Protein AF-A0A5C8JVK3-F1 (afdb_monomer_lite)

Radius of gyration: 31.08 Å; chains: 1; bounding box: 79×70×86 Å

Sequence (702 aa):
MNTDSTSPWRQVNMTSDDWRAAESIAASHLRPLLAEAEQHRVITSWWYTRKGPQWLIRCMPAPGKDDEAAALLREAMGGLRERGDIAQWVWGMYEPEIHPFGGVEAMNVAHDLFHADSRNILHYLHQLDDRLLDRDHRRELGLMLASTLLRGAGLDWYEQGDVWDKVAAHRPAALPASFPNQVTDVELAAVRTLITARGSSPSSPLAAAPDWTGAFHETGVRLAALAKSGRLTRGLRSVLAHHVLFAWNRVGISARHQAFFSATAARVVFHHTPGIEDAPTSRQLPSPAATLSSVTTRTDTDPSPERLRDELADHIRDRGTFKSERVEAVFRTVPRHLFLPGVDLRDAYAPKVVTTKYGADGSAISSASSPNLVAAMLEQLDIRPGHRVLEIGAGTGFNAALMAELAGPDGRVVTIDIDDDIVQEARRGLRAAGYEQVEVICGDGADGHPAGGPYDRLIVTAGAWDLTAAWWRQLAEGGRMVVPVLLHDSGLTRSLAFDRDQPDRMVSTSALVCGFVPMRGSTFHAGRELQLAHDVVLHLDGSPSQEGEHLPQALKHPAHQVWTGIRIRDDQPVGHLDLWLVTTGSRFARLAAGPQARDRGLVTPAPRWSGATLYDDTSIAYLALRPLDKHVPGRQTHELGVIAHGPESAKLAEQTAELLHEWDRERPSRPFITAHPAGTLDEQLSPGYRIDRPGARLTVVC

Secondary structure (DSSP, 8-state):
-------S-EEEEEE-S-HHHHHHHIIIIIHHHHHHHHHTTSEEEEEEEEETTEEEEEEEEPTT-HHHHHHHHHHHHHHHHHTTS-SEEEEE-----TTTTTSHHHHHHHHHHHHHHHHHHHHHHHHHTTT-GGG--HHHHHHHHHHHHHHHTT--HHHHHHHHHHHHHT-TTS--TTS-SS--HHHHHHHHHHHH-----TTSTT---HHHHHHHHHHHHHHHHHHHTT--SS-HHHHHHHHHHHHHHHHT--HHHHHHHHHHHHHHHHS----S----------------------------HHHHHHHHHHHHHHTT---SHHHHHHHHHS-GGGGSTTS-HHHHTSSS-EEEEE-TTS-EEEEE--HHHHHHHHHHHT--TT-EEEEE--TTSHHHHHHHHHH-TT-EEEEEES-HHHHHHHHHHHHHTT-TTSEEEES-GGG--GGG-SEEEEEE-SBBSS--HHHHHHEEEEEEEEEEEEEETTTEEEEEEEEEEETTEEEEEEEEE---PBPPSTT--PPEEEEEETTEEEEE-SS--STTTTGGGGGGSPPEEEEEEEEEETTS--TTHHHHHHHTT--EEEEEE-HHHHHTTS----GGGTTEEEE-SS-EEEEEEEE-SS--TT--EEEEEEEEESTTHHHHHHHHHHHHHHHHHH-----EEEEEETT--GGGSPSSEEEE-SSEEEEEE-

Foldseek 3Di:
DDDDDQDLKWKKKFFDPDPLLVLCCCLPQVLVLVVVCCVVQQFVFKAWFDDPRIIMIITRGHVPNSVVNVVSVCVSQVVCVVVVSTVDMDTDGDDQPQQLLFHDQSSVLLRLLRRLLRSQLSPVSNVCPDPPPVLPPLLLLLLLLLLLLQVLLVDDLVLSLLLLVLLLVVLPPQAFPLPPPDDDPVNLVSLVCSSPDPADDPPDSSHRDPSNSVSSSPSSNSLNVCQVVVNGNDHSSSSSSSSSNRSCRRSPPGSNSSNVSSVSSSCSRPQDDDDDDDDDDDDDDDDDDPPDDDPPDPPPDPDDLLRLLLVLLVVLVVVVLAPDPLLSVLSSQFSQVLLPPPDDSNSSSDQAKHQDDADPVRHRQAIDHGPNVLSNLCVLQPAAALFEEEEERCQSLRSQSSNDSRNDPNYAAEYEDQDVVRLVNSCSSCVVRVNNRYHYYHDQCLQTDQVSALGLTYEYQAEAADDALNVLVSHDQQHKYWHQYDPFLLQFTWGFIWTNPDSFKTKTPATHGDHHHHRDDPRGAHWDWDDLDVQKIKTFGRDPDLAQVQQSCFLVFDKDKDFQQDKDWPPDLLLCLLVVVVQVVFGWIAMGGDDVCVSVPSDAADVSNRFIWGDGRFKIKTKHWDWDDDDDPRTTMITIMIIMTGPCRNVVRVVVSVSVVVCSVPVDRTKMKMKGALPDDPVPDDDTDWDHDNGIIMHIDD

Structure (mmCIF, N/CA/C/O backbone):
data_AF-A0A5C8JVK3-F1
#
_entry.id   AF-A0A5C8JVK3-F1
#
loop_
_atom_site.group_PDB
_atom_site.id
_atom_site.type_symbol
_atom_site.label_atom_id
_atom_site.label_alt_id
_atom_site.label_comp_id
_atom_site.label_asym_id
_atom_site.label_entity_id
_atom_site.label_seq_id
_atom_site.pdbx_PDB_ins_code
_atom_site.Cartn_x
_atom_site.Cartn_y
_atom_site.Cartn_z
_atom_site.occupancy
_atom_site.B_iso_or_equiv
_atom_site.auth_seq_id
_atom_site.auth_comp_id
_atom_site.auth_asym_id
_atom_site.auth_atom_id
_atom_site.pdbx_PDB_model_num
ATOM 1 N N . MET A 1 1 ? 7.295 4.976 -53.946 1.00 31.80 1 MET A N 1
ATOM 2 C CA . MET A 1 1 ? 7.148 3.899 -54.948 1.00 31.80 1 MET A CA 1
ATOM 3 C C . MET A 1 1 ? 6.410 2.752 -54.274 1.00 31.80 1 MET A C 1
ATOM 5 O O . MET A 1 1 ? 6.898 2.283 -53.261 1.00 31.80 1 MET A O 1
ATOM 9 N N . ASN A 1 2 ? 5.226 2.424 -54.801 1.00 28.00 2 ASN A N 1
ATOM 10 C CA . ASN A 1 2 ? 4.265 1.377 -54.415 1.00 28.00 2 ASN A CA 1
ATOM 11 C C . ASN A 1 2 ? 3.874 1.203 -52.936 1.00 28.00 2 ASN A C 1
ATOM 13 O O . ASN A 1 2 ? 4.487 0.466 -52.171 1.00 28.00 2 ASN A O 1
ATOM 17 N N . THR A 1 3 ? 2.746 1.829 -52.608 1.00 39.12 3 THR A N 1
ATOM 18 C CA . THR A 1 3 ? 1.786 1.469 -51.563 1.00 39.12 3 THR A CA 1
ATOM 19 C C . THR A 1 3 ? 0.977 0.240 -51.996 1.00 39.12 3 THR A C 1
ATOM 21 O O . THR A 1 3 ? 0.024 0.384 -52.753 1.00 39.12 3 THR A O 1
ATOM 24 N N . ASP A 1 4 ? 1.429 -0.947 -51.596 1.00 41.56 4 ASP A N 1
ATOM 25 C CA . ASP A 1 4 ? 0.625 -2.130 -51.228 1.00 41.56 4 ASP A CA 1
ATOM 26 C C . ASP A 1 4 ? 1.603 -3.300 -51.057 1.00 41.56 4 ASP A C 1
ATOM 28 O O . ASP A 1 4 ? 1.957 -3.991 -52.011 1.00 41.56 4 ASP A O 1
ATOM 32 N N . SER A 1 5 ? 2.118 -3.501 -49.843 1.00 42.69 5 SER A N 1
ATOM 33 C CA . SER A 1 5 ? 2.866 -4.719 -49.524 1.00 42.69 5 SER A CA 1
ATOM 34 C C . SER A 1 5 ? 2.169 -5.425 -48.375 1.00 42.69 5 SER A C 1
ATOM 36 O O . SER A 1 5 ? 2.423 -5.148 -47.202 1.00 42.69 5 SER A O 1
ATOM 38 N N . THR A 1 6 ? 1.281 -6.356 -48.710 1.00 58.66 6 THR A N 1
ATOM 39 C CA . THR A 1 6 ? 0.894 -7.406 -47.771 1.00 58.66 6 THR A CA 1
ATOM 40 C C . THR A 1 6 ? 2.171 -8.084 -47.283 1.00 58.66 6 THR A C 1
ATOM 42 O O . THR A 1 6 ? 2.983 -8.522 -48.099 1.00 58.66 6 THR A O 1
ATOM 45 N N . SER A 1 7 ? 2.369 -8.129 -45.968 1.00 70.88 7 SER A N 1
ATOM 46 C CA . SER A 1 7 ? 3.509 -8.803 -45.345 1.00 70.88 7 SER A CA 1
ATOM 47 C C . SER A 1 7 ? 3.702 -10.212 -45.930 1.00 70.88 7 SER A C 1
ATOM 49 O O . SER A 1 7 ? 2.710 -10.928 -46.106 1.00 70.88 7 SER A O 1
ATOM 51 N N . PRO A 1 8 ? 4.944 -10.642 -46.229 1.00 85.69 8 PRO A N 1
ATOM 52 C CA . PRO A 1 8 ? 5.203 -11.989 -46.749 1.00 85.69 8 PRO A CA 1
ATOM 53 C C . PRO A 1 8 ? 4.911 -13.081 -45.706 1.00 85.69 8 PRO A C 1
ATOM 55 O O . PRO A 1 8 ? 4.804 -14.257 -46.036 1.00 85.69 8 PRO A O 1
ATOM 58 N N . TRP A 1 9 ? 4.737 -12.696 -44.441 1.00 92.38 9 TRP A N 1
ATOM 59 C CA . TRP A 1 9 ? 4.334 -13.597 -43.374 1.00 92.38 9 TRP A CA 1
ATOM 60 C C . TRP A 1 9 ? 2.859 -13.990 -43.492 1.00 92.38 9 TRP A C 1
ATOM 62 O O . TRP A 1 9 ? 1.969 -13.150 -43.634 1.00 92.38 9 TRP A O 1
ATOM 72 N N . ARG A 1 10 ? 2.585 -15.280 -43.321 1.00 93.62 10 ARG A N 1
ATOM 73 C CA . ARG A 1 10 ? 1.239 -15.819 -43.115 1.00 93.62 10 ARG A CA 1
ATOM 74 C C . ARG A 1 10 ? 0.963 -15.888 -41.620 1.00 93.62 10 ARG A C 1
ATOM 76 O O . ARG A 1 10 ? 1.792 -16.415 -40.884 1.00 93.62 10 ARG A O 1
ATOM 83 N N . GLN A 1 11 ? -0.177 -15.361 -41.171 1.00 93.81 11 GLN A N 1
ATOM 84 C CA . GLN A 1 11 ? -0.561 -15.376 -39.759 1.00 93.81 11 GLN A CA 1
ATOM 85 C C . GLN A 1 11 ? -1.901 -16.082 -39.554 1.00 93.81 11 GLN A C 1
ATOM 87 O O . GLN A 1 11 ? -2.882 -15.771 -40.229 1.00 93.81 11 GLN A O 1
ATOM 92 N N . VAL A 1 12 ? -1.952 -16.974 -38.567 1.00 94.19 12 VAL A N 1
ATOM 93 C CA . VAL A 1 12 ? -3.195 -17.541 -38.033 1.00 94.19 12 VAL A CA 1
ATOM 94 C C . VAL A 1 12 ? -3.329 -17.193 -36.556 1.00 94.19 12 VAL A C 1
ATOM 96 O O . VAL A 1 12 ? -2.347 -17.201 -35.812 1.00 94.19 12 VAL A O 1
ATOM 99 N N . ASN A 1 13 ? -4.550 -16.874 -36.137 1.00 93.06 13 ASN A N 1
ATOM 100 C CA . ASN A 1 13 ? -4.881 -16.562 -34.755 1.00 93.06 13 ASN A CA 1
ATOM 101 C C . ASN A 1 13 ? -5.740 -17.696 -34.201 1.00 93.06 13 ASN A C 1
ATOM 103 O O . ASN A 1 13 ? -6.889 -17.861 -34.607 1.00 93.06 13 ASN A O 1
ATOM 107 N N . MET A 1 14 ? -5.178 -18.457 -33.274 1.00 89.94 14 MET A N 1
ATOM 108 C CA . MET A 1 14 ? -5.827 -19.553 -32.563 1.00 89.94 14 MET A CA 1
ATOM 109 C C . MET A 1 14 ? -6.392 -19.030 -31.239 1.00 89.94 14 MET A C 1
ATOM 111 O O . MET A 1 14 ? -5.677 -18.356 -30.501 1.00 89.94 14 MET A O 1
ATOM 115 N N . THR A 1 15 ? -7.656 -19.316 -30.928 1.00 88.06 15 THR A N 1
ATOM 116 C CA . THR A 1 15 ? -8.277 -18.947 -29.643 1.00 88.06 15 THR A CA 1
ATOM 117 C C . THR A 1 15 ? -8.405 -20.178 -28.759 1.00 88.06 15 THR A C 1
ATOM 119 O O . THR A 1 15 ? -8.908 -21.210 -29.205 1.00 88.06 15 THR A O 1
ATOM 122 N N . SER A 1 16 ? -7.963 -20.043 -27.511 1.00 77.00 16 SER A N 1
ATOM 123 C CA . SER A 1 16 ? -8.062 -21.067 -26.473 1.00 77.00 16 SER A CA 1
ATOM 124 C C . SER A 1 16 ? -8.564 -20.418 -25.190 1.00 77.00 16 SER A C 1
ATOM 126 O O . SER A 1 16 ? -8.111 -19.326 -24.842 1.00 77.00 16 SER A O 1
ATOM 128 N N . ASP A 1 17 ? -9.472 -21.094 -24.491 1.00 68.75 17 ASP A N 1
ATOM 129 C CA . ASP A 1 17 ? -10.034 -20.613 -23.223 1.00 68.75 17 ASP A CA 1
ATOM 130 C C . ASP A 1 17 ? -9.039 -20.772 -22.061 1.00 68.75 17 ASP A C 1
ATOM 132 O O . ASP A 1 17 ? -9.109 -20.049 -21.068 1.00 68.75 17 ASP A O 1
ATOM 136 N N . ASP A 1 18 ? -8.059 -21.670 -22.219 1.00 73.38 18 ASP A N 1
ATOM 137 C CA . ASP A 1 18 ? -6.951 -21.880 -21.290 1.00 73.38 18 ASP A CA 1
ATOM 138 C C . ASP A 1 18 ? -5.591 -21.695 -21.985 1.00 73.38 18 ASP A C 1
ATOM 140 O O . ASP A 1 18 ? -5.312 -22.226 -23.067 1.00 73.38 18 ASP A O 1
ATOM 144 N N . TRP A 1 19 ? -4.715 -20.928 -21.338 1.00 74.56 19 TRP A N 1
ATOM 145 C CA . TRP A 1 19 ? -3.368 -20.642 -21.815 1.00 74.56 19 TRP A CA 1
ATOM 146 C C . TRP A 1 19 ? -2.434 -21.848 -21.687 1.00 74.56 19 TRP A C 1
ATOM 148 O O . TRP A 1 19 ? -1.558 -22.005 -22.539 1.00 74.56 19 TRP A O 1
ATOM 158 N N . ARG A 1 20 ? -2.620 -22.705 -20.671 1.00 77.69 20 ARG A N 1
ATOM 159 C CA . ARG A 1 20 ? -1.816 -23.926 -20.504 1.00 77.69 20 ARG A CA 1
ATOM 160 C C . ARG A 1 20 ? -2.190 -24.975 -21.537 1.00 77.69 20 ARG A C 1
ATOM 162 O O . ARG A 1 20 ? -1.296 -25.567 -22.137 1.00 77.69 20 ARG A O 1
ATOM 169 N N . ALA A 1 21 ? -3.481 -25.134 -21.818 1.00 78.75 21 ALA A N 1
ATOM 170 C CA . ALA A 1 21 ? -3.945 -25.944 -22.939 1.00 78.75 21 ALA A CA 1
ATOM 171 C C . ALA A 1 21 ? -3.299 -25.498 -24.264 1.00 78.75 21 ALA A C 1
ATOM 173 O O . ALA A 1 21 ? -2.734 -26.321 -24.978 1.00 78.75 21 ALA A O 1
ATOM 174 N N . ALA A 1 22 ? -3.267 -24.190 -24.553 1.00 81.44 22 ALA A N 1
ATOM 175 C CA . ALA A 1 22 ? -2.612 -23.670 -25.757 1.00 81.44 22 ALA A CA 1
ATOM 176 C C . ALA A 1 22 ? -1.094 -23.946 -25.797 1.00 81.44 22 ALA A C 1
ATOM 178 O O . ALA A 1 22 ? -0.558 -24.251 -26.863 1.00 81.44 22 ALA A O 1
ATOM 179 N N . GLU A 1 23 ? -0.398 -23.860 -24.656 1.00 86.50 23 GLU A N 1
ATOM 180 C CA . GLU A 1 23 ? 1.022 -24.224 -24.544 1.00 86.50 23 GLU A CA 1
ATOM 181 C C . GLU A 1 23 ? 1.259 -25.710 -24.826 1.00 86.50 23 GLU A C 1
ATOM 183 O O . GLU A 1 23 ? 2.145 -26.040 -25.616 1.00 86.50 23 GLU A O 1
ATOM 188 N N . SER A 1 24 ? 0.458 -26.588 -24.217 1.00 85.06 24 SER A N 1
ATOM 189 C CA . SER A 1 24 ? 0.547 -28.039 -24.412 1.00 85.06 24 SER A CA 1
ATOM 190 C C . SER A 1 24 ? 0.264 -28.411 -25.870 1.00 85.06 24 SER A C 1
ATOM 192 O O . SER A 1 24 ? 1.056 -29.112 -26.502 1.00 85.06 24 SER A O 1
ATOM 194 N N . ILE A 1 25 ? -0.783 -27.833 -26.466 1.00 85.94 25 ILE A N 1
ATOM 195 C CA . ILE A 1 25 ? -1.114 -28.012 -27.884 1.00 85.94 25 ILE A CA 1
ATOM 196 C C . ILE A 1 25 ? 0.040 -27.558 -28.779 1.00 85.94 25 ILE A C 1
ATOM 198 O O . ILE A 1 25 ? 0.434 -28.265 -29.711 1.00 85.94 25 ILE A O 1
ATOM 202 N N . ALA A 1 26 ? 0.614 -26.386 -28.506 1.00 87.81 26 ALA A N 1
ATOM 203 C CA . ALA A 1 26 ? 1.727 -25.881 -29.291 1.00 87.81 26 ALA A CA 1
ATOM 204 C C . ALA A 1 26 ? 2.967 -26.782 -29.167 1.00 87.81 26 ALA A C 1
ATOM 206 O O . ALA A 1 26 ? 3.587 -27.110 -30.178 1.00 87.81 26 ALA A O 1
ATOM 207 N N . ALA A 1 27 ? 3.307 -27.222 -27.955 1.00 88.94 27 ALA A N 1
ATOM 208 C CA . ALA A 1 27 ? 4.469 -28.066 -27.687 1.00 88.94 27 ALA A CA 1
ATOM 209 C C . ALA A 1 27 ? 4.343 -29.485 -28.277 1.00 88.94 27 ALA A C 1
ATOM 211 O O . ALA A 1 27 ? 5.337 -30.034 -28.769 1.00 88.94 27 ALA A O 1
ATOM 212 N N . SER A 1 28 ? 3.136 -30.056 -28.259 1.00 87.44 28 SER A N 1
ATOM 213 C CA . SER A 1 28 ? 2.867 -31.440 -28.667 1.00 87.44 28 SER A CA 1
ATOM 214 C C . SER A 1 28 ? 2.466 -31.581 -30.137 1.00 87.44 28 SER A C 1
ATOM 216 O O . SER A 1 28 ? 2.856 -32.556 -30.774 1.00 87.44 28 SER A O 1
ATOM 218 N N . HIS A 1 29 ? 1.744 -30.609 -30.706 1.00 87.75 29 HIS A N 1
ATOM 219 C CA . HIS A 1 29 ? 1.225 -30.694 -32.078 1.00 87.75 29 HIS A CA 1
ATOM 220 C C . HIS A 1 29 ? 1.892 -29.715 -33.044 1.00 87.75 29 HIS A C 1
ATOM 222 O O . HIS A 1 29 ? 2.305 -30.114 -34.131 1.00 87.75 29 HIS A O 1
ATOM 228 N N . LEU A 1 30 ? 2.031 -28.439 -32.671 1.00 89.56 30 LEU A N 1
ATOM 229 C CA . LEU A 1 30 ? 2.572 -27.433 -33.596 1.00 89.56 30 LEU A CA 1
ATOM 230 C C . LEU A 1 30 ? 4.088 -27.532 -33.748 1.00 89.56 30 LEU A C 1
ATOM 232 O O . LEU A 1 30 ? 4.602 -27.385 -34.852 1.00 89.56 30 LEU A O 1
ATOM 236 N N . ARG A 1 31 ? 4.809 -27.818 -32.661 1.00 92.44 31 ARG A N 1
ATOM 237 C CA . ARG A 1 31 ? 6.267 -27.979 -32.666 1.00 92.44 31 ARG A CA 1
ATOM 238 C C . ARG A 1 31 ? 6.757 -29.016 -33.692 1.00 92.44 31 ARG A C 1
ATOM 240 O O . ARG A 1 31 ? 7.611 -28.639 -34.493 1.00 92.44 31 ARG A O 1
ATOM 247 N N . PRO A 1 32 ? 6.292 -30.286 -33.694 1.00 93.19 32 PRO A N 1
ATOM 248 C CA . PRO A 1 32 ? 6.751 -31.260 -34.686 1.00 93.19 32 PRO A CA 1
ATOM 249 C C . PRO A 1 32 ? 6.334 -30.878 -36.112 1.00 93.19 32 PRO A C 1
ATOM 251 O O . PRO A 1 32 ? 7.160 -30.964 -37.014 1.00 93.19 32 PRO A O 1
ATOM 254 N N . LEU A 1 33 ? 5.111 -30.370 -36.301 1.00 93.94 33 LEU A N 1
ATOM 255 C CA . LEU A 1 33 ? 4.592 -29.970 -37.612 1.00 93.94 33 LEU A CA 1
ATOM 256 C C . LEU A 1 33 ? 5.408 -28.837 -38.251 1.00 93.94 33 LEU A C 1
ATOM 258 O O . LEU A 1 33 ? 5.749 -28.890 -39.429 1.00 93.94 33 LEU A O 1
ATOM 262 N N . LEU A 1 34 ? 5.745 -27.807 -37.474 1.00 94.44 34 LEU A N 1
ATOM 263 C CA . LEU A 1 34 ? 6.527 -26.674 -37.970 1.00 94.44 34 LEU A CA 1
ATOM 264 C C . LEU A 1 34 ? 7.988 -27.070 -38.221 1.00 94.44 34 LEU A C 1
ATOM 266 O O . LEU A 1 34 ? 8.570 -26.630 -39.208 1.00 94.44 34 LEU A O 1
ATOM 270 N N . ALA A 1 35 ? 8.554 -27.955 -37.393 1.00 93.50 35 ALA A N 1
ATOM 271 C CA . ALA A 1 35 ? 9.894 -28.495 -37.619 1.00 93.50 35 ALA A CA 1
ATOM 272 C C . ALA A 1 35 ? 9.978 -29.325 -38.915 1.00 93.50 35 ALA A C 1
ATOM 274 O O . ALA A 1 35 ? 10.943 -29.187 -39.668 1.00 93.50 35 ALA A O 1
ATOM 275 N N . GLU A 1 36 ? 8.964 -30.145 -39.198 1.00 95.44 36 GLU A N 1
ATOM 276 C CA . GLU A 1 36 ? 8.846 -30.896 -40.452 1.00 95.44 36 GLU A CA 1
ATOM 277 C C . GLU A 1 36 ? 8.707 -29.943 -41.650 1.00 95.44 36 GLU A C 1
ATOM 279 O O . GLU A 1 36 ? 9.447 -30.053 -42.628 1.00 95.44 36 GLU A O 1
ATOM 284 N N . ALA A 1 37 ? 7.844 -28.930 -41.552 1.00 94.94 37 ALA A N 1
ATOM 285 C CA . ALA A 1 37 ? 7.663 -27.937 -42.610 1.00 94.94 37 ALA A CA 1
ATOM 286 C C . ALA A 1 37 ? 8.953 -27.165 -42.948 1.00 94.94 37 ALA A C 1
ATOM 288 O O . ALA A 1 37 ? 9.211 -26.869 -44.118 1.00 94.94 37 ALA A O 1
ATOM 289 N N . GLU A 1 38 ? 9.789 -26.861 -41.952 1.00 95.69 38 GLU A N 1
ATOM 290 C CA . GLU A 1 38 ? 11.123 -26.288 -42.168 1.00 95.69 38 GLU A CA 1
ATOM 291 C C . GLU A 1 38 ? 12.074 -27.287 -42.843 1.00 95.69 38 GLU A C 1
ATOM 293 O O . GLU A 1 38 ? 12.765 -26.936 -43.803 1.00 95.69 38 GLU A O 1
ATOM 298 N N . GLN A 1 39 ? 12.089 -28.546 -42.392 1.00 95.44 39 GLN A N 1
ATOM 299 C CA . GLN A 1 39 ? 12.920 -29.607 -42.972 1.00 95.44 39 GLN A CA 1
ATOM 300 C C . GLN A 1 39 ? 12.591 -29.848 -44.454 1.00 95.44 39 GLN A C 1
ATOM 302 O O . GLN A 1 39 ? 13.497 -30.017 -45.274 1.00 95.44 39 GLN A O 1
ATOM 307 N N . HIS A 1 40 ? 11.307 -29.800 -44.810 1.00 95.38 40 HIS A N 1
ATOM 308 C CA . HIS A 1 40 ? 10.817 -29.920 -46.184 1.00 95.38 40 HIS A CA 1
ATOM 309 C C . HIS A 1 40 ? 10.872 -28.608 -46.981 1.00 95.38 40 HIS A C 1
ATOM 311 O O . HIS A 1 40 ? 10.516 -28.593 -48.159 1.00 95.38 40 HIS A O 1
ATOM 317 N N . ARG A 1 41 ? 11.364 -27.515 -46.378 1.00 94.88 41 ARG A N 1
ATOM 318 C CA . ARG A 1 41 ? 11.455 -26.178 -46.988 1.00 94.88 41 ARG A CA 1
ATOM 319 C C . ARG A 1 41 ? 10.114 -25.664 -47.517 1.00 94.88 41 ARG A C 1
ATOM 321 O O . ARG A 1 41 ? 10.069 -25.007 -48.554 1.00 94.88 41 ARG A O 1
ATOM 328 N N . VAL A 1 42 ? 9.029 -25.953 -46.806 1.00 96.25 42 VAL A N 1
ATOM 329 C CA . VAL A 1 42 ? 7.719 -25.319 -47.022 1.00 96.25 42 VAL A CA 1
ATOM 330 C C . VAL A 1 42 ? 7.732 -23.908 -46.431 1.00 96.25 42 VAL A C 1
ATOM 332 O O . VAL A 1 42 ? 7.247 -22.955 -47.039 1.00 96.25 42 VAL A O 1
ATOM 335 N N . ILE A 1 43 ? 8.361 -23.764 -45.266 1.00 96.69 43 ILE A N 1
ATOM 336 C CA . ILE A 1 43 ? 8.585 -22.494 -44.574 1.00 96.69 43 ILE A CA 1
ATOM 337 C C . ILE A 1 43 ? 10.079 -22.308 -44.295 1.00 96.69 43 ILE A C 1
ATOM 339 O O . ILE A 1 43 ? 10.829 -23.279 -44.213 1.00 96.69 43 ILE A O 1
ATOM 343 N N . THR A 1 44 ? 10.518 -21.059 -44.160 1.00 95.44 44 THR A N 1
ATOM 344 C CA . THR A 1 44 ? 11.908 -20.709 -43.803 1.00 95.44 44 THR A CA 1
ATOM 345 C C . THR A 1 44 ? 12.055 -20.265 -42.357 1.00 95.44 44 THR A C 1
ATOM 347 O O . THR A 1 44 ? 13.144 -20.340 -41.800 1.00 95.44 44 THR A O 1
ATOM 350 N N . SER A 1 45 ? 10.977 -19.764 -41.761 1.00 95.44 45 SER A N 1
ATOM 351 C CA . SER A 1 45 ? 10.965 -19.250 -40.400 1.00 95.44 45 SER A CA 1
ATOM 352 C C . SER A 1 45 ? 9.536 -19.222 -39.876 1.00 95.44 45 SER A C 1
ATOM 354 O O . SER A 1 45 ? 8.578 -19.062 -40.635 1.00 95.44 45 SER A O 1
ATOM 356 N N . TRP A 1 46 ? 9.381 -19.352 -38.569 1.00 96.19 46 TRP A N 1
ATOM 357 C CA . TRP A 1 46 ? 8.100 -19.199 -37.893 1.00 96.19 46 TRP A CA 1
ATOM 358 C C . TRP A 1 46 ? 8.295 -18.745 -36.459 1.00 96.19 46 TRP A C 1
ATOM 360 O O . TRP A 1 46 ? 9.335 -18.990 -35.850 1.00 96.19 46 TRP A O 1
ATOM 370 N N . TRP A 1 47 ? 7.278 -18.103 -35.906 1.00 95.31 47 TRP A N 1
ATOM 371 C CA . TRP A 1 47 ? 7.256 -17.701 -34.510 1.00 95.31 47 TRP A CA 1
ATOM 372 C C . TRP A 1 47 ? 5.829 -17.446 -34.043 1.00 95.31 47 TRP A C 1
ATOM 374 O O . TRP A 1 47 ? 4.907 -17.321 -34.850 1.00 95.31 47 TRP A O 1
ATOM 384 N N . TYR A 1 48 ? 5.642 -17.340 -32.731 1.00 92.69 48 TYR A N 1
ATOM 385 C CA . TYR A 1 48 ? 4.339 -17.027 -32.158 1.00 92.69 48 TYR A CA 1
ATOM 386 C C . TYR A 1 48 ? 4.397 -15.861 -31.168 1.00 92.69 48 TYR A C 1
ATOM 388 O O . TYR A 1 48 ? 5.445 -15.528 -30.613 1.00 92.69 48 TYR A O 1
ATOM 396 N N . THR A 1 49 ? 3.238 -15.252 -30.923 1.00 89.12 49 THR A N 1
ATOM 397 C CA . THR A 1 49 ? 3.005 -14.328 -29.803 1.00 89.12 49 THR A CA 1
ATOM 398 C C . THR A 1 49 ? 1.723 -14.667 -29.079 1.00 89.12 49 THR A C 1
ATOM 400 O O . THR A 1 49 ? 0.763 -15.136 -29.687 1.00 89.12 49 THR A O 1
ATOM 403 N N . ARG A 1 50 ? 1.691 -14.335 -27.791 1.00 79.38 50 ARG A N 1
ATOM 404 C CA . ARG A 1 50 ? 0.525 -14.494 -26.928 1.00 79.38 50 ARG A CA 1
ATOM 405 C C . ARG A 1 50 ? -0.140 -13.138 -26.741 1.00 79.38 50 ARG A C 1
ATOM 407 O O . ARG A 1 50 ? 0.504 -12.202 -26.273 1.00 79.38 50 ARG A O 1
ATOM 414 N N . LYS A 1 51 ? -1.411 -13.030 -27.113 1.00 73.94 51 LYS A N 1
ATOM 415 C CA . LYS A 1 51 ? -2.240 -11.839 -26.905 1.00 73.94 51 LYS A CA 1
ATOM 416 C C . LYS A 1 51 ? -3.624 -12.310 -26.474 1.00 73.94 51 LYS A C 1
ATOM 418 O O . LYS A 1 51 ? -4.482 -12.540 -27.317 1.00 73.94 51 LYS A O 1
ATOM 423 N N . GLY A 1 52 ? -3.788 -12.535 -25.168 1.00 62.62 52 GLY A N 1
ATOM 424 C CA . GLY A 1 52 ? -4.960 -13.206 -24.596 1.00 62.62 52 GLY A CA 1
ATOM 425 C C . GLY A 1 52 ? -6.289 -12.629 -25.106 1.00 62.62 52 GLY A C 1
ATOM 426 O O . GLY A 1 52 ? -6.414 -11.403 -25.154 1.00 62.62 52 GLY A O 1
ATOM 427 N N . PRO A 1 53 ? -7.256 -13.477 -25.516 1.00 68.94 53 PRO A N 1
ATOM 428 C CA . PRO A 1 53 ? -7.267 -14.954 -25.477 1.00 68.94 53 PRO A CA 1
ATOM 429 C C . PRO A 1 53 ? -6.625 -15.657 -26.702 1.00 68.94 53 PRO A C 1
ATOM 431 O O . PRO A 1 53 ? -6.829 -16.848 -26.920 1.00 68.94 53 PRO A O 1
ATOM 434 N N . GLN A 1 54 ? -5.860 -14.947 -27.538 1.00 82.38 54 GLN A N 1
ATOM 435 C CA . GLN A 1 54 ? -5.352 -15.457 -28.818 1.00 82.38 54 GLN A CA 1
ATOM 436 C C . GLN A 1 54 ? -3.854 -15.801 -28.813 1.00 82.38 54 GLN A C 1
ATOM 438 O O . GLN A 1 54 ? -3.012 -15.099 -28.245 1.00 82.38 54 GLN A O 1
ATOM 443 N N . TRP A 1 55 ? -3.516 -16.860 -29.544 1.00 88.44 55 TRP A N 1
ATOM 444 C CA . TRP A 1 55 ? -2.167 -17.220 -29.968 1.00 88.44 55 TRP A CA 1
ATOM 445 C C . TRP A 1 55 ? -2.005 -16.916 -31.451 1.00 88.44 55 TRP A C 1
ATOM 447 O O . TRP A 1 55 ? -2.697 -17.479 -32.295 1.00 88.44 55 TRP A O 1
ATOM 457 N N . LEU A 1 56 ? -1.089 -16.007 -31.766 1.00 91.38 56 LEU A N 1
ATOM 458 C CA . LEU A 1 56 ? -0.835 -15.569 -33.131 1.00 91.38 56 LEU A CA 1
ATOM 459 C C . LEU A 1 56 ? 0.408 -16.299 -33.619 1.00 91.38 56 LEU A C 1
ATOM 461 O O . LEU A 1 56 ? 1.498 -16.031 -33.114 1.00 91.38 56 LEU A O 1
ATOM 465 N N . ILE A 1 57 ? 0.240 -17.205 -34.574 1.00 93.31 57 ILE A N 1
ATOM 466 C CA . ILE A 1 57 ? 1.319 -17.985 -35.182 1.00 93.31 57 ILE A CA 1
ATOM 467 C C . ILE A 1 57 ? 1.620 -17.367 -36.537 1.00 93.31 57 ILE A C 1
ATOM 469 O O . ILE A 1 57 ? 0.709 -17.126 -37.327 1.00 93.31 57 ILE A O 1
ATOM 473 N N . ARG A 1 58 ? 2.896 -17.104 -36.803 1.00 94.69 58 ARG A N 1
ATOM 474 C CA . ARG A 1 58 ? 3.380 -16.477 -38.031 1.00 94.69 58 ARG A CA 1
ATOM 475 C C . ARG A 1 58 ? 4.391 -17.383 -38.695 1.00 94.69 58 ARG A C 1
ATOM 477 O O . ARG A 1 58 ? 5.318 -17.833 -38.031 1.00 94.69 58 ARG A O 1
ATOM 484 N N . CYS A 1 59 ? 4.233 -17.605 -39.991 1.00 95.19 59 CYS A N 1
ATOM 485 C CA . CYS A 1 59 ? 5.149 -18.395 -40.803 1.00 95.19 59 CYS A CA 1
ATOM 486 C C . CYS A 1 59 ? 5.595 -17.592 -42.021 1.00 95.19 59 CYS A C 1
ATOM 488 O O . CYS A 1 59 ? 4.778 -16.934 -42.664 1.00 95.19 59 CYS A O 1
ATOM 490 N N . MET A 1 60 ? 6.882 -17.661 -42.335 1.00 95.94 60 MET A N 1
ATOM 491 C CA . MET A 1 60 ? 7.460 -17.164 -43.572 1.00 95.94 60 MET A CA 1
ATOM 492 C C . MET A 1 60 ? 7.507 -18.326 -44.570 1.00 95.94 60 MET A C 1
ATOM 494 O O . MET A 1 60 ? 8.269 -19.271 -44.341 1.00 95.94 60 MET A O 1
ATOM 498 N N . PRO A 1 61 ? 6.714 -18.302 -45.655 1.00 96.12 61 PRO A N 1
ATOM 499 C CA . PRO A 1 61 ? 6.811 -19.308 -46.703 1.00 96.12 61 PRO A CA 1
ATOM 500 C C . PRO A 1 61 ? 8.205 -19.317 -47.336 1.00 96.12 61 PRO A C 1
ATOM 502 O O . PRO A 1 61 ? 8.867 -18.282 -47.448 1.00 96.12 61 PRO A O 1
ATOM 505 N N . ALA A 1 62 ? 8.658 -20.486 -47.779 1.00 95.06 62 ALA A N 1
ATOM 506 C CA . ALA A 1 62 ? 9.802 -20.548 -48.676 1.00 95.06 62 ALA A CA 1
ATOM 507 C C . ALA A 1 62 ? 9.446 -19.946 -50.049 1.00 95.06 62 ALA A C 1
ATOM 509 O O . ALA A 1 62 ? 8.272 -19.935 -50.428 1.00 95.06 62 ALA A O 1
ATOM 510 N N . PRO A 1 63 ? 10.431 -19.447 -50.820 1.00 93.12 63 PRO A N 1
ATOM 511 C CA . PRO A 1 63 ? 10.169 -18.876 -52.139 1.00 93.12 63 PRO A CA 1
ATOM 512 C C . PRO A 1 63 ? 9.353 -19.827 -53.031 1.00 93.12 63 PRO A C 1
ATOM 514 O O . PRO A 1 63 ? 9.782 -20.947 -53.302 1.00 93.12 63 PRO A O 1
ATOM 517 N N . GLY A 1 64 ? 8.173 -19.381 -53.477 1.00 92.56 64 GLY A N 1
ATOM 518 C CA . GLY A 1 64 ? 7.264 -20.167 -54.322 1.00 92.56 64 GLY A CA 1
ATOM 519 C C . GLY A 1 64 ? 6.422 -21.217 -53.585 1.00 92.56 64 GLY A C 1
ATOM 520 O O . GLY A 1 64 ? 5.810 -22.057 -54.239 1.00 92.56 64 GLY A O 1
ATOM 521 N N . LYS A 1 65 ? 6.392 -21.196 -52.246 1.00 94.81 65 LYS A N 1
ATOM 522 C CA . LYS A 1 65 ? 5.660 -22.153 -51.394 1.00 94.81 65 LYS A CA 1
ATOM 523 C C . LYS A 1 65 ? 4.496 -21.524 -50.622 1.00 94.81 65 LYS A C 1
ATOM 525 O O . LYS A 1 65 ? 4.013 -22.107 -49.655 1.00 94.81 65 LYS A O 1
ATOM 530 N N . ASP A 1 66 ? 4.028 -20.350 -51.038 1.00 91.56 66 ASP A N 1
ATOM 531 C CA . ASP A 1 66 ? 2.949 -19.601 -50.382 1.00 91.56 66 ASP A CA 1
ATOM 532 C C . ASP A 1 66 ? 1.674 -20.421 -50.152 1.00 91.56 66 ASP A C 1
ATOM 534 O O . ASP A 1 66 ? 1.161 -20.457 -49.030 1.00 91.56 66 ASP A O 1
ATOM 538 N N . ASP A 1 67 ? 1.188 -21.095 -51.194 1.00 92.44 67 ASP A N 1
ATOM 539 C CA . ASP A 1 67 ? -0.041 -21.889 -51.128 1.00 92.44 67 ASP A CA 1
ATOM 540 C C . ASP A 1 67 ? 0.134 -23.138 -50.260 1.00 92.44 67 ASP A C 1
ATOM 542 O O . ASP A 1 67 ? -0.769 -23.498 -49.506 1.00 92.44 67 ASP A O 1
ATOM 546 N N . GLU A 1 68 ? 1.312 -23.763 -50.312 1.00 94.25 68 GLU A N 1
ATOM 547 C CA . GLU A 1 68 ? 1.642 -24.951 -49.519 1.00 94.25 68 GLU A CA 1
ATOM 548 C C . GLU A 1 68 ? 1.750 -24.607 -48.027 1.00 94.25 68 GLU A C 1
ATOM 550 O O . GLU A 1 68 ? 1.158 -25.282 -47.188 1.00 94.25 68 GLU A O 1
ATOM 555 N N . ALA A 1 69 ? 2.405 -23.493 -47.686 1.00 92.44 69 ALA A N 1
ATOM 556 C CA . ALA A 1 69 ? 2.457 -22.990 -46.316 1.00 92.44 69 ALA A CA 1
ATOM 557 C C . ALA A 1 69 ? 1.064 -22.587 -45.796 1.00 92.44 69 ALA A C 1
ATOM 559 O O . ALA A 1 69 ? 0.737 -22.816 -44.628 1.00 92.44 69 ALA A O 1
ATOM 560 N N . ALA A 1 70 ? 0.217 -22.002 -46.651 1.00 92.69 70 ALA A N 1
ATOM 561 C CA . ALA A 1 70 ? -1.154 -21.660 -46.285 1.00 92.69 70 ALA A CA 1
ATOM 562 C C . ALA A 1 70 ? -2.041 -22.903 -46.096 1.00 92.69 70 ALA A C 1
ATOM 564 O O . ALA A 1 70 ? -2.876 -22.922 -45.187 1.00 92.69 70 ALA A O 1
ATOM 565 N N . ALA A 1 71 ? -1.866 -23.933 -46.930 1.00 93.56 71 ALA A N 1
ATOM 566 C CA . ALA A 1 71 ? -2.546 -25.218 -46.800 1.00 93.56 71 ALA A CA 1
ATOM 567 C C . ALA A 1 71 ? -2.148 -25.925 -45.499 1.00 93.56 71 ALA A C 1
ATOM 569 O O . ALA A 1 71 ? -3.032 -26.271 -44.720 1.00 93.56 71 ALA A O 1
ATOM 570 N N . LEU A 1 72 ? -0.846 -25.997 -45.204 1.00 94.19 72 LEU A N 1
ATOM 571 C CA . LEU A 1 72 ? -0.308 -26.559 -43.963 1.00 94.19 72 LEU A CA 1
ATOM 572 C C . LEU A 1 72 ? -0.965 -25.939 -42.719 1.00 94.19 72 LEU A C 1
ATOM 574 O O . LEU A 1 72 ? -1.459 -26.653 -41.848 1.00 94.19 72 LEU A O 1
ATOM 578 N N . LEU A 1 73 ? -1.001 -24.603 -42.630 1.00 92.94 73 LEU A N 1
ATOM 579 C CA . LEU A 1 73 ? -1.617 -23.915 -41.491 1.00 92.94 73 LEU A CA 1
ATOM 580 C C . LEU A 1 73 ? -3.129 -24.162 -41.417 1.00 92.94 73 LEU A C 1
ATOM 582 O O . LEU A 1 73 ? -3.664 -24.346 -40.325 1.00 92.94 73 LEU A O 1
ATOM 586 N N . ARG A 1 74 ? -3.821 -24.188 -42.562 1.00 94.81 74 ARG A N 1
ATOM 587 C CA . ARG A 1 74 ? -5.265 -24.454 -42.622 1.00 94.81 74 ARG A CA 1
ATOM 588 C C . ARG A 1 74 ? -5.596 -25.862 -42.134 1.00 94.81 74 ARG A C 1
ATOM 590 O O . ARG A 1 74 ? -6.526 -26.011 -41.347 1.00 94.81 74 ARG A O 1
ATOM 597 N N . GLU A 1 75 ? -4.842 -26.862 -42.575 1.00 94.56 75 GLU A N 1
ATOM 598 C CA . GLU A 1 75 ? -5.013 -28.259 -42.167 1.00 94.56 75 GLU A CA 1
ATOM 599 C C . GLU A 1 75 ? -4.689 -28.448 -40.683 1.00 94.56 75 GLU A C 1
ATOM 601 O O . GLU A 1 75 ? -5.490 -29.026 -39.950 1.00 94.56 75 GLU A O 1
ATOM 606 N N . ALA A 1 76 ? -3.578 -27.874 -40.206 1.00 92.62 76 ALA A N 1
ATOM 607 C CA . ALA A 1 76 ? -3.190 -27.938 -38.799 1.00 92.62 76 ALA A CA 1
ATOM 608 C C . ALA A 1 76 ? -4.267 -27.341 -37.877 1.00 92.62 76 ALA A C 1
ATOM 610 O O . ALA A 1 76 ? -4.680 -27.969 -36.900 1.00 92.62 76 ALA A O 1
ATOM 611 N N . MET A 1 77 ? -4.747 -26.134 -38.194 1.00 94.12 77 MET A N 1
ATOM 612 C CA . MET A 1 77 ? -5.768 -25.455 -37.394 1.00 94.12 77 MET A CA 1
ATOM 613 C C . MET A 1 77 ? -7.149 -26.115 -37.527 1.00 94.12 77 MET A C 1
ATOM 615 O O . MET A 1 77 ? -7.894 -26.190 -36.550 1.00 94.12 77 MET A O 1
ATOM 619 N N . GLY A 1 78 ? -7.497 -26.612 -38.720 1.00 92.75 78 GLY A N 1
ATOM 620 C CA . GLY A 1 78 ? -8.718 -27.382 -38.962 1.00 92.75 78 GLY A CA 1
ATOM 621 C C . GLY A 1 78 ? -8.767 -28.648 -38.111 1.00 92.75 78 GLY A C 1
ATOM 622 O O . GLY A 1 78 ? -9.713 -28.829 -37.349 1.00 92.75 78 GLY A O 1
ATOM 623 N N . GLY A 1 79 ? -7.700 -29.450 -38.142 1.00 92.19 79 GLY A N 1
ATOM 624 C CA . GLY A 1 79 ? -7.608 -30.681 -37.360 1.00 92.19 79 GLY A CA 1
ATOM 625 C C . GLY A 1 79 ? -7.650 -30.447 -35.846 1.00 92.19 79 GLY A C 1
ATOM 626 O O . GLY A 1 79 ? -8.287 -31.215 -35.131 1.00 92.19 79 GLY A O 1
ATOM 627 N N . LEU A 1 80 ? -7.020 -29.377 -35.344 1.00 90.62 80 LEU A N 1
ATOM 628 C CA . LEU A 1 80 ? -7.117 -28.992 -33.926 1.00 90.62 80 LEU A CA 1
ATOM 629 C C . LEU A 1 80 ? -8.553 -28.628 -33.527 1.00 90.62 80 LEU A C 1
ATOM 631 O O . LEU A 1 80 ? -9.025 -29.023 -32.464 1.00 90.62 80 LEU A O 1
ATOM 635 N N . ARG A 1 81 ? -9.270 -27.896 -34.385 1.00 91.50 81 ARG A N 1
ATOM 636 C CA . ARG A 1 81 ? -10.665 -27.518 -34.130 1.00 91.50 81 ARG A CA 1
ATOM 637 C C . ARG A 1 81 ? -11.599 -28.728 -34.169 1.00 91.50 81 ARG A C 1
ATOM 639 O O . ARG A 1 81 ? -12.477 -28.836 -33.323 1.00 91.50 81 ARG A O 1
ATOM 646 N N . GLU A 1 82 ? -11.419 -29.630 -35.130 1.00 92.25 82 GLU A N 1
ATOM 647 C CA . GLU A 1 82 ? -12.244 -30.838 -35.277 1.00 92.25 82 GLU A CA 1
ATOM 648 C C . GLU A 1 82 ? -12.117 -31.790 -34.084 1.00 92.25 82 GLU A C 1
ATOM 650 O O . GLU A 1 82 ? -13.104 -32.403 -33.685 1.00 92.25 82 GLU A O 1
ATOM 655 N N . ARG A 1 83 ? -10.929 -31.872 -33.472 1.00 87.75 83 ARG A N 1
ATOM 656 C CA . ARG A 1 83 ? -10.707 -32.638 -32.234 1.00 87.75 83 ARG A CA 1
ATOM 657 C C . ARG A 1 83 ? -11.232 -31.950 -30.973 1.00 87.75 83 ARG A C 1
ATOM 659 O O . ARG A 1 83 ? -11.277 -32.581 -29.923 1.00 87.75 83 ARG A O 1
ATOM 666 N N . GLY A 1 84 ? -11.641 -30.684 -31.071 1.00 85.38 84 GLY A N 1
ATOM 667 C CA . GLY A 1 84 ? -12.053 -29.877 -29.924 1.00 85.38 84 GLY A CA 1
ATOM 668 C C . GLY A 1 84 ? -10.887 -29.337 -29.091 1.00 85.38 84 GLY A C 1
ATOM 669 O O . GLY A 1 84 ? -11.123 -28.834 -27.998 1.00 85.38 84 GLY A O 1
ATOM 670 N N . ASP A 1 85 ? -9.650 -29.401 -29.600 1.00 85.12 85 ASP A N 1
ATOM 671 C CA . ASP A 1 85 ? -8.457 -28.904 -28.899 1.00 85.12 85 ASP A CA 1
ATOM 672 C C . ASP A 1 85 ? -8.459 -27.363 -28.817 1.00 85.12 85 ASP A C 1
ATOM 674 O O . ASP A 1 85 ? -7.879 -26.774 -27.908 1.00 85.12 85 ASP A O 1
ATOM 678 N N . ILE A 1 86 ? -9.107 -26.689 -29.778 1.00 88.38 86 ILE A N 1
ATOM 679 C CA . ILE A 1 86 ? -9.206 -25.223 -29.846 1.00 88.38 86 ILE A CA 1
ATOM 680 C C . ILE A 1 86 ? -10.636 -24.773 -30.146 1.00 88.38 86 ILE A C 1
ATOM 682 O O . ILE A 1 86 ? -11.350 -25.409 -30.923 1.00 88.38 86 ILE A O 1
ATOM 686 N N . ALA A 1 87 ? -11.034 -23.623 -29.594 1.00 86.25 87 ALA A N 1
ATOM 687 C CA . ALA A 1 87 ? -12.389 -23.093 -29.758 1.00 86.25 87 ALA A CA 1
ATOM 688 C C . ALA A 1 87 ? -12.638 -22.549 -31.178 1.00 86.25 87 ALA A C 1
ATOM 690 O O . ALA A 1 87 ? -13.669 -22.808 -31.801 1.00 86.25 87 ALA A O 1
ATOM 691 N N . GLN A 1 88 ? -11.688 -21.773 -31.704 1.00 89.94 88 GLN A N 1
ATOM 692 C CA . GLN A 1 88 ? -11.781 -21.153 -33.028 1.00 89.94 88 GLN A CA 1
ATOM 693 C C . GLN A 1 88 ? -10.404 -20.745 -33.554 1.00 89.94 88 GLN A C 1
ATOM 695 O O . GLN A 1 88 ? -9.462 -20.536 -32.784 1.00 89.94 88 GLN A O 1
ATOM 700 N N . TRP A 1 89 ? -10.310 -20.555 -34.869 1.00 94.12 89 TRP A N 1
ATOM 701 C CA . TRP A 1 89 ? -9.150 -19.935 -35.498 1.00 94.12 89 TRP A CA 1
ATOM 702 C C . TRP A 1 89 ? -9.555 -19.063 -36.688 1.00 94.12 89 TRP A C 1
ATOM 704 O O . TRP A 1 89 ? -10.562 -19.326 -37.347 1.00 94.12 89 TRP A O 1
ATOM 714 N N . VAL A 1 90 ? -8.763 -18.023 -36.958 1.00 93.88 90 VAL A N 1
ATOM 715 C CA . VAL A 1 90 ? -8.968 -17.098 -38.083 1.00 93.88 90 VAL A CA 1
ATOM 716 C C . VAL A 1 90 ? -7.644 -16.726 -38.747 1.00 93.88 90 VAL A C 1
ATOM 718 O O . VAL A 1 90 ? -6.586 -16.771 -38.116 1.00 93.88 90 VAL A O 1
ATOM 721 N N . TRP A 1 91 ? -7.698 -16.321 -40.016 1.00 94.62 91 TRP A N 1
ATOM 722 C CA . TRP A 1 91 ? -6.562 -15.684 -40.685 1.00 94.62 91 TRP A CA 1
ATOM 723 C C . TRP A 1 91 ? -6.347 -14.272 -40.143 1.00 94.62 91 TRP A C 1
ATOM 725 O O . TRP A 1 91 ? -7.302 -13.525 -39.935 1.00 94.62 91 TRP A O 1
ATOM 735 N N . GLY A 1 92 ? -5.086 -13.910 -39.926 1.00 89.12 92 GLY A N 1
ATOM 736 C CA . GLY A 1 92 ? -4.683 -12.578 -39.493 1.00 89.12 92 GLY A CA 1
ATOM 737 C C . GLY A 1 92 ? -3.745 -11.912 -40.493 1.00 89.12 92 GLY A C 1
ATOM 738 O O . GLY A 1 92 ? -3.059 -12.576 -41.270 1.00 89.12 92 GLY A O 1
ATOM 739 N N . MET A 1 93 ? -3.684 -10.585 -40.437 1.00 89.06 93 MET A N 1
ATOM 740 C CA . MET A 1 93 ? -2.651 -9.801 -41.108 1.00 89.06 93 MET A CA 1
ATOM 741 C C . MET A 1 93 ? -1.523 -9.516 -40.114 1.00 89.06 93 MET A C 1
ATOM 743 O O . MET A 1 93 ? -1.789 -9.132 -38.972 1.00 89.06 93 MET A O 1
ATOM 747 N N . TYR A 1 94 ? -0.272 -9.735 -40.527 1.00 90.31 94 TYR A N 1
ATOM 748 C CA . TYR A 1 94 ? 0.886 -9.389 -39.708 1.00 90.31 94 TYR A CA 1
ATOM 749 C C . TYR A 1 94 ? 1.488 -8.053 -40.135 1.00 90.31 94 TYR A C 1
ATOM 751 O O . TYR A 1 94 ? 2.015 -7.933 -41.240 1.00 90.31 94 TYR A O 1
ATOM 759 N N . GLU A 1 95 ? 1.493 -7.100 -39.211 1.00 89.50 95 GLU A N 1
ATOM 760 C CA . GLU A 1 95 ? 2.155 -5.807 -39.358 1.00 89.50 95 GLU A CA 1
ATOM 761 C C . GLU A 1 95 ? 3.363 -5.744 -38.406 1.00 89.50 95 GLU A C 1
ATOM 763 O O . GLU A 1 95 ? 3.187 -5.806 -37.185 1.00 89.50 95 GLU A O 1
ATOM 768 N N . PRO A 1 96 ? 4.606 -5.688 -38.921 1.00 88.75 96 PRO A N 1
ATOM 769 C CA . PRO A 1 96 ? 5.791 -5.641 -38.074 1.00 88.75 96 PRO A CA 1
ATOM 770 C C . PRO A 1 96 ? 5.937 -4.298 -37.346 1.00 88.75 96 PRO A C 1
ATOM 772 O O . PRO A 1 96 ? 5.791 -3.230 -37.937 1.00 88.75 96 PRO A O 1
ATOM 775 N N . GLU A 1 97 ? 6.327 -4.349 -36.069 1.00 90.81 97 GLU A N 1
ATOM 776 C CA . GLU A 1 97 ? 6.620 -3.177 -35.231 1.00 90.81 97 GLU A CA 1
ATOM 777 C C . GLU A 1 97 ? 7.991 -2.555 -35.577 1.00 90.81 97 GLU A C 1
ATOM 779 O O . GLU A 1 97 ? 8.903 -2.482 -34.752 1.00 90.81 97 GLU A O 1
ATOM 784 N N . ILE A 1 98 ? 8.144 -2.083 -36.817 1.00 93.06 98 ILE A N 1
ATOM 785 C CA . ILE A 1 98 ? 9.425 -1.614 -37.372 1.00 93.06 98 ILE A CA 1
ATOM 786 C C . ILE A 1 98 ? 10.064 -0.533 -36.493 1.00 93.06 98 ILE A C 1
ATOM 788 O O . ILE A 1 98 ? 11.250 -0.609 -36.173 1.00 93.06 98 ILE A O 1
ATOM 792 N N . HIS A 1 99 ? 9.296 0.484 -36.092 1.00 91.50 99 HIS A N 1
ATOM 793 C CA . HIS A 1 99 ? 9.845 1.597 -35.322 1.00 91.50 99 HIS A CA 1
ATOM 794 C C . HIS A 1 99 ? 10.274 1.180 -33.902 1.00 91.50 99 HIS A C 1
ATOM 796 O O . HIS A 1 99 ? 11.429 1.444 -33.555 1.00 91.50 99 HIS A O 1
ATOM 802 N N . PRO A 1 100 ? 9.440 0.488 -33.091 1.00 91.94 100 PRO A N 1
ATOM 803 C CA . PRO A 1 100 ? 9.865 -0.022 -31.788 1.00 91.94 100 PRO A CA 1
ATOM 804 C C . PRO A 1 100 ? 11.120 -0.901 -31.832 1.00 91.94 100 PRO A C 1
ATOM 806 O O . PRO A 1 100 ? 11.989 -0.752 -30.972 1.00 91.94 100 PRO A O 1
ATOM 809 N N . PHE A 1 101 ? 11.272 -1.744 -32.854 1.00 95.75 101 PHE A N 1
ATOM 810 C CA . PHE A 1 101 ? 12.456 -2.592 -33.005 1.00 95.75 101 PHE A CA 1
ATOM 811 C C . PHE A 1 101 ? 13.686 -1.870 -33.572 1.00 95.75 101 PHE A C 1
ATOM 813 O O . PHE A 1 101 ? 14.760 -2.458 -33.605 1.00 95.75 101 PHE A O 1
ATOM 820 N N . GLY A 1 102 ? 13.588 -0.585 -33.923 1.00 93.88 102 GLY A N 1
ATOM 821 C CA . GLY A 1 102 ? 14.738 0.227 -34.327 1.00 93.88 102 GLY A CA 1
ATOM 822 C C . GLY A 1 102 ? 15.013 0.240 -35.831 1.00 93.88 102 GLY A C 1
ATOM 823 O O . GLY A 1 102 ? 16.140 0.523 -36.225 1.00 93.88 102 GLY A O 1
ATOM 824 N N . GLY A 1 103 ? 14.009 -0.036 -36.664 1.00 94.75 103 GLY A N 1
ATOM 825 C CA . GLY A 1 103 ? 14.096 0.019 -38.123 1.00 94.75 103 GLY A CA 1
ATOM 826 C C . GLY A 1 103 ? 13.969 -1.353 -38.781 1.00 94.75 103 GLY A C 1
ATOM 827 O O . GLY A 1 103 ? 13.900 -2.382 -38.114 1.00 94.75 103 GLY A O 1
ATOM 828 N N . VAL A 1 104 ? 13.928 -1.373 -40.116 1.00 94.81 104 VAL A N 1
ATOM 829 C CA . VAL A 1 104 ? 13.681 -2.599 -40.903 1.00 94.81 104 VAL A CA 1
ATOM 830 C C . VAL A 1 104 ? 14.778 -3.643 -40.680 1.00 94.81 104 VAL A C 1
ATOM 832 O O . VAL A 1 104 ? 14.478 -4.802 -40.414 1.00 94.81 104 VAL A O 1
ATOM 835 N N . GLU A 1 105 ? 16.050 -3.234 -40.719 1.00 96.31 105 GLU A N 1
ATOM 836 C CA . GLU A 1 105 ? 17.178 -4.149 -40.491 1.00 96.31 105 GLU A CA 1
ATOM 837 C C . GLU A 1 105 ? 17.152 -4.750 -39.080 1.00 96.31 105 GLU A C 1
ATOM 839 O O . GLU A 1 105 ? 17.403 -5.940 -38.911 1.00 96.31 105 GLU A O 1
ATOM 844 N N . ALA A 1 106 ? 16.798 -3.951 -38.072 1.00 96.19 106 ALA A N 1
ATOM 845 C CA . ALA A 1 106 ? 16.693 -4.415 -36.694 1.00 96.19 106 ALA A CA 1
ATOM 846 C C . ALA A 1 106 ? 15.464 -5.314 -36.468 1.00 96.19 106 ALA A C 1
ATOM 848 O O . ALA A 1 106 ? 15.536 -6.264 -35.694 1.00 96.19 106 ALA A O 1
ATOM 849 N N . MET A 1 107 ? 14.366 -5.083 -37.194 1.00 96.06 107 MET A N 1
ATOM 850 C CA . MET A 1 107 ? 13.207 -5.978 -37.196 1.00 96.06 107 MET A CA 1
ATOM 851 C C . MET A 1 107 ? 13.552 -7.357 -37.777 1.00 96.06 107 MET A C 1
ATOM 853 O O . MET A 1 107 ? 13.096 -8.362 -37.241 1.00 96.06 107 MET A O 1
ATOM 857 N N . ASN A 1 108 ? 14.400 -7.427 -38.810 1.00 95.44 108 ASN A N 1
ATOM 858 C CA . ASN A 1 108 ? 14.882 -8.709 -39.335 1.00 95.44 108 ASN A CA 1
ATOM 859 C C . ASN A 1 108 ? 15.704 -9.468 -38.280 1.00 95.44 108 ASN A C 1
ATOM 861 O O . ASN A 1 108 ? 15.496 -10.661 -38.083 1.00 95.44 108 ASN A O 1
ATOM 865 N N . VAL A 1 109 ? 16.576 -8.767 -37.539 1.00 97.62 109 VAL A N 1
ATOM 866 C CA . VAL A 1 109 ? 17.295 -9.356 -36.391 1.00 97.62 109 VAL A CA 1
ATOM 867 C C . VAL A 1 109 ? 16.306 -9.882 -35.340 1.00 97.62 109 VAL A C 1
ATOM 869 O O . VAL A 1 109 ? 16.486 -10.981 -34.820 1.00 97.62 109 VAL A O 1
ATOM 872 N N . ALA A 1 110 ? 15.240 -9.130 -35.050 1.00 96.94 110 ALA A N 1
ATOM 873 C CA . ALA A 1 110 ? 14.204 -9.561 -34.117 1.00 96.94 110 ALA A CA 1
ATOM 874 C C . ALA A 1 110 ? 13.452 -10.806 -34.617 1.00 96.94 110 ALA A C 1
ATOM 876 O O . ALA A 1 110 ? 13.187 -11.701 -33.821 1.00 96.94 110 ALA A O 1
ATOM 877 N N . HIS A 1 111 ? 13.139 -10.909 -35.914 1.00 96.75 111 HIS A N 1
ATOM 878 C CA . HIS A 1 111 ? 12.509 -12.102 -36.498 1.00 96.75 111 HIS A CA 1
ATOM 879 C C . HIS A 1 111 ? 13.390 -13.346 -36.389 1.00 96.75 111 HIS A C 1
ATOM 881 O O . HIS A 1 111 ? 12.873 -14.406 -36.033 1.00 96.75 111 HIS A O 1
ATOM 887 N N . ASP A 1 112 ? 14.698 -13.215 -36.618 1.00 96.12 112 ASP A N 1
ATOM 888 C CA . ASP A 1 112 ? 15.650 -14.317 -36.439 1.00 96.12 112 ASP A CA 1
ATOM 889 C C . ASP A 1 112 ? 15.634 -14.815 -34.984 1.00 96.12 112 ASP A C 1
ATOM 891 O O . ASP A 1 112 ? 15.507 -16.017 -34.725 1.00 96.12 112 ASP A O 1
ATOM 895 N N . LEU A 1 113 ? 15.671 -13.883 -34.020 1.00 97.19 113 LEU A N 1
ATOM 896 C CA . LEU A 1 113 ? 15.562 -14.216 -32.601 1.00 97.19 113 LEU A CA 1
ATOM 897 C C . LEU A 1 113 ? 14.215 -14.858 -32.280 1.00 97.19 113 LEU A C 1
ATOM 899 O O . LEU A 1 113 ? 14.168 -15.870 -31.591 1.00 97.19 113 LEU A O 1
ATOM 903 N N . PHE A 1 114 ? 13.114 -14.292 -32.769 1.00 96.31 114 PHE A N 1
ATOM 904 C CA . PHE A 1 114 ? 11.768 -14.799 -32.519 1.00 96.31 114 PHE A CA 1
ATOM 905 C C . PHE A 1 114 ? 11.603 -16.233 -32.990 1.00 96.31 114 PHE A C 1
ATOM 907 O O . PHE A 1 114 ? 10.919 -17.018 -32.331 1.00 96.31 114 PHE A O 1
ATOM 914 N N . HIS A 1 115 ? 12.229 -16.570 -34.106 1.00 95.50 115 HIS A N 1
ATOM 915 C CA . HIS A 1 115 ? 12.214 -17.914 -34.628 1.00 95.50 115 HIS A CA 1
ATOM 916 C C . HIS A 1 115 ? 12.983 -18.888 -33.733 1.00 95.50 115 HIS A C 1
ATOM 918 O O . HIS A 1 115 ? 12.404 -19.861 -33.235 1.00 95.50 115 HIS A O 1
ATOM 924 N N . ALA A 1 116 ? 14.252 -18.582 -33.446 1.00 94.31 116 ALA A N 1
ATOM 925 C CA . ALA A 1 116 ? 15.088 -19.405 -32.577 1.00 94.31 116 ALA A CA 1
ATOM 926 C C . ALA A 1 116 ? 14.472 -19.563 -31.175 1.00 94.31 116 ALA A C 1
ATOM 928 O O . ALA A 1 116 ? 14.366 -20.669 -30.645 1.00 94.31 116 ALA A O 1
ATOM 929 N N . ASP A 1 117 ? 13.994 -18.467 -30.593 1.00 94.25 117 ASP A N 1
ATOM 930 C CA . ASP A 1 117 ? 13.352 -18.433 -29.283 1.00 94.25 117 ASP A CA 1
ATOM 931 C C . ASP A 1 117 ? 12.037 -19.235 -29.285 1.00 94.25 117 ASP A C 1
ATOM 933 O O . ASP A 1 117 ? 11.755 -19.947 -28.331 1.00 94.25 117 ASP A O 1
ATOM 937 N N . SER A 1 118 ? 11.251 -19.230 -30.374 1.00 93.94 118 SER A N 1
ATOM 938 C CA . SER A 1 118 ? 9.978 -19.976 -30.421 1.00 93.94 118 SER A CA 1
ATOM 939 C C . SER A 1 118 ? 10.219 -21.482 -30.432 1.00 93.94 118 SER A C 1
ATOM 941 O O . SER A 1 118 ? 9.531 -22.214 -29.719 1.00 93.94 118 SER A O 1
ATOM 943 N N . ARG A 1 119 ? 11.223 -21.940 -31.190 1.00 92.50 119 ARG A N 1
ATOM 944 C CA . ARG A 1 119 ? 11.639 -23.349 -31.209 1.00 92.50 119 ARG A CA 1
ATOM 945 C C . ARG A 1 119 ? 12.066 -23.815 -29.821 1.00 92.50 119 ARG A C 1
ATOM 947 O O . ARG A 1 119 ? 11.612 -24.861 -29.359 1.00 92.50 119 ARG A O 1
ATOM 954 N N . ASN A 1 120 ? 12.901 -23.023 -29.153 1.00 92.06 120 ASN A N 1
ATOM 955 C CA . ASN A 1 120 ? 13.430 -23.375 -27.842 1.00 92.06 120 ASN A CA 1
ATOM 956 C C . ASN A 1 120 ? 12.364 -23.326 -26.739 1.00 92.06 120 ASN A C 1
ATOM 958 O O . ASN A 1 120 ? 12.331 -24.234 -25.913 1.00 92.06 120 ASN A O 1
ATOM 962 N N . ILE A 1 121 ? 11.439 -22.356 -26.761 1.00 91.75 121 ILE A N 1
ATOM 963 C CA . ILE A 1 121 ? 10.330 -22.323 -25.797 1.00 91.75 121 ILE A CA 1
ATOM 964 C C . ILE A 1 121 ? 9.448 -23.566 -25.944 1.00 91.75 121 ILE A C 1
ATOM 966 O O . ILE A 1 121 ? 9.150 -24.215 -24.947 1.00 91.75 121 ILE A O 1
ATOM 970 N N . LEU A 1 122 ? 9.042 -23.937 -27.165 1.00 90.62 122 LEU A N 1
ATOM 971 C CA . LEU A 1 122 ? 8.203 -25.128 -27.341 1.00 90.62 122 LEU A CA 1
ATOM 972 C C . LEU A 1 122 ? 8.952 -26.422 -27.002 1.00 90.62 122 LEU A C 1
ATOM 974 O O . LEU A 1 122 ? 8.339 -27.359 -26.498 1.00 90.62 122 LEU A O 1
ATOM 978 N N . HIS A 1 123 ? 10.262 -26.488 -27.252 1.00 88.00 123 HIS A N 1
ATOM 979 C CA . HIS A 1 123 ? 11.083 -27.618 -26.820 1.00 88.00 123 HIS A CA 1
ATOM 980 C C . HIS A 1 123 ? 11.150 -27.721 -25.291 1.00 88.00 123 HIS A C 1
ATOM 982 O O . HIS A 1 123 ? 10.938 -28.801 -24.748 1.00 88.00 123 HIS A O 1
ATOM 988 N N . TYR A 1 124 ? 11.369 -26.596 -24.610 1.00 86.50 124 TYR A N 1
ATOM 989 C CA . TYR A 1 124 ? 11.365 -26.509 -23.153 1.00 86.50 124 TYR A CA 1
ATOM 990 C C . TYR A 1 124 ? 10.016 -26.936 -22.559 1.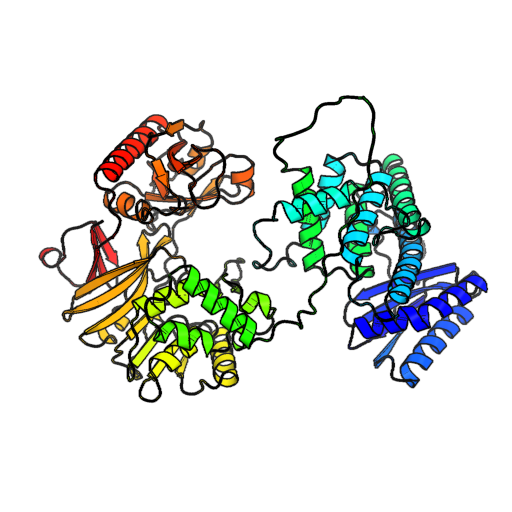00 86.50 124 TYR A C 1
ATOM 992 O O . TYR A 1 124 ? 9.973 -27.788 -21.678 1.00 86.50 124 TYR A O 1
ATOM 1000 N N . LEU A 1 125 ? 8.907 -26.410 -23.089 1.00 86.00 125 LEU A N 1
ATOM 1001 C CA . LEU A 1 125 ? 7.558 -26.773 -22.644 1.00 86.00 125 LEU A CA 1
ATOM 1002 C C . LEU A 1 125 ? 7.255 -28.258 -22.873 1.00 86.00 125 LEU A C 1
ATOM 1004 O O . LEU A 1 125 ? 6.655 -28.895 -22.017 1.00 86.00 125 LEU A O 1
ATOM 1008 N N . HIS A 1 126 ? 7.715 -28.827 -23.989 1.00 84.50 126 HIS A N 1
ATOM 1009 C CA . HIS A 1 126 ? 7.563 -30.256 -24.259 1.00 84.50 126 HIS A CA 1
ATOM 1010 C C . HIS A 1 126 ? 8.331 -31.130 -23.253 1.00 84.50 126 HIS A C 1
ATOM 1012 O O . HIS A 1 126 ? 7.852 -32.195 -22.885 1.00 84.50 126 HIS A O 1
ATOM 1018 N N . GLN A 1 127 ? 9.499 -30.683 -22.780 1.00 78.06 127 GLN A N 1
ATOM 1019 C CA . GLN A 1 127 ? 10.288 -31.403 -21.771 1.00 78.06 127 GLN A CA 1
ATOM 1020 C C . GLN A 1 127 ? 9.694 -31.338 -20.355 1.00 78.06 127 GLN A C 1
ATOM 1022 O O . GLN A 1 127 ? 10.075 -32.140 -19.504 1.00 78.06 127 GLN A O 1
ATOM 1027 N N . LEU A 1 128 ? 8.790 -30.392 -20.081 1.00 74.88 128 LEU A N 1
ATOM 1028 C CA . LEU A 1 128 ? 8.132 -30.274 -18.777 1.00 74.88 128 LEU A CA 1
ATOM 1029 C C . LEU A 1 128 ? 7.022 -31.323 -18.567 1.00 74.88 128 LEU A C 1
ATOM 1031 O O . LEU A 1 128 ? 6.686 -31.623 -17.420 1.00 74.88 128 LEU A O 1
ATOM 1035 N N . ASP A 1 129 ? 6.473 -31.903 -19.639 1.00 56.38 129 ASP A N 1
ATOM 1036 C CA . ASP A 1 129 ? 5.241 -32.707 -19.603 1.00 56.38 129 ASP A CA 1
ATOM 1037 C C . ASP A 1 129 ? 5.485 -34.227 -19.505 1.00 56.38 129 ASP A C 1
ATOM 1039 O O . ASP A 1 129 ? 5.039 -35.009 -20.340 1.00 56.38 129 ASP A O 1
ATOM 1043 N N . ASP A 1 130 ? 6.214 -34.649 -18.461 1.00 46.69 130 ASP A N 1
ATOM 1044 C CA . ASP A 1 130 ? 6.443 -36.075 -18.158 1.00 46.69 130 ASP A CA 1
ATOM 1045 C C . ASP A 1 130 ? 6.451 -36.390 -16.636 1.00 46.69 130 ASP A C 1
ATOM 1047 O O . ASP A 1 130 ? 7.200 -37.240 -16.158 1.00 46.69 130 ASP A O 1
ATOM 1051 N N . ARG A 1 131 ? 5.547 -35.750 -15.861 1.00 42.75 131 ARG A N 1
ATOM 1052 C CA . ARG A 1 131 ? 5.236 -35.968 -14.409 1.00 42.75 131 ARG A CA 1
ATOM 1053 C C . ARG A 1 131 ? 5.871 -35.023 -13.362 1.00 42.75 131 ARG A C 1
ATOM 1055 O O . ARG A 1 131 ? 5.844 -35.362 -12.179 1.00 42.75 131 ARG A O 1
ATOM 1062 N N . LEU A 1 132 ? 6.412 -33.847 -13.710 1.00 44.00 132 LEU A N 1
ATOM 1063 C CA . LEU A 1 132 ? 7.113 -32.978 -12.736 1.00 44.00 132 LEU A CA 1
ATOM 1064 C C . LEU A 1 132 ? 6.844 -31.466 -12.930 1.00 44.00 132 LEU A C 1
ATOM 1066 O O . LEU A 1 132 ? 7.689 -30.741 -13.447 1.00 44.00 132 LEU A O 1
ATOM 1070 N N . LEU A 1 133 ? 5.702 -30.965 -12.440 1.00 46.72 133 LEU A N 1
ATOM 1071 C CA . LEU A 1 133 ? 5.368 -29.523 -12.421 1.00 46.72 133 LEU A CA 1
ATOM 1072 C C . LEU A 1 133 ? 6.275 -28.672 -11.497 1.00 46.72 133 LEU A C 1
ATOM 1074 O O . LEU A 1 133 ? 6.308 -27.453 -11.635 1.00 46.72 133 LEU A O 1
ATOM 1078 N N . ASP A 1 134 ? 7.066 -29.295 -10.616 1.00 46.66 134 ASP A N 1
ATOM 1079 C CA . ASP A 1 134 ? 8.012 -28.636 -9.691 1.00 46.66 134 ASP A CA 1
ATOM 1080 C C . ASP A 1 134 ? 9.278 -28.052 -10.370 1.00 46.66 134 ASP A C 1
ATOM 1082 O O . ASP A 1 134 ? 10.187 -27.577 -9.688 1.00 46.66 134 ASP A O 1
ATOM 1086 N N . ARG A 1 135 ? 9.383 -28.095 -11.710 1.00 59.19 135 ARG A N 1
ATOM 1087 C CA . ARG A 1 135 ? 10.596 -27.724 -12.478 1.00 59.19 135 ARG A CA 1
ATOM 1088 C C . ARG A 1 135 ? 10.408 -26.604 -13.513 1.00 59.19 135 ARG A C 1
ATOM 1090 O O . ARG A 1 135 ? 11.247 -26.436 -14.401 1.00 59.19 135 ARG A O 1
ATOM 1097 N N . ASP A 1 136 ? 9.325 -25.832 -13.434 1.00 79.06 136 ASP A N 1
ATOM 1098 C CA . ASP A 1 136 ? 9.131 -24.680 -14.324 1.00 79.06 136 ASP A CA 1
ATOM 1099 C C . ASP A 1 136 ? 9.991 -23.478 -13.884 1.00 79.06 136 ASP A C 1
ATOM 1101 O O . AS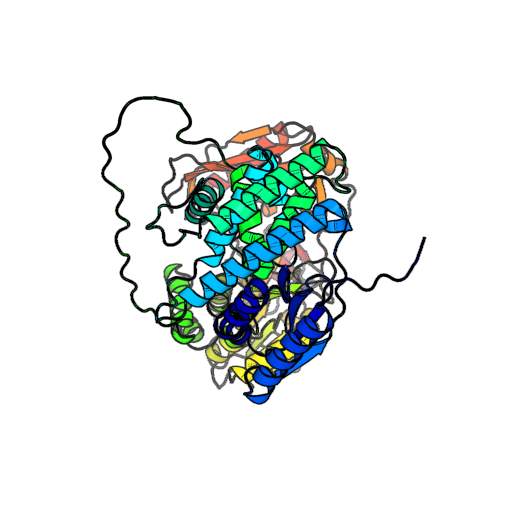P A 1 136 ? 9.683 -22.763 -12.929 1.00 79.06 136 ASP A O 1
ATOM 1105 N N . HIS A 1 137 ? 11.078 -23.261 -14.620 1.00 84.88 137 HIS A N 1
ATOM 1106 C CA . HIS A 1 137 ? 12.111 -22.253 -14.391 1.00 84.88 137 HIS A CA 1
ATOM 1107 C C . HIS A 1 137 ? 12.119 -21.152 -15.461 1.00 84.88 137 HIS A C 1
ATOM 1109 O O . HIS A 1 137 ? 13.135 -20.490 -15.703 1.00 84.88 137 HIS A O 1
ATOM 1115 N N . ARG A 1 138 ? 10.989 -20.938 -16.150 1.00 87.31 138 ARG A N 1
ATOM 1116 C CA . ARG A 1 138 ? 10.894 -19.945 -17.234 1.00 87.31 138 ARG A CA 1
ATOM 1117 C C . ARG A 1 138 ? 11.251 -18.518 -16.806 1.00 87.31 138 ARG A C 1
ATOM 1119 O O . ARG A 1 138 ? 11.688 -17.720 -17.633 1.00 87.31 138 ARG A O 1
ATOM 1126 N N . ARG A 1 139 ? 11.066 -18.185 -15.523 1.00 90.31 139 ARG A N 1
ATOM 1127 C CA . ARG A 1 139 ? 11.361 -16.861 -14.949 1.00 90.31 139 ARG A CA 1
ATOM 1128 C C . ARG A 1 139 ? 12.864 -16.621 -14.863 1.00 90.31 139 ARG A C 1
ATOM 1130 O O . ARG A 1 139 ? 13.365 -15.622 -15.375 1.00 90.31 139 ARG A O 1
ATOM 1137 N N . GLU A 1 140 ? 13.569 -17.566 -14.263 1.00 90.12 140 GLU A N 1
ATOM 1138 C CA . GLU A 1 140 ? 15.016 -17.565 -14.094 1.00 90.12 140 GLU A CA 1
ATOM 1139 C C . GLU A 1 140 ? 15.708 -17.614 -15.460 1.00 90.12 140 GLU A C 1
ATOM 1141 O O . GLU A 1 140 ? 16.619 -16.832 -15.737 1.00 90.12 140 GLU A O 1
ATOM 1146 N N . LEU A 1 141 ? 15.204 -18.468 -16.353 1.00 89.12 141 LEU A N 1
ATOM 1147 C CA . LEU A 1 141 ? 15.693 -18.590 -17.719 1.00 89.12 141 LEU A CA 1
ATOM 1148 C C . LEU A 1 141 ? 15.488 -17.298 -18.523 1.00 89.12 141 LEU A C 1
ATOM 1150 O O . LEU A 1 141 ? 16.415 -16.824 -19.178 1.00 89.12 141 LEU A O 1
ATOM 1154 N N . GLY A 1 142 ? 14.306 -16.681 -18.432 1.00 92.75 142 GLY A N 1
ATOM 1155 C CA . GLY A 1 142 ? 14.015 -15.415 -19.104 1.00 92.75 142 GLY A CA 1
ATOM 1156 C C . GLY A 1 142 ? 14.906 -14.261 -18.636 1.00 92.75 142 GLY A C 1
ATOM 1157 O O . GLY A 1 142 ? 15.298 -13.426 -19.453 1.00 92.75 142 GLY A O 1
ATOM 1158 N N . LEU A 1 143 ? 15.266 -14.221 -17.349 1.00 93.12 143 LEU A N 1
ATOM 1159 C CA . LEU A 1 143 ? 16.252 -13.283 -16.799 1.00 93.12 143 LEU A CA 1
ATOM 1160 C C . LEU A 1 143 ? 17.650 -13.527 -17.381 1.00 93.12 143 LEU A C 1
ATOM 1162 O O . LEU A 1 143 ? 18.274 -12.597 -17.891 1.00 93.12 143 LEU A O 1
ATOM 1166 N N . MET A 1 144 ? 18.121 -14.777 -17.369 1.00 91.94 144 MET A N 1
ATOM 1167 C CA . MET A 1 144 ? 19.448 -15.136 -17.885 1.00 91.94 144 MET A CA 1
ATOM 1168 C C . MET A 1 144 ? 19.602 -14.856 -19.386 1.00 91.94 144 MET A C 1
ATOM 1170 O O . MET A 1 144 ? 20.645 -14.356 -19.824 1.00 91.94 144 MET A O 1
ATOM 1174 N N . LEU A 1 145 ? 18.573 -15.158 -20.183 1.00 94.19 145 LEU A N 1
ATOM 1175 C CA . LEU A 1 145 ? 18.553 -14.901 -21.626 1.00 94.19 145 LEU A CA 1
ATOM 1176 C C . LEU A 1 145 ? 18.574 -13.401 -21.922 1.00 94.19 145 LEU A C 1
ATOM 1178 O O . LEU A 1 145 ? 19.385 -12.942 -22.728 1.00 94.19 145 LEU A O 1
ATOM 1182 N N . ALA A 1 146 ? 17.754 -12.622 -21.213 1.00 96.25 146 ALA A N 1
ATOM 1183 C CA . ALA A 1 146 ? 17.749 -11.171 -21.333 1.00 96.25 146 ALA A CA 1
ATOM 1184 C C . ALA A 1 146 ? 19.122 -10.574 -20.970 1.00 96.25 146 ALA A C 1
ATOM 1186 O O . ALA A 1 146 ? 19.681 -9.826 -21.768 1.00 96.25 146 ALA A O 1
ATOM 1187 N N . SER A 1 147 ? 19.748 -10.980 -19.861 1.00 95.12 147 SER A N 1
ATOM 1188 C CA . SER A 1 147 ? 21.115 -10.546 -19.521 1.00 95.12 147 SER A CA 1
ATOM 1189 C C . SER A 1 147 ? 22.159 -10.952 -20.566 1.00 95.12 147 SER A C 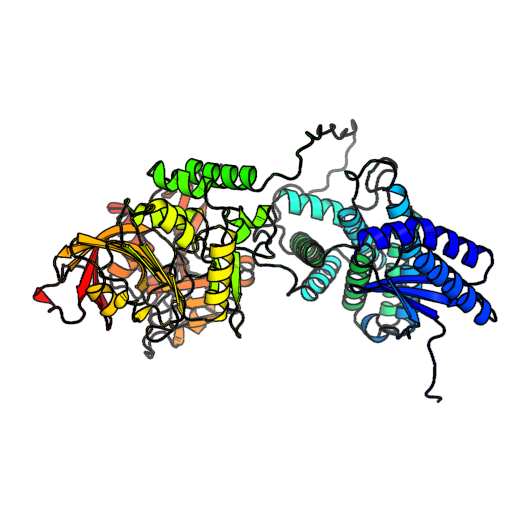1
ATOM 1191 O O . SER A 1 147 ? 23.112 -10.215 -20.824 1.00 95.12 147 SER A O 1
ATOM 1193 N N . THR A 1 148 ? 21.989 -12.113 -21.197 1.00 94.56 148 THR A N 1
ATOM 1194 C CA . THR A 1 148 ? 22.876 -12.586 -22.270 1.00 94.56 148 THR A CA 1
ATOM 1195 C C . THR A 1 148 ? 22.764 -11.719 -23.523 1.00 94.56 148 THR A C 1
ATOM 1197 O O . THR A 1 148 ? 23.794 -11.371 -24.105 1.00 94.56 148 THR A O 1
ATOM 1200 N N . LEU A 1 149 ? 21.551 -11.288 -23.878 1.00 97.62 149 LEU A N 1
ATOM 1201 C CA . LEU A 1 149 ? 21.307 -10.305 -24.934 1.00 97.62 149 LEU A CA 1
ATOM 1202 C C . LEU A 1 149 ? 22.006 -8.971 -24.642 1.00 97.62 149 LEU A C 1
ATOM 1204 O O . LEU A 1 149 ? 22.701 -8.443 -25.511 1.00 97.62 149 LEU A O 1
ATOM 1208 N N . LEU A 1 150 ? 21.882 -8.444 -23.418 1.00 97.62 150 LEU A N 1
ATOM 1209 C CA . LEU A 1 150 ? 22.500 -7.158 -23.068 1.00 97.62 150 LEU A CA 1
ATOM 1210 C C . LEU A 1 150 ? 24.033 -7.217 -23.109 1.00 97.62 150 LEU A C 1
ATOM 1212 O O . LEU A 1 150 ? 24.677 -6.300 -23.620 1.00 97.62 150 LEU A O 1
ATOM 1216 N N . ARG A 1 151 ? 24.625 -8.322 -22.640 1.00 94.44 151 ARG A N 1
ATOM 1217 C CA . ARG A 1 151 ? 26.074 -8.556 -22.750 1.00 94.44 151 ARG A CA 1
ATOM 1218 C C . ARG A 1 151 ? 26.528 -8.750 -24.191 1.00 94.44 151 ARG A C 1
ATOM 1220 O O . ARG A 1 151 ? 27.597 -8.268 -24.549 1.00 94.44 151 ARG A O 1
ATOM 1227 N N . GLY A 1 152 ? 25.730 -9.426 -25.020 1.00 95.25 152 GLY A N 1
ATOM 1228 C CA . GLY A 1 152 ? 25.987 -9.536 -26.458 1.00 95.25 152 GLY A CA 1
ATOM 1229 C C . GLY A 1 152 ? 26.048 -8.171 -27.136 1.00 95.25 152 GLY A C 1
ATOM 1230 O O . GLY A 1 152 ? 26.912 -7.931 -27.973 1.00 95.25 152 GLY A O 1
ATOM 1231 N N . ALA A 1 153 ? 25.210 -7.229 -26.699 1.00 96.88 153 ALA A N 1
ATOM 1232 C CA . ALA A 1 153 ? 25.259 -5.847 -27.166 1.00 96.88 153 ALA A CA 1
ATOM 1233 C C . ALA A 1 153 ? 26.476 -5.045 -26.660 1.00 96.88 153 ALA A C 1
ATOM 1235 O O . ALA A 1 153 ? 26.667 -3.900 -27.070 1.00 96.88 153 ALA A O 1
ATOM 1236 N N . GLY A 1 154 ? 27.315 -5.637 -25.805 1.00 90.81 154 GLY A N 1
ATOM 1237 C CA . GLY A 1 154 ? 28.518 -5.008 -25.267 1.00 90.81 154 GLY A CA 1
ATOM 1238 C C . GLY A 1 154 ? 28.239 -3.928 -24.225 1.00 90.81 154 GLY A C 1
ATOM 1239 O O . GLY A 1 154 ? 29.110 -3.092 -24.004 1.00 90.81 154 GLY A O 1
ATOM 1240 N N . LEU A 1 155 ? 27.049 -3.932 -23.613 1.00 92.50 155 LEU A N 1
ATOM 1241 C CA . LEU A 1 155 ? 26.692 -2.972 -22.572 1.00 92.50 155 LEU A CA 1
ATOM 1242 C C . LEU A 1 155 ? 27.500 -3.231 -21.299 1.00 92.50 155 LEU A C 1
ATOM 1244 O O . LEU A 1 155 ? 27.578 -4.373 -20.823 1.00 92.50 155 LEU A O 1
ATOM 1248 N N . ASP A 1 156 ? 28.053 -2.168 -20.720 1.00 86.00 156 ASP A N 1
ATOM 1249 C CA . ASP A 1 156 ? 28.648 -2.242 -19.388 1.00 86.00 156 ASP A CA 1
ATOM 1250 C C . ASP A 1 156 ? 27.582 -2.468 -18.297 1.00 86.00 156 ASP A C 1
ATOM 1252 O O . ASP A 1 156 ? 26.382 -2.558 -18.564 1.00 86.00 156 ASP A O 1
ATOM 1256 N N . TRP A 1 157 ? 28.021 -2.614 -17.047 1.00 86.81 157 TRP A N 1
ATOM 1257 C CA . TRP A 1 157 ? 27.127 -2.906 -15.928 1.00 86.81 157 TRP A CA 1
ATOM 1258 C C . TRP A 1 157 ? 26.013 -1.863 -15.744 1.00 86.81 157 TRP A C 1
ATOM 1260 O O . TRP A 1 157 ? 24.852 -2.236 -15.579 1.00 86.81 157 TRP A O 1
ATOM 1270 N N . TYR A 1 158 ? 26.332 -0.570 -15.826 1.00 80.94 158 TYR A N 1
ATOM 1271 C CA . TYR A 1 158 ? 25.356 0.502 -15.621 1.00 80.94 158 TYR A CA 1
ATOM 1272 C C . TYR A 1 158 ? 24.458 0.699 -16.841 1.00 80.94 158 TYR A C 1
ATOM 1274 O O . TYR A 1 158 ? 23.270 0.986 -16.699 1.00 80.94 158 TYR A O 1
ATOM 1282 N N . GLU A 1 159 ? 24.983 0.474 -18.043 1.00 83.56 159 GLU A N 1
ATOM 1283 C CA . GLU A 1 159 ? 24.177 0.461 -19.259 1.00 83.56 159 GLU A CA 1
ATOM 1284 C C . GLU A 1 159 ? 23.175 -0.698 -19.285 1.00 83.56 159 GLU A C 1
ATOM 1286 O O . GLU A 1 159 ? 22.057 -0.525 -19.776 1.00 83.56 159 GLU A O 1
ATOM 1291 N N . GLN A 1 160 ? 23.531 -1.859 -18.724 1.00 92.69 160 GLN A N 1
ATOM 1292 C CA . GLN A 1 160 ? 22.578 -2.947 -18.487 1.00 92.69 160 GLN A CA 1
ATOM 1293 C C . GLN A 1 160 ? 21.489 -2.515 -17.497 1.00 92.69 160 GLN A C 1
ATOM 1295 O O . GLN A 1 160 ? 20.311 -2.761 -17.754 1.00 92.69 160 GLN A O 1
ATOM 1300 N N . GLY A 1 161 ? 21.863 -1.814 -16.421 1.00 86.25 161 GLY A N 1
ATOM 1301 C CA . GLY A 1 161 ? 20.918 -1.175 -15.498 1.00 86.25 161 GLY A CA 1
ATOM 1302 C C . GLY A 1 161 ? 19.921 -0.258 -16.199 1.00 86.25 161 GLY A C 1
ATOM 1303 O O . GLY A 1 161 ? 18.724 -0.368 -15.957 1.00 86.25 161 GLY A O 1
ATOM 1304 N N . ASP A 1 162 ? 20.388 0.594 -17.118 1.00 87.56 162 ASP A N 1
ATOM 1305 C CA . ASP A 1 162 ? 19.523 1.530 -17.854 1.00 87.56 162 ASP A CA 1
ATOM 1306 C C . ASP A 1 162 ? 18.526 0.790 -18.757 1.00 87.56 162 ASP A C 1
ATOM 1308 O O . ASP A 1 162 ? 17.402 1.248 -18.958 1.00 87.56 162 ASP A O 1
ATOM 1312 N N . VAL A 1 163 ? 18.891 -0.383 -19.284 1.00 95.12 163 VAL A N 1
ATOM 1313 C CA . VAL A 1 163 ? 17.931 -1.229 -20.005 1.00 95.12 163 VAL A CA 1
ATOM 1314 C C . VAL A 1 163 ? 16.900 -1.827 -19.049 1.00 95.12 163 VAL A C 1
ATOM 1316 O O . VAL A 1 163 ? 15.712 -1.784 -19.366 1.00 95.12 163 VAL A O 1
ATOM 1319 N N . TRP A 1 164 ? 17.311 -2.343 -17.886 1.00 94.81 164 TRP A N 1
ATOM 1320 C CA . TRP A 1 164 ? 16.380 -2.871 -16.880 1.00 94.81 164 TRP A CA 1
ATOM 1321 C C . TRP A 1 164 ? 15.388 -1.817 -16.395 1.00 94.81 164 TRP A C 1
ATOM 1323 O O . TRP A 1 164 ? 14.192 -2.097 -16.325 1.00 94.81 164 TRP A O 1
ATOM 1333 N N . ASP A 1 165 ? 15.862 -0.599 -16.153 1.00 86.44 165 ASP A N 1
ATOM 1334 C CA . ASP A 1 165 ? 15.020 0.539 -15.790 1.00 86.44 165 ASP A CA 1
ATOM 1335 C C . ASP A 1 165 ? 14.005 0.865 -16.898 1.00 86.44 165 ASP A C 1
ATOM 1337 O O . ASP A 1 165 ? 12.807 0.987 -16.643 1.00 86.44 165 ASP A O 1
ATOM 1341 N N . LYS A 1 166 ? 14.430 0.859 -18.171 1.00 91.31 166 LYS A N 1
ATOM 1342 C CA . LYS A 1 166 ? 13.500 1.031 -19.302 1.00 91.31 166 LYS A CA 1
ATOM 1343 C C . LYS A 1 166 ? 12.476 -0.091 -19.399 1.00 91.31 166 LYS A C 1
ATOM 1345 O O . LYS A 1 166 ? 11.322 0.192 -19.705 1.00 91.31 166 LYS A O 1
ATOM 1350 N N . VAL A 1 167 ? 12.853 -1.345 -19.151 1.00 91.81 167 VAL A N 1
ATOM 1351 C CA . VAL A 1 167 ? 11.903 -2.472 -19.118 1.00 91.81 167 VAL A CA 1
ATOM 1352 C C . VAL A 1 167 ? 10.883 -2.264 -17.992 1.00 91.81 167 VAL A C 1
ATOM 1354 O O . VAL A 1 167 ? 9.682 -2.410 -18.232 1.00 91.81 167 VAL A O 1
ATOM 1357 N N . ALA A 1 168 ? 11.333 -1.839 -16.806 1.00 85.88 168 ALA A N 1
ATOM 1358 C CA . ALA A 1 168 ? 10.463 -1.529 -15.672 1.00 85.88 168 ALA A CA 1
ATOM 1359 C C . ALA A 1 168 ? 9.489 -0.381 -15.991 1.00 85.88 168 ALA A C 1
ATOM 1361 O O . ALA A 1 168 ? 8.290 -0.493 -15.730 1.00 85.88 168 ALA A O 1
ATOM 1362 N N . ALA A 1 169 ? 9.967 0.667 -16.665 1.00 79.69 169 ALA A N 1
ATOM 1363 C CA . ALA A 1 169 ? 9.164 1.814 -17.087 1.00 79.69 169 ALA A CA 1
ATOM 1364 C C . ALA A 1 169 ? 8.075 1.482 -18.129 1.00 79.69 169 ALA A C 1
ATOM 1366 O O . ALA A 1 169 ? 7.143 2.262 -18.301 1.00 79.69 169 ALA A O 1
ATOM 1367 N N . HIS A 1 170 ? 8.142 0.328 -18.808 1.00 79.00 170 HIS A N 1
ATOM 1368 C CA . HIS A 1 170 ? 7.071 -0.172 -19.690 1.00 79.00 170 HIS A CA 1
ATOM 1369 C C . HIS A 1 170 ? 6.056 -1.068 -18.958 1.00 79.00 170 HIS A C 1
ATOM 1371 O O . HIS A 1 170 ? 5.119 -1.595 -19.573 1.00 79.00 170 HIS A O 1
ATOM 1377 N N . ARG A 1 171 ? 6.237 -1.277 -17.649 1.00 72.62 171 ARG A N 1
ATOM 1378 C CA . ARG A 1 171 ? 5.333 -2.038 -16.780 1.00 72.62 171 ARG A CA 1
ATOM 1379 C C . ARG A 1 171 ? 4.825 -1.269 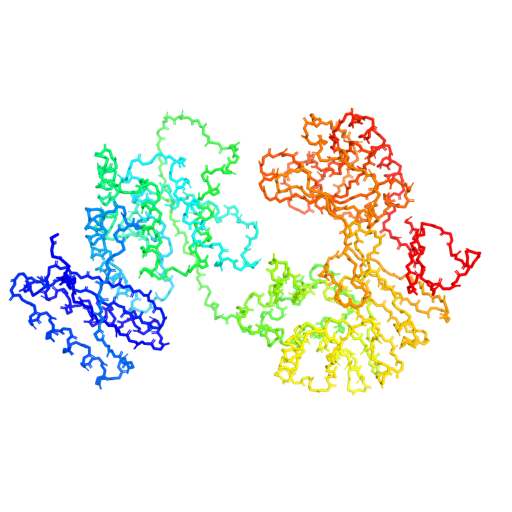-15.538 1.00 72.62 171 ARG A C 1
ATOM 1381 O O . ARG A 1 171 ? 4.560 -1.916 -14.525 1.00 72.62 171 ARG A O 1
ATOM 1388 N N . PRO A 1 172 ? 4.588 0.061 -15.592 1.00 52.56 172 PRO A N 1
ATOM 1389 C CA . PRO A 1 172 ? 4.202 0.846 -14.418 1.00 52.56 172 PRO A CA 1
ATOM 1390 C C . PRO A 1 172 ? 2.798 0.486 -13.909 1.00 52.56 172 PRO A C 1
ATOM 1392 O O . PRO A 1 172 ? 2.523 0.619 -12.726 1.00 52.56 172 PRO A O 1
ATOM 1395 N N . ALA A 1 173 ? 1.932 -0.044 -14.781 1.00 45.56 173 ALA A N 1
ATOM 1396 C CA . ALA A 1 173 ? 0.564 -0.456 -14.458 1.00 45.56 173 ALA A CA 1
ATOM 1397 C C . ALA A 1 173 ? 0.425 -1.937 -14.038 1.00 45.56 173 ALA A C 1
ATOM 1399 O O . ALA A 1 173 ? -0.684 -2.399 -13.790 1.00 45.56 173 ALA A O 1
ATOM 1400 N N . ALA A 1 174 ? 1.520 -2.709 -14.006 1.00 38.84 174 ALA A N 1
ATOM 1401 C CA . ALA A 1 174 ? 1.473 -4.158 -13.765 1.00 38.84 174 ALA A CA 1
ATOM 1402 C C . ALA A 1 174 ? 1.954 -4.587 -12.367 1.00 38.84 174 ALA A C 1
ATOM 1404 O O . ALA A 1 174 ? 1.891 -5.774 -12.039 1.00 38.84 174 ALA A O 1
ATOM 1405 N N . LEU A 1 175 ? 2.428 -3.648 -11.545 1.00 43.75 175 LEU A N 1
ATOM 1406 C CA . LEU A 1 175 ? 2.746 -3.890 -10.141 1.00 43.75 175 LEU A CA 1
ATOM 1407 C C . LEU A 1 175 ? 1.542 -3.452 -9.294 1.00 43.75 175 LEU A C 1
ATOM 1409 O O . LEU A 1 175 ? 1.377 -2.256 -9.067 1.00 43.75 175 LEU A O 1
ATOM 1413 N N . PRO A 1 176 ? 0.683 -4.371 -8.818 1.00 37.72 176 PRO A N 1
ATOM 1414 C CA . PRO A 1 176 ? -0.246 -4.026 -7.748 1.00 37.72 176 PRO A CA 1
ATOM 1415 C C . PRO A 1 176 ? 0.550 -3.579 -6.511 1.00 37.72 176 PRO A C 1
ATOM 1417 O O . PRO A 1 176 ? 1.656 -4.072 -6.276 1.00 37.72 176 PRO A O 1
ATOM 1420 N N . ALA A 1 177 ? -0.032 -2.716 -5.671 1.00 39.75 177 ALA A N 1
ATOM 1421 C CA . ALA A 1 177 ? 0.553 -2.252 -4.399 1.00 39.75 177 ALA A CA 1
ATOM 1422 C C . ALA A 1 177 ? 0.922 -3.391 -3.410 1.00 39.75 177 ALA A C 1
ATOM 1424 O O . ALA A 1 177 ? 1.494 -3.152 -2.351 1.00 39.75 177 ALA A O 1
ATOM 1425 N N . SER A 1 178 ? 0.575 -4.636 -3.755 1.00 37.28 178 SER A N 1
ATOM 1426 C CA . SER A 1 178 ? 0.862 -5.879 -3.048 1.00 37.28 178 SER A CA 1
ATOM 1427 C C . SER A 1 178 ? 2.190 -6.548 -3.432 1.00 37.28 178 SER A C 1
ATOM 1429 O O . SER A 1 178 ? 2.522 -7.568 -2.817 1.00 37.28 178 SER A O 1
ATOM 1431 N N . PHE A 1 179 ? 2.953 -6.017 -4.398 1.00 36.19 179 PHE A N 1
ATOM 1432 C CA . PHE A 1 179 ? 4.371 -6.364 -4.527 1.00 36.19 179 PHE A CA 1
ATOM 1433 C C . PHE A 1 179 ? 5.114 -5.890 -3.278 1.00 36.19 179 PHE A C 1
ATOM 1435 O O . PHE A 1 179 ? 4.883 -4.758 -2.859 1.00 36.19 179 PHE A O 1
ATOM 1442 N N . PRO A 1 180 ? 5.968 -6.713 -2.642 1.00 41.50 180 PRO A N 1
ATOM 1443 C CA . PRO A 1 180 ? 6.720 -6.258 -1.485 1.00 41.50 180 PRO A CA 1
ATOM 1444 C C . PRO A 1 180 ? 7.455 -4.951 -1.815 1.00 41.50 180 PRO A C 1
ATOM 1446 O O . PRO A 1 180 ? 8.326 -4.920 -2.680 1.00 41.50 180 PRO A O 1
ATOM 1449 N N . ASN A 1 181 ? 7.123 -3.875 -1.088 1.00 42.44 181 ASN A N 1
ATOM 1450 C CA . ASN A 1 181 ? 7.847 -2.595 -1.141 1.00 42.44 181 ASN A CA 1
ATOM 1451 C C . ASN A 1 181 ? 9.336 -2.760 -0.779 1.00 42.44 181 ASN A C 1
ATOM 1453 O O . ASN A 1 181 ? 10.135 -1.845 -0.961 1.00 42.44 181 ASN A O 1
ATOM 1457 N N . GLN A 1 182 ? 9.709 -3.930 -0.256 1.00 51.59 182 GLN A N 1
ATOM 1458 C CA . GLN A 1 182 ? 11.071 -4.337 0.026 1.00 51.59 182 GLN A CA 1
ATOM 1459 C C . GLN A 1 182 ? 11.352 -5.667 -0.670 1.00 51.59 182 GLN A C 1
ATOM 1461 O O . GLN A 1 182 ? 10.935 -6.717 -0.195 1.00 51.59 182 GLN A O 1
ATOM 1466 N N . VAL A 1 183 ? 12.094 -5.618 -1.778 1.00 60.91 183 VAL A N 1
ATOM 1467 C CA . VAL A 1 183 ? 12.821 -6.798 -2.267 1.00 60.91 183 VAL A CA 1
ATOM 1468 C C . VAL A 1 183 ? 13.696 -7.294 -1.116 1.00 60.91 183 VAL A C 1
ATOM 1470 O O . VAL A 1 183 ? 14.483 -6.508 -0.580 1.00 60.91 183 VAL A O 1
ATOM 1473 N N . THR A 1 184 ? 13.524 -8.550 -0.719 1.00 75.19 184 THR A N 1
ATOM 1474 C CA . THR A 1 184 ? 14.334 -9.175 0.331 1.00 75.19 184 THR A CA 1
ATOM 1475 C C . THR A 1 184 ? 15.791 -9.299 -0.119 1.00 75.19 184 THR A C 1
ATOM 1477 O O . THR A 1 184 ? 16.081 -9.358 -1.316 1.00 75.19 184 THR A O 1
ATOM 1480 N N . ASP A 1 185 ? 16.729 -9.403 0.823 1.00 69.12 185 ASP A N 1
ATOM 1481 C CA . ASP A 1 185 ? 18.143 -9.630 0.487 1.00 69.12 185 ASP A CA 1
ATOM 1482 C C . ASP A 1 185 ? 18.348 -10.937 -0.294 1.00 69.12 185 ASP A C 1
ATOM 1484 O O . ASP A 1 185 ? 19.210 -11.018 -1.168 1.00 69.12 185 ASP A O 1
ATOM 1488 N N . VAL A 1 186 ? 17.506 -11.943 -0.035 1.00 71.62 186 VAL A N 1
ATOM 1489 C CA . VAL A 1 186 ? 17.506 -13.218 -0.762 1.00 71.62 186 VAL A CA 1
ATOM 1490 C C . VAL A 1 186 ? 17.079 -13.019 -2.216 1.00 71.62 186 VAL A C 1
ATOM 1492 O O . VAL A 1 186 ? 17.743 -13.517 -3.122 1.00 71.62 186 VAL A O 1
ATOM 1495 N N . GLU A 1 187 ? 16.010 -12.263 -2.464 1.00 79.25 187 GLU A N 1
ATOM 1496 C CA . GLU A 1 187 ? 15.551 -11.950 -3.822 1.00 79.25 187 GLU A CA 1
ATOM 1497 C C . GLU A 1 187 ? 16.555 -11.059 -4.572 1.00 79.25 187 GLU A C 1
ATOM 1499 O O . GLU A 1 187 ? 16.828 -11.306 -5.748 1.00 79.25 187 GLU A O 1
ATOM 1504 N N . LEU A 1 188 ? 17.169 -10.078 -3.897 1.00 77.25 188 LEU A N 1
ATOM 1505 C CA . LEU A 1 188 ? 18.255 -9.266 -4.460 1.00 77.25 188 LEU A CA 1
ATOM 1506 C C . LEU A 1 188 ? 19.458 -10.134 -4.843 1.00 77.25 188 LEU A C 1
ATOM 1508 O O . LEU A 1 188 ? 19.980 -9.999 -5.950 1.00 77.25 188 LEU A O 1
ATOM 1512 N N . ALA A 1 189 ? 19.885 -11.043 -3.963 1.00 72.69 189 ALA A N 1
ATOM 1513 C CA . ALA A 1 189 ? 20.993 -11.957 -4.221 1.00 72.69 189 ALA A CA 1
ATOM 1514 C C . ALA A 1 189 ? 20.675 -12.942 -5.357 1.00 72.69 189 ALA A C 1
ATOM 1516 O O . ALA A 1 189 ? 21.529 -13.190 -6.213 1.00 72.69 189 ALA A O 1
ATOM 1517 N N . ALA A 1 190 ? 19.446 -13.461 -5.417 1.00 82.69 190 ALA A N 1
ATOM 1518 C CA . ALA A 1 190 ? 18.998 -14.352 -6.482 1.00 82.69 190 ALA A CA 1
ATOM 1519 C C . ALA A 1 190 ? 18.991 -13.641 -7.842 1.00 82.69 190 ALA A C 1
ATOM 1521 O O . ALA A 1 190 ? 19.589 -14.133 -8.800 1.00 82.69 190 ALA A O 1
ATOM 1522 N N . VAL A 1 191 ? 18.399 -12.443 -7.923 1.00 89.06 191 VAL A N 1
ATOM 1523 C CA . VAL A 1 191 ? 18.401 -11.648 -9.159 1.00 89.06 191 VAL A CA 1
ATOM 1524 C C . VAL A 1 191 ? 19.823 -11.246 -9.539 1.00 89.06 191 VAL A C 1
ATOM 1526 O O . VAL A 1 191 ? 20.194 -11.424 -10.696 1.00 89.06 191 VAL A O 1
ATOM 1529 N N . ARG A 1 192 ? 20.659 -10.801 -8.588 1.00 87.38 192 ARG A N 1
ATOM 1530 C CA . ARG A 1 192 ? 22.083 -10.506 -8.832 1.00 87.38 192 ARG A CA 1
ATOM 1531 C C . ARG A 1 192 ? 22.808 -11.708 -9.423 1.00 87.38 192 ARG A C 1
ATOM 1533 O O . ARG A 1 192 ? 23.531 -11.553 -10.405 1.00 87.38 192 ARG A O 1
ATOM 1540 N N . THR A 1 193 ? 22.586 -12.896 -8.871 1.00 85.25 193 THR A N 1
ATOM 1541 C CA . THR A 1 193 ? 23.184 -14.142 -9.366 1.00 85.25 193 THR A CA 1
ATOM 1542 C C . THR A 1 193 ? 22.759 -14.413 -10.807 1.00 85.25 193 THR A C 1
ATOM 1544 O O . THR A 1 193 ? 23.608 -14.635 -11.666 1.00 85.25 193 THR A O 1
ATOM 1547 N N . LEU A 1 194 ? 21.464 -14.319 -11.112 1.00 89.94 194 LEU A N 1
ATOM 1548 C CA . LEU A 1 194 ? 20.938 -14.587 -12.454 1.00 89.94 194 LEU A CA 1
ATOM 1549 C C . LEU A 1 194 ? 21.412 -13.562 -13.491 1.00 89.94 194 LEU A C 1
ATOM 1551 O O . LEU A 1 194 ? 21.817 -13.949 -14.588 1.00 89.94 194 LEU A O 1
ATOM 1555 N N . ILE A 1 195 ? 21.421 -12.267 -13.154 1.00 90.12 195 ILE A N 1
ATOM 1556 C CA . ILE A 1 195 ? 21.811 -11.233 -14.123 1.00 90.12 195 ILE A CA 1
ATOM 1557 C C . ILE A 1 195 ? 23.323 -11.179 -14.363 1.00 90.12 195 ILE A C 1
ATOM 1559 O O . ILE A 1 195 ? 23.756 -10.709 -15.416 1.00 90.12 195 ILE A O 1
ATOM 1563 N N . THR A 1 196 ? 24.130 -11.704 -13.436 1.00 83.12 196 THR A N 1
ATOM 1564 C CA . THR A 1 196 ? 25.594 -11.812 -13.575 1.00 83.12 196 THR A CA 1
ATOM 1565 C C . THR A 1 196 ? 26.061 -13.175 -14.096 1.00 83.12 196 THR A C 1
ATOM 1567 O O . THR A 1 196 ? 27.203 -13.292 -14.549 1.00 83.12 196 THR A O 1
ATOM 1570 N N . ALA A 1 197 ? 25.189 -14.190 -14.109 1.00 82.06 197 ALA A N 1
ATOM 1571 C CA . ALA A 1 197 ? 25.508 -15.527 -14.597 1.00 82.06 197 ALA A CA 1
ATOM 1572 C C . ALA A 1 197 ? 25.964 -15.498 -16.065 1.00 82.06 197 ALA A C 1
ATOM 1574 O O . ALA A 1 197 ? 25.282 -14.958 -16.939 1.00 82.06 197 ALA A O 1
ATOM 1575 N N . ARG A 1 198 ? 27.123 -16.111 -16.344 1.00 72.12 198 ARG A N 1
ATOM 1576 C CA . ARG A 1 198 ? 27.695 -16.241 -17.701 1.00 72.12 198 ARG A CA 1
ATOM 1577 C C . ARG A 1 198 ? 27.318 -17.548 -18.404 1.00 72.12 198 ARG A C 1
ATOM 1579 O O . ARG A 1 198 ? 27.655 -17.726 -19.568 1.00 72.12 198 ARG A O 1
ATOM 1586 N N . GLY A 1 199 ? 26.634 -18.445 -17.703 1.00 65.25 199 GLY A N 1
ATOM 1587 C CA . GLY A 1 199 ? 26.194 -19.739 -18.203 1.00 65.25 199 GLY A CA 1
ATOM 1588 C C . GLY A 1 199 ? 25.682 -20.619 -17.068 1.00 65.25 199 GLY A C 1
ATOM 1589 O O . GLY A 1 199 ? 25.805 -20.266 -15.895 1.00 65.25 199 GLY A O 1
ATOM 1590 N N . SER A 1 200 ? 25.127 -21.765 -17.437 1.00 65.50 200 SER A N 1
ATOM 1591 C CA . SER A 1 200 ? 24.639 -22.791 -16.515 1.00 65.50 200 SER A CA 1
ATOM 1592 C C . SER A 1 200 ? 25.508 -24.039 -16.655 1.00 65.50 200 SER A C 1
ATOM 1594 O O . SER A 1 200 ? 25.959 -24.347 -17.759 1.00 65.50 200 SER A O 1
ATOM 1596 N N . SER A 1 201 ? 25.751 -24.781 -15.569 1.00 68.81 201 SER A N 1
ATOM 1597 C CA . SER A 1 201 ? 26.362 -26.110 -15.708 1.00 68.81 201 SER A CA 1
ATOM 1598 C C . SER A 1 201 ? 25.419 -27.036 -16.494 1.00 68.81 201 SER A C 1
ATOM 1600 O O . SER A 1 201 ? 24.204 -26.849 -16.421 1.00 68.81 201 SER A O 1
ATOM 1602 N N . PRO A 1 202 ? 25.921 -28.071 -17.194 1.00 64.38 202 PRO A N 1
ATOM 1603 C CA . PRO A 1 202 ? 25.063 -29.036 -17.893 1.00 64.38 202 PRO A CA 1
ATOM 1604 C C . PRO A 1 202 ? 24.064 -29.763 -16.979 1.00 64.38 202 PRO A C 1
ATOM 1606 O O . PRO A 1 202 ? 23.042 -30.253 -17.439 1.00 64.38 202 PRO A O 1
ATOM 1609 N N . SER A 1 203 ? 24.362 -29.830 -15.679 1.00 61.62 203 SER A N 1
ATOM 1610 C CA . SER A 1 203 ? 23.503 -30.411 -14.643 1.00 61.62 203 SER A CA 1
ATOM 1611 C C . SER A 1 203 ? 22.526 -29.412 -14.015 1.00 61.62 203 SER A C 1
ATOM 1613 O O . SER A 1 203 ? 21.788 -29.774 -13.101 1.00 61.62 203 SER A O 1
ATOM 1615 N N . SER A 1 204 ? 22.573 -28.142 -14.421 1.00 70.88 204 SER A N 1
ATOM 1616 C CA . SER A 1 204 ? 21.725 -27.095 -13.865 1.00 70.88 204 SER A CA 1
ATOM 1617 C C . SER A 1 204 ? 20.280 -27.278 -14.332 1.00 70.88 204 SER A C 1
ATOM 1619 O O . SER A 1 204 ? 20.055 -27.523 -15.516 1.00 70.88 204 SER A O 1
ATOM 1621 N N . PRO A 1 205 ? 19.280 -27.054 -13.463 1.00 63.72 205 PRO A N 1
ATOM 1622 C CA . PRO A 1 205 ? 17.885 -26.951 -13.896 1.00 63.72 205 PRO A CA 1
ATOM 1623 C C . PRO A 1 205 ? 17.639 -25.753 -14.834 1.00 63.72 205 PRO A C 1
ATOM 1625 O O . PRO A 1 205 ? 16.615 -25.690 -15.505 1.00 63.72 205 PRO A O 1
ATOM 1628 N N . LEU A 1 206 ? 18.597 -24.819 -14.905 1.00 69.38 206 LEU A N 1
ATOM 1629 C CA . LEU A 1 206 ? 18.629 -23.676 -15.820 1.00 69.38 206 LEU A CA 1
ATOM 1630 C C . LEU A 1 206 ? 19.547 -23.918 -17.028 1.00 69.38 206 LEU A C 1
ATOM 1632 O O . LEU A 1 206 ? 19.970 -22.959 -17.680 1.00 69.38 206 LEU A O 1
ATOM 1636 N N . ALA A 1 207 ? 19.948 -25.166 -17.288 1.00 67.38 207 ALA A N 1
ATOM 1637 C CA . ALA A 1 207 ? 20.705 -25.523 -18.480 1.00 67.38 207 ALA A CA 1
ATOM 1638 C C . ALA A 1 207 ? 19.822 -25.320 -19.718 1.00 67.38 207 ALA A C 1
ATOM 1640 O O . ALA A 1 207 ? 19.124 -26.221 -20.173 1.00 67.38 207 ALA A O 1
ATOM 1641 N N . ALA A 1 208 ? 19.832 -24.100 -20.247 1.00 60.88 208 ALA A N 1
ATOM 1642 C CA . ALA A 1 208 ? 19.258 -23.810 -21.546 1.00 60.88 208 ALA A CA 1
ATOM 1643 C C . ALA A 1 208 ? 20.035 -24.572 -22.624 1.00 60.88 208 ALA A C 1
ATOM 1645 O O . ALA A 1 208 ? 21.253 -24.749 -22.504 1.00 60.88 208 ALA A O 1
ATOM 1646 N N . ALA A 1 209 ? 19.358 -24.953 -23.708 1.00 68.38 209 ALA A N 1
ATOM 1647 C CA . ALA A 1 209 ? 20.055 -25.400 -24.907 1.00 68.38 209 ALA A CA 1
ATOM 1648 C C . ALA A 1 209 ? 21.087 -24.322 -25.317 1.00 68.38 209 ALA A C 1
ATOM 1650 O O . ALA A 1 209 ? 20.723 -23.141 -25.354 1.00 68.38 209 ALA A O 1
ATOM 1651 N N . PRO A 1 210 ? 22.353 -24.682 -25.611 1.00 68.31 210 PRO A N 1
ATOM 1652 C CA . PRO A 1 210 ? 23.381 -23.722 -26.026 1.00 68.31 210 PRO A CA 1
ATOM 1653 C C . PRO A 1 210 ? 22.940 -22.821 -27.187 1.00 68.31 210 PRO A C 1
ATOM 1655 O O . PRO A 1 210 ? 23.269 -21.637 -27.225 1.00 68.31 210 PRO A O 1
ATOM 1658 N N . ASP A 1 211 ? 22.118 -23.362 -28.084 1.00 78.81 211 ASP A N 1
ATOM 1659 C CA . ASP A 1 211 ? 21.560 -22.638 -29.225 1.00 78.81 211 ASP A CA 1
ATOM 1660 C C . ASP A 1 211 ? 20.609 -21.503 -28.797 1.00 78.81 211 ASP A C 1
ATOM 1662 O O . ASP A 1 211 ? 20.511 -20.482 -29.477 1.00 78.81 211 ASP A O 1
ATOM 1666 N N . TRP A 1 212 ? 19.937 -21.628 -27.645 1.00 89.38 212 TRP A N 1
ATOM 1667 C CA . TRP A 1 212 ? 19.028 -20.599 -27.132 1.00 89.38 212 TRP A CA 1
ATOM 1668 C C . TRP A 1 212 ? 19.793 -19.385 -26.597 1.00 89.38 212 TRP A C 1
ATOM 1670 O O . TRP A 1 212 ? 19.513 -18.247 -26.975 1.00 89.38 212 TRP A O 1
ATOM 1680 N N . THR A 1 213 ? 20.796 -19.609 -25.746 1.00 88.88 213 THR A N 1
ATOM 1681 C CA . THR A 1 213 ? 21.634 -18.526 -25.207 1.00 88.88 213 THR A CA 1
ATOM 1682 C C . THR A 1 213 ? 22.484 -17.881 -26.300 1.00 88.88 213 THR A C 1
ATOM 1684 O O . THR A 1 213 ? 22.627 -16.654 -26.312 1.00 88.88 213 THR A O 1
ATOM 1687 N N . GLY A 1 214 ? 22.979 -18.679 -27.254 1.00 89.56 214 GLY A N 1
ATOM 1688 C CA . GLY A 1 214 ? 23.685 -18.208 -28.445 1.00 89.56 214 GLY A CA 1
ATOM 1689 C C . GLY A 1 214 ? 22.855 -17.227 -29.275 1.00 89.56 214 GLY A C 1
ATOM 1690 O O . GLY A 1 214 ? 23.339 -16.137 -29.580 1.00 89.56 214 GLY A O 1
ATOM 1691 N N . ALA A 1 215 ? 21.584 -17.545 -29.546 1.00 94.88 215 ALA A N 1
ATOM 1692 C CA . ALA A 1 215 ? 20.692 -16.671 -30.310 1.00 94.88 215 ALA A CA 1
ATOM 1693 C C . ALA A 1 215 ? 20.481 -15.295 -29.646 1.00 94.88 215 ALA A C 1
ATOM 1695 O O . ALA A 1 215 ? 20.529 -14.261 -30.321 1.00 94.88 215 ALA A O 1
ATOM 1696 N N . PHE A 1 216 ? 20.297 -15.249 -28.319 1.00 96.69 216 PHE A N 1
ATOM 1697 C CA . PHE A 1 216 ? 20.180 -13.981 -27.581 1.00 96.69 216 PHE A CA 1
ATOM 1698 C C . PHE A 1 216 ? 21.487 -13.180 -27.628 1.00 96.69 216 PHE A C 1
ATOM 1700 O O . PHE A 1 216 ? 21.458 -11.972 -27.872 1.00 96.69 216 PHE A O 1
ATOM 1707 N N . HIS A 1 217 ? 22.632 -13.842 -27.441 1.00 95.31 217 HIS A N 1
ATOM 1708 C CA . HIS A 1 217 ? 23.941 -13.195 -27.516 1.00 95.31 217 HIS A CA 1
ATOM 1709 C C . HIS A 1 217 ? 24.198 -12.585 -28.902 1.00 95.31 217 HIS A C 1
ATOM 1711 O O . HIS A 1 217 ? 24.517 -11.400 -29.005 1.00 95.31 217 HIS A O 1
ATOM 1717 N N . GLU A 1 218 ? 24.010 -13.369 -29.966 1.00 97.19 218 GLU A N 1
ATOM 1718 C CA . GLU A 1 218 ? 24.218 -12.933 -31.349 1.00 97.19 218 GLU A CA 1
ATOM 1719 C C . GLU A 1 218 ? 23.287 -11.775 -31.726 1.00 97.19 218 GLU A C 1
ATOM 1721 O O . GLU A 1 218 ? 23.720 -10.801 -32.348 1.00 97.19 218 GLU A O 1
ATOM 1726 N N . THR A 1 219 ? 22.027 -11.826 -31.289 1.00 98.50 219 THR A N 1
ATOM 1727 C CA . THR A 1 219 ? 21.075 -10.723 -31.478 1.00 98.50 219 THR A CA 1
ATOM 1728 C C . THR A 1 219 ? 21.610 -9.432 -30.863 1.00 98.50 219 THR A C 1
ATOM 1730 O O . THR A 1 219 ? 21.608 -8.389 -31.518 1.00 98.50 219 THR A O 1
ATOM 1733 N N . GLY A 1 220 ? 22.150 -9.498 -29.643 1.00 97.56 220 GLY A N 1
ATOM 1734 C CA . GLY A 1 220 ? 22.775 -8.351 -28.987 1.00 97.56 220 GLY A CA 1
ATOM 1735 C C . GLY A 1 220 ? 23.929 -7.780 -29.811 1.00 97.56 220 GLY A C 1
ATOM 1736 O O . GLY A 1 220 ? 23.959 -6.578 -30.082 1.00 97.56 220 GLY A O 1
ATOM 1737 N N . VAL A 1 221 ? 24.830 -8.650 -30.280 1.00 97.88 221 VAL A N 1
ATOM 1738 C CA . VAL A 1 221 ? 25.983 -8.272 -31.117 1.00 97.88 221 VAL A CA 1
ATOM 1739 C C . VAL A 1 221 ? 25.524 -7.565 -32.396 1.00 97.88 221 VAL A C 1
ATOM 1741 O O . VAL A 1 221 ? 26.044 -6.500 -32.743 1.00 97.88 221 VAL A O 1
ATOM 1744 N N . ARG A 1 222 ? 24.522 -8.119 -33.087 1.00 98.44 222 ARG A N 1
ATOM 1745 C CA . ARG A 1 222 ? 23.983 -7.568 -34.340 1.00 98.44 222 ARG A CA 1
ATOM 1746 C C . ARG A 1 222 ? 23.308 -6.214 -34.123 1.00 98.44 222 ARG A C 1
ATOM 1748 O O . ARG A 1 222 ? 23.565 -5.283 -34.887 1.00 98.44 222 ARG A O 1
ATOM 1755 N N . LEU A 1 223 ? 22.511 -6.059 -33.065 1.00 98.19 223 LEU A N 1
ATOM 1756 C CA . LEU A 1 223 ? 21.883 -4.777 -32.720 1.00 98.19 223 LEU A CA 1
ATOM 1757 C C . LEU A 1 223 ? 22.925 -3.709 -32.362 1.00 98.19 223 LEU A C 1
ATOM 1759 O O . LEU A 1 223 ? 22.808 -2.563 -32.797 1.00 98.19 223 LEU A O 1
ATOM 1763 N N . ALA A 1 224 ? 23.981 -4.075 -31.633 1.00 96.31 224 ALA A N 1
ATOM 1764 C CA . ALA A 1 224 ? 25.081 -3.163 -31.334 1.00 96.31 224 ALA A CA 1
ATOM 1765 C C . ALA A 1 224 ? 25.865 -2.759 -32.591 1.00 96.31 224 ALA A C 1
ATOM 1767 O O . ALA A 1 224 ? 26.259 -1.600 -32.725 1.00 96.31 224 ALA A O 1
ATOM 1768 N N . ALA A 1 225 ? 26.060 -3.676 -33.544 1.00 96.50 225 ALA A N 1
ATOM 1769 C CA . ALA A 1 225 ? 26.664 -3.356 -34.835 1.00 96.50 225 ALA A CA 1
ATOM 1770 C C . ALA A 1 225 ? 25.800 -2.365 -35.635 1.00 96.50 225 ALA A C 1
ATOM 1772 O O . ALA A 1 225 ? 26.327 -1.381 -36.159 1.00 96.50 225 ALA A O 1
ATOM 1773 N N . LEU A 1 226 ? 24.476 -2.567 -35.672 1.00 97.25 226 LEU A N 1
ATOM 1774 C CA . LEU A 1 226 ? 23.536 -1.619 -36.282 1.00 97.25 226 LEU A CA 1
ATOM 1775 C C . LEU A 1 226 ? 23.625 -0.240 -35.615 1.00 97.25 226 LEU A C 1
ATOM 1777 O O . LEU A 1 226 ? 23.743 0.765 -36.321 1.00 97.25 226 LEU A O 1
ATOM 1781 N N . ALA A 1 227 ? 23.668 -0.193 -34.279 1.00 94.88 227 ALA A N 1
ATOM 1782 C CA . ALA A 1 227 ? 23.809 1.043 -33.512 1.00 94.88 227 ALA A CA 1
ATOM 1783 C C . ALA A 1 227 ? 25.107 1.793 -33.850 1.00 94.88 227 ALA A C 1
ATOM 1785 O O . ALA A 1 227 ? 25.064 2.979 -34.168 1.00 94.88 227 ALA A O 1
ATOM 1786 N N . LYS A 1 228 ? 26.252 1.094 -33.852 1.00 92.50 228 LYS A N 1
ATOM 1787 C CA . LYS A 1 228 ? 27.571 1.667 -34.184 1.00 92.50 228 LYS A CA 1
ATOM 1788 C C . LYS A 1 228 ? 27.626 2.232 -35.601 1.00 92.50 228 LYS A C 1
ATOM 1790 O O . LYS A 1 228 ? 28.305 3.221 -35.843 1.00 92.50 228 LYS A O 1
ATOM 1795 N N . SER A 1 229 ? 26.900 1.613 -36.526 1.00 93.81 229 SER A N 1
ATOM 1796 C CA . SER A 1 229 ? 26.788 2.076 -37.912 1.00 93.81 229 SER A CA 1
ATOM 1797 C C . SER A 1 229 ? 25.703 3.138 -38.147 1.00 93.81 229 SER A C 1
ATOM 1799 O O . SER A 1 229 ? 25.468 3.501 -39.293 1.00 93.81 229 SER A O 1
ATOM 1801 N N . GLY A 1 230 ? 25.011 3.612 -37.101 1.00 91.00 230 GLY A N 1
ATOM 1802 C CA . GLY A 1 230 ? 23.964 4.634 -37.224 1.00 91.00 230 GLY A CA 1
ATOM 1803 C C . GLY A 1 230 ? 22.689 4.170 -37.940 1.00 91.00 230 GLY A C 1
ATOM 1804 O O . GLY A 1 230 ? 21.913 5.001 -38.398 1.00 91.00 230 GLY A O 1
ATOM 1805 N N . ARG A 1 231 ? 22.464 2.854 -38.054 1.00 95.19 231 ARG A N 1
ATOM 1806 C CA . ARG A 1 231 ? 21.320 2.270 -38.780 1.00 95.19 231 ARG A CA 1
ATOM 1807 C C . ARG A 1 231 ? 20.097 1.995 -37.905 1.00 95.19 231 ARG A C 1
ATOM 1809 O O . ARG A 1 231 ? 19.051 1.623 -38.429 1.00 95.19 231 ARG A O 1
ATOM 1816 N N . LEU A 1 232 ? 20.205 2.170 -36.584 1.00 94.19 232 LEU A N 1
ATOM 1817 C CA . LEU A 1 232 ? 19.040 2.088 -35.704 1.00 94.19 232 LEU A CA 1
ATOM 1818 C C . LEU A 1 232 ? 18.253 3.399 -35.721 1.00 94.19 232 LEU A C 1
ATOM 1820 O O . LEU A 1 232 ? 18.813 4.473 -35.526 1.00 94.19 232 LEU A O 1
ATOM 1824 N N . THR A 1 233 ? 16.932 3.304 -35.840 1.00 92.81 233 THR A N 1
ATOM 1825 C CA . THR A 1 233 ? 16.025 4.461 -35.733 1.00 92.81 233 THR A CA 1
ATOM 1826 C C . THR A 1 233 ? 15.710 4.851 -34.284 1.00 92.81 233 THR A C 1
ATOM 1828 O O . THR A 1 233 ? 15.005 5.827 -34.044 1.00 92.81 233 THR A O 1
ATOM 1831 N N . ARG A 1 234 ? 16.183 4.066 -33.308 1.00 94.56 234 ARG A N 1
ATOM 1832 C CA . ARG A 1 234 ? 16.038 4.283 -31.860 1.00 94.56 234 ARG A CA 1
ATOM 1833 C C . ARG A 1 234 ? 17.362 3.969 -31.167 1.00 94.56 234 ARG A C 1
ATOM 1835 O O . ARG A 1 234 ? 18.156 3.176 -31.665 1.00 94.56 234 ARG A O 1
ATOM 1842 N N . GLY A 1 235 ? 17.584 4.541 -29.986 1.00 92.06 235 GLY A N 1
ATOM 1843 C CA . GLY A 1 235 ? 18.767 4.218 -29.185 1.00 92.06 235 GLY A CA 1
ATOM 1844 C C . GLY A 1 235 ? 18.839 2.724 -28.840 1.00 92.06 235 GLY A C 1
ATOM 1845 O O . GLY A 1 235 ? 17.824 2.126 -28.476 1.00 92.06 235 GLY A O 1
ATOM 1846 N N . LEU A 1 236 ? 20.043 2.142 -28.904 1.00 96.62 236 LEU A N 1
ATOM 1847 C CA . LEU A 1 236 ? 20.300 0.711 -28.680 1.00 96.62 236 LEU A CA 1
ATOM 1848 C C . LEU A 1 236 ? 19.632 0.179 -27.404 1.00 96.62 236 LEU A C 1
ATOM 1850 O O . LEU A 1 236 ? 18.936 -0.829 -27.445 1.00 96.62 236 LEU A O 1
ATOM 1854 N N . ARG A 1 237 ? 19.760 0.898 -26.283 1.00 96.56 237 ARG A N 1
ATOM 1855 C CA . ARG A 1 237 ? 19.181 0.495 -24.990 1.00 96.56 237 ARG A CA 1
ATOM 1856 C C . ARG A 1 237 ? 17.646 0.450 -24.998 1.00 96.56 237 ARG A C 1
ATOM 1858 O O . ARG A 1 237 ? 17.053 -0.427 -24.381 1.00 96.56 237 ARG A O 1
ATOM 1865 N N . SER A 1 238 ? 16.993 1.333 -25.758 1.00 94.12 238 SER A N 1
ATOM 1866 C CA . SER A 1 238 ? 15.530 1.306 -25.934 1.00 94.12 238 SER A CA 1
ATOM 1867 C C . SER A 1 238 ? 15.076 0.153 -26.830 1.00 94.12 238 SER A C 1
ATOM 1869 O O . SER A 1 238 ? 14.035 -0.451 -26.579 1.00 94.12 238 SER A O 1
ATOM 1871 N N . VAL A 1 239 ? 15.862 -0.170 -27.861 1.00 97.25 239 VAL A N 1
ATOM 1872 C CA . VAL A 1 239 ? 15.613 -1.327 -28.732 1.00 97.25 239 VAL A CA 1
ATOM 1873 C C . VAL A 1 239 ? 15.768 -2.630 -27.946 1.00 97.25 239 VAL A C 1
ATOM 1875 O O . VAL A 1 239 ? 14.902 -3.499 -28.027 1.00 97.25 239 VAL A O 1
ATOM 1878 N N . LEU A 1 240 ? 16.821 -2.753 -27.134 1.00 98.25 240 LEU A N 1
ATOM 1879 C CA . LEU A 1 240 ? 17.058 -3.919 -26.278 1.00 98.25 240 LEU A CA 1
ATOM 1880 C C . LEU A 1 240 ? 15.953 -4.099 -25.229 1.00 98.25 240 LEU A C 1
ATOM 1882 O O . LEU A 1 240 ? 15.474 -5.215 -25.053 1.00 98.25 240 LEU A O 1
ATOM 1886 N N . ALA A 1 241 ? 15.484 -3.016 -24.597 1.00 96.88 241 ALA A N 1
ATOM 1887 C CA . ALA A 1 241 ? 14.353 -3.081 -23.668 1.00 96.88 241 ALA A CA 1
ATOM 1888 C C . ALA A 1 241 ? 13.095 -3.669 -24.334 1.00 96.88 241 ALA A C 1
ATOM 1890 O O . ALA A 1 241 ? 12.424 -4.524 -23.756 1.00 96.88 241 ALA A O 1
ATOM 1891 N N . HIS A 1 242 ? 12.809 -3.276 -25.582 1.00 96.00 242 HIS A N 1
ATOM 1892 C CA . HIS A 1 242 ? 11.673 -3.815 -26.339 1.00 96.00 242 HIS A CA 1
ATOM 1893 C C . HIS A 1 242 ? 11.831 -5.312 -26.642 1.00 96.00 242 HIS A C 1
ATOM 1895 O O . HIS A 1 242 ? 10.871 -6.070 -26.503 1.00 96.00 242 HIS A O 1
ATOM 1901 N N . HIS A 1 243 ? 13.049 -5.764 -26.967 1.00 97.75 243 HIS A N 1
ATOM 1902 C CA . HIS A 1 243 ? 13.349 -7.191 -27.153 1.00 97.75 243 HIS A CA 1
ATOM 1903 C C . HIS A 1 243 ? 13.118 -8.003 -25.871 1.00 97.75 243 HIS A C 1
ATOM 1905 O O . HIS A 1 243 ? 12.514 -9.073 -25.938 1.00 97.75 243 HIS A O 1
ATOM 1911 N N . VAL A 1 244 ? 13.538 -7.491 -24.707 1.00 97.25 244 VAL A N 1
ATOM 1912 C CA . VAL A 1 244 ? 13.318 -8.155 -23.408 1.00 97.25 244 VAL A CA 1
ATOM 1913 C C . VAL A 1 244 ? 11.823 -8.334 -23.131 1.00 97.25 244 VAL A C 1
ATOM 1915 O O . VAL A 1 244 ? 11.385 -9.439 -22.813 1.00 97.25 244 VAL A O 1
ATOM 1918 N N . LEU A 1 245 ? 11.021 -7.281 -23.320 1.00 92.06 245 LEU A N 1
ATOM 1919 C CA . LEU A 1 245 ? 9.568 -7.334 -23.113 1.00 92.06 245 LEU A CA 1
ATOM 1920 C C . LEU A 1 245 ? 8.898 -8.366 -24.033 1.00 92.06 245 LEU A C 1
ATOM 1922 O O . LEU A 1 245 ? 8.027 -9.120 -23.593 1.00 92.06 245 LEU A O 1
ATOM 1926 N N . PHE A 1 246 ? 9.311 -8.423 -25.302 1.00 92.25 246 PHE A N 1
ATOM 1927 C CA . PHE A 1 246 ? 8.772 -9.381 -26.268 1.00 92.25 246 PHE A CA 1
ATOM 1928 C C . PHE A 1 246 ? 9.148 -10.828 -25.931 1.00 92.25 246 PHE A C 1
ATOM 1930 O O . PHE A 1 246 ? 8.282 -11.705 -25.971 1.00 92.25 246 PHE A O 1
ATOM 1937 N N . ALA A 1 247 ? 10.404 -11.077 -25.554 1.00 93.69 247 ALA A N 1
ATOM 1938 C CA . ALA A 1 247 ? 10.869 -12.396 -25.132 1.00 93.69 247 ALA A CA 1
ATOM 1939 C C . ALA A 1 247 ? 10.106 -12.887 -23.888 1.00 93.69 247 ALA A C 1
ATOM 1941 O O . ALA A 1 247 ? 9.570 -13.997 -23.873 1.00 93.69 247 ALA A O 1
ATOM 1942 N N . TRP A 1 248 ? 9.961 -12.030 -22.873 1.00 93.19 248 TRP A N 1
ATOM 1943 C CA . TRP A 1 248 ? 9.240 -12.358 -21.640 1.00 93.19 248 TRP A CA 1
ATOM 1944 C C . TRP A 1 248 ? 7.750 -12.638 -21.866 1.00 93.19 248 TRP A C 1
ATOM 1946 O O . TRP A 1 248 ? 7.204 -13.579 -21.285 1.00 93.19 248 TRP A O 1
ATOM 1956 N N . ASN A 1 249 ? 7.100 -11.892 -22.763 1.00 88.25 249 ASN A N 1
ATOM 1957 C CA . ASN A 1 249 ? 5.718 -12.166 -23.162 1.00 88.25 249 ASN A CA 1
ATOM 1958 C C . ASN A 1 249 ? 5.567 -13.543 -23.837 1.00 88.25 249 ASN A C 1
ATOM 1960 O O . ASN A 1 249 ? 4.574 -14.236 -23.617 1.00 88.25 249 ASN A O 1
ATOM 1964 N N . ARG A 1 250 ? 6.537 -13.953 -24.662 1.00 89.69 250 ARG A N 1
ATOM 1965 C CA . ARG A 1 250 ? 6.482 -15.205 -25.438 1.00 89.69 250 ARG A CA 1
ATOM 1966 C C . ARG A 1 250 ? 6.754 -16.456 -24.613 1.00 89.69 250 ARG A C 1
ATOM 1968 O O . ARG A 1 250 ? 6.108 -17.477 -24.856 1.00 89.69 250 ARG A O 1
ATOM 1975 N N . VAL A 1 251 ? 7.673 -16.376 -23.651 1.00 88.50 251 VAL A N 1
ATOM 1976 C CA . VAL A 1 251 ? 7.960 -17.477 -22.714 1.00 88.50 251 VAL A CA 1
ATOM 1977 C C . VAL A 1 251 ? 6.893 -17.587 -21.608 1.00 88.50 251 VAL A C 1
ATOM 1979 O O . VAL A 1 251 ? 6.764 -18.618 -20.951 1.00 88.50 251 VAL A O 1
ATOM 1982 N N . GLY A 1 252 ? 6.061 -16.552 -21.433 1.00 85.31 252 GLY A N 1
ATOM 1983 C CA . GLY A 1 252 ? 4.915 -16.574 -20.520 1.00 85.31 252 GLY A CA 1
ATOM 1984 C C . GLY A 1 252 ? 5.193 -16.013 -19.131 1.00 85.31 252 GLY A C 1
ATOM 1985 O O . GLY A 1 252 ? 4.525 -16.393 -18.173 1.00 85.31 252 GLY A O 1
ATOM 1986 N N . ILE A 1 253 ? 6.162 -15.108 -18.993 1.00 88.00 253 ILE A N 1
ATOM 1987 C CA . ILE A 1 253 ? 6.361 -14.372 -17.741 1.00 88.00 253 ILE A CA 1
ATOM 1988 C C . ILE A 1 253 ? 5.249 -13.326 -17.634 1.00 88.00 253 ILE A C 1
ATOM 1990 O O . ILE A 1 253 ? 5.094 -12.484 -18.519 1.00 88.00 253 ILE A O 1
ATOM 1994 N N . SER A 1 254 ? 4.470 -13.365 -16.552 1.00 83.38 254 SER A N 1
ATOM 1995 C CA . SER A 1 254 ? 3.372 -12.418 -16.332 1.00 83.38 254 SER A CA 1
ATOM 1996 C C . SER A 1 254 ? 3.876 -10.978 -16.214 1.00 83.38 254 SER A C 1
ATOM 1998 O O . SER A 1 254 ? 4.968 -10.743 -15.700 1.00 83.38 254 SER A O 1
ATOM 2000 N N . ALA A 1 255 ? 3.065 -9.997 -16.622 1.00 78.69 255 ALA A N 1
ATOM 2001 C CA . ALA A 1 255 ? 3.423 -8.578 -16.526 1.00 78.69 255 ALA A CA 1
ATOM 2002 C C . ALA A 1 255 ? 3.844 -8.168 -15.096 1.00 78.69 255 ALA A C 1
ATOM 2004 O O . ALA A 1 255 ? 4.778 -7.385 -14.937 1.00 78.69 255 ALA A O 1
ATOM 2005 N N . ARG A 1 256 ? 3.220 -8.785 -14.078 1.00 77.56 256 ARG A N 1
ATOM 2006 C CA . ARG A 1 256 ? 3.577 -8.693 -12.653 1.00 77.56 256 ARG A CA 1
ATOM 2007 C C . ARG A 1 256 ? 5.043 -9.102 -12.413 1.00 77.56 256 ARG A C 1
ATOM 2009 O O . ARG A 1 256 ? 5.834 -8.311 -11.910 1.00 77.56 256 ARG A O 1
ATOM 2016 N N . HIS A 1 257 ? 5.434 -10.313 -12.815 1.00 84.69 257 HIS A N 1
ATOM 2017 C CA . HIS A 1 257 ? 6.814 -10.792 -12.660 1.00 84.69 257 HIS A CA 1
ATOM 2018 C C . HIS A 1 257 ? 7.816 -10.008 -13.513 1.00 84.69 257 HIS A C 1
ATOM 2020 O O . HIS A 1 257 ? 8.915 -9.739 -13.040 1.00 84.69 257 HIS A O 1
ATOM 2026 N N . GLN A 1 258 ? 7.443 -9.614 -14.737 1.00 88.19 258 GLN A N 1
ATOM 2027 C CA . GLN A 1 258 ? 8.293 -8.776 -15.588 1.00 88.19 258 GLN A CA 1
ATOM 2028 C C . GLN A 1 258 ? 8.686 -7.500 -14.846 1.00 88.19 258 GLN A C 1
ATOM 2030 O O . GLN A 1 258 ? 9.868 -7.204 -14.723 1.00 88.19 258 GLN A O 1
ATOM 2035 N N . ALA A 1 259 ? 7.698 -6.799 -14.288 1.00 81.00 259 ALA A N 1
ATOM 2036 C CA . ALA A 1 259 ? 7.915 -5.547 -13.588 1.00 81.00 259 ALA A CA 1
ATOM 2037 C C . ALA A 1 259 ? 8.807 -5.704 -12.344 1.00 81.00 259 ALA A C 1
ATOM 2039 O O . ALA A 1 259 ? 9.708 -4.896 -12.125 1.00 81.00 259 ALA A O 1
ATOM 2040 N N . PHE A 1 260 ? 8.620 -6.776 -11.570 1.00 84.31 260 PHE A N 1
ATOM 2041 C CA . PHE A 1 260 ? 9.471 -7.069 -10.415 1.00 84.31 260 PHE A CA 1
ATOM 2042 C C . PHE A 1 260 ? 10.902 -7.404 -10.789 1.00 84.31 260 PHE A C 1
ATOM 2044 O O . PHE A 1 260 ? 11.826 -6.863 -10.188 1.00 84.31 260 PHE A O 1
ATOM 2051 N N . PHE A 1 261 ? 11.104 -8.272 -11.779 1.00 90.88 261 PHE A N 1
ATOM 2052 C CA . PHE A 1 261 ? 12.445 -8.664 -12.187 1.00 90.88 261 PHE A CA 1
ATOM 2053 C C . PHE A 1 261 ? 13.213 -7.495 -12.789 1.00 90.88 261 PHE A C 1
ATOM 2055 O O . PHE A 1 261 ? 14.375 -7.307 -12.442 1.00 90.88 261 PHE A O 1
ATOM 2062 N N . SER A 1 262 ? 12.572 -6.671 -13.620 1.00 90.31 262 SER A N 1
ATOM 2063 C CA . SER A 1 262 ? 13.215 -5.481 -14.174 1.00 90.31 262 SER A CA 1
ATOM 2064 C C . SER A 1 262 ? 13.520 -4.430 -13.105 1.00 90.31 262 SER A C 1
ATOM 2066 O O . SER A 1 262 ? 14.630 -3.907 -13.085 1.00 90.31 262 SER A O 1
ATOM 2068 N N . ALA A 1 263 ? 12.594 -4.165 -12.173 1.00 86.19 263 ALA A N 1
ATOM 2069 C CA . ALA A 1 263 ? 12.827 -3.212 -11.084 1.00 86.19 263 ALA A CA 1
ATOM 2070 C C . ALA A 1 263 ? 13.916 -3.706 -10.118 1.00 86.19 263 ALA A C 1
ATOM 2072 O O . ALA A 1 263 ? 14.790 -2.944 -9.709 1.00 86.19 263 ALA A O 1
ATOM 2073 N N . THR A 1 264 ? 13.916 -5.001 -9.797 1.00 87.12 264 THR A N 1
ATOM 2074 C CA . THR A 1 264 ? 14.932 -5.610 -8.933 1.00 87.12 264 THR A CA 1
ATOM 2075 C C . THR A 1 264 ? 16.298 -5.633 -9.609 1.00 87.12 264 THR A C 1
ATOM 2077 O O . THR A 1 264 ? 17.289 -5.288 -8.974 1.00 87.12 264 THR A O 1
ATOM 2080 N N . ALA A 1 265 ? 16.375 -5.981 -10.897 1.00 89.38 265 ALA A N 1
ATOM 2081 C CA . ALA A 1 265 ? 17.626 -5.958 -11.650 1.00 89.38 265 ALA A CA 1
ATOM 2082 C C . ALA A 1 265 ? 18.194 -4.533 -11.760 1.00 89.38 265 ALA A C 1
ATOM 2084 O O . ALA A 1 265 ? 19.386 -4.340 -11.529 1.00 89.38 265 ALA A O 1
ATOM 2085 N N . ALA A 1 266 ? 17.347 -3.528 -12.015 1.00 86.56 266 ALA A N 1
ATOM 2086 C CA . ALA A 1 266 ? 17.746 -2.121 -11.976 1.00 86.56 266 ALA A CA 1
ATOM 2087 C C . ALA A 1 266 ? 18.259 -1.722 -10.580 1.00 86.56 266 ALA A C 1
ATOM 2089 O O . ALA A 1 266 ? 19.314 -1.102 -10.461 1.00 86.56 266 ALA A O 1
ATOM 2090 N N . ARG A 1 267 ? 17.582 -2.161 -9.510 1.00 82.38 267 ARG A N 1
ATOM 2091 C CA . ARG A 1 267 ? 18.000 -1.911 -8.123 1.00 82.38 267 ARG A CA 1
ATOM 2092 C C . ARG A 1 267 ? 19.336 -2.559 -7.768 1.00 82.38 267 ARG A C 1
ATOM 2094 O O . ARG A 1 267 ? 20.152 -1.924 -7.107 1.00 82.38 267 ARG A O 1
ATOM 2101 N N . VAL A 1 268 ? 19.585 -3.782 -8.233 1.00 82.81 268 VAL A N 1
ATOM 2102 C CA . VAL A 1 268 ? 20.879 -4.465 -8.075 1.00 82.81 268 VAL A CA 1
ATOM 2103 C C . VAL A 1 268 ? 22.005 -3.683 -8.757 1.00 82.81 268 VAL A C 1
ATOM 2105 O O . VAL A 1 268 ? 23.114 -3.641 -8.232 1.00 82.81 268 VAL A O 1
ATOM 2108 N N . VAL A 1 269 ? 21.733 -3.056 -9.905 1.00 80.62 269 VAL A N 1
ATOM 2109 C CA . VAL A 1 269 ? 22.736 -2.275 -10.638 1.00 80.62 269 VAL A CA 1
ATOM 2110 C C . VAL A 1 269 ? 22.967 -0.893 -10.013 1.00 80.62 269 VAL A C 1
ATOM 2112 O O . VAL A 1 269 ? 24.119 -0.486 -9.878 1.00 80.62 269 VAL A O 1
ATOM 2115 N N . PHE A 1 270 ? 21.904 -0.175 -9.632 1.00 76.56 270 PHE A N 1
ATOM 2116 C CA . PHE A 1 270 ? 21.974 1.249 -9.267 1.00 76.56 270 PHE A CA 1
ATOM 2117 C C . PHE A 1 270 ? 21.967 1.560 -7.766 1.00 76.56 270 PHE A C 1
ATOM 2119 O O . PHE A 1 270 ? 22.439 2.624 -7.376 1.00 76.56 270 PHE A O 1
ATOM 2126 N N . HIS A 1 271 ? 21.443 0.671 -6.919 1.00 60.03 271 HIS A N 1
ATOM 2127 C CA . HIS A 1 271 ? 21.160 0.967 -5.506 1.00 60.03 271 HIS A CA 1
ATOM 2128 C C . HIS A 1 271 ? 21.871 0.016 -4.535 1.00 60.03 271 HIS A C 1
ATOM 2130 O O . HIS A 1 271 ? 21.444 -0.150 -3.392 1.00 60.03 271 HIS A O 1
ATOM 2136 N N . HIS A 1 272 ? 22.951 -0.633 -4.974 1.00 51.25 272 HIS A N 1
ATOM 2137 C CA . HIS A 1 272 ? 23.757 -1.470 -4.093 1.00 51.25 272 HIS A CA 1
ATOM 2138 C C . HIS A 1 272 ? 24.749 -0.620 -3.287 1.00 51.25 272 HIS A C 1
ATOM 2140 O O . HIS A 1 272 ? 25.625 0.036 -3.851 1.00 51.25 272 HIS A O 1
ATOM 2146 N N . THR A 1 273 ? 24.627 -0.653 -1.960 1.00 34.84 273 THR A N 1
ATOM 2147 C CA . THR A 1 273 ? 25.626 -0.112 -1.030 1.00 34.84 273 THR A CA 1
ATOM 2148 C C . THR A 1 273 ? 26.883 -0.991 -1.078 1.00 34.84 273 THR A C 1
ATOM 2150 O O . THR A 1 273 ? 26.764 -2.203 -0.891 1.00 34.84 273 THR A O 1
ATOM 2153 N N . PRO A 1 274 ? 28.094 -0.444 -1.286 1.00 31.55 274 PRO A N 1
ATOM 2154 C CA . PRO A 1 274 ? 29.316 -1.223 -1.145 1.00 31.55 274 PRO A CA 1
ATOM 2155 C C . PRO A 1 274 ? 29.528 -1.549 0.338 1.00 31.55 274 PRO A C 1
ATOM 2157 O O . PRO A 1 274 ? 29.766 -0.665 1.161 1.00 31.55 274 PRO A O 1
ATOM 2160 N N . GLY A 1 275 ? 29.416 -2.830 0.682 1.00 29.77 275 GLY A N 1
ATOM 2161 C CA . GLY A 1 275 ? 29.583 -3.324 2.041 1.00 29.77 275 GLY A CA 1
ATOM 2162 C C . GLY A 1 275 ? 29.796 -4.831 2.059 1.00 29.77 275 GLY A C 1
ATOM 2163 O O . GLY A 1 275 ? 28.833 -5.582 2.134 1.00 29.77 275 GLY A O 1
ATOM 2164 N N . ILE A 1 276 ? 31.078 -5.211 2.071 1.00 34.81 276 ILE A N 1
ATOM 2165 C CA . ILE A 1 276 ? 31.672 -6.558 2.149 1.00 34.81 276 ILE A CA 1
ATOM 2166 C C . ILE A 1 276 ? 31.943 -7.211 0.776 1.00 34.81 276 ILE A C 1
ATOM 2168 O O . ILE A 1 276 ? 31.063 -7.754 0.120 1.00 34.81 276 ILE A O 1
ATOM 2172 N N . GLU A 1 277 ? 33.240 -7.154 0.442 1.00 35.88 277 GLU A N 1
ATOM 2173 C CA . GLU A 1 277 ? 34.005 -7.867 -0.595 1.00 35.88 277 GLU A CA 1
ATOM 2174 C C . GLU A 1 277 ? 33.916 -7.380 -2.050 1.00 35.88 277 GLU A C 1
ATOM 2176 O O . GLU A 1 277 ? 33.296 -7.994 -2.906 1.00 35.88 277 GLU A O 1
ATOM 2181 N N . ASP A 1 278 ? 34.707 -6.340 -2.339 1.00 31.20 278 ASP A N 1
ATOM 2182 C CA . ASP A 1 278 ? 35.458 -6.232 -3.595 1.00 31.20 278 ASP A CA 1
ATOM 2183 C C . ASP A 1 278 ? 36.909 -5.817 -3.273 1.00 31.20 278 ASP A C 1
ATOM 2185 O O . ASP A 1 278 ? 37.209 -4.647 -3.034 1.00 31.20 278 ASP A O 1
ATOM 2189 N N . ALA A 1 279 ? 37.828 -6.786 -3.246 1.00 26.08 279 ALA A N 1
ATOM 2190 C CA . ALA A 1 279 ? 39.256 -6.560 -3.473 1.00 26.08 279 ALA A CA 1
ATOM 2191 C C . ALA A 1 279 ? 39.882 -7.818 -4.111 1.00 26.08 279 ALA A C 1
ATOM 2193 O O . ALA A 1 279 ? 39.515 -8.936 -3.746 1.00 26.08 279 ALA A O 1
ATOM 2194 N N . PRO A 1 280 ? 40.820 -7.671 -5.067 1.00 41.12 280 PRO A N 1
ATOM 2195 C CA . PRO A 1 280 ? 41.319 -8.781 -5.864 1.00 41.12 280 PRO A CA 1
ATOM 2196 C C . PRO A 1 280 ? 42.476 -9.489 -5.152 1.00 41.12 280 PRO A C 1
ATOM 2198 O O . PRO A 1 280 ? 43.543 -8.907 -4.963 1.00 41.12 280 PRO A O 1
ATOM 2201 N N . THR A 1 281 ? 42.329 -10.775 -4.844 1.00 27.12 281 THR A N 1
ATOM 2202 C CA . THR A 1 281 ? 43.466 -11.629 -4.470 1.00 27.12 281 THR A CA 1
ATOM 2203 C C . THR A 1 281 ? 43.408 -12.970 -5.187 1.00 27.12 281 THR A C 1
ATOM 2205 O O . THR A 1 281 ? 42.666 -13.889 -4.859 1.00 27.12 281 THR A O 1
ATOM 2208 N N . SER A 1 282 ? 44.277 -13.080 -6.188 1.00 30.09 282 SER A N 1
ATOM 2209 C CA . SER A 1 282 ? 44.776 -14.347 -6.705 1.00 30.09 282 SER A CA 1
ATOM 2210 C C . SER A 1 282 ? 45.476 -15.126 -5.585 1.00 30.09 282 SER A C 1
ATOM 2212 O O . SER A 1 282 ? 46.520 -14.682 -5.106 1.00 30.09 282 SER A O 1
ATOM 2214 N N . ARG A 1 283 ? 44.927 -16.285 -5.190 1.00 28.58 283 ARG A N 1
ATOM 2215 C CA . ARG A 1 283 ? 45.662 -17.564 -5.070 1.00 28.58 283 ARG A CA 1
ATOM 2216 C C . ARG A 1 283 ? 44.762 -18.726 -4.616 1.00 28.58 283 ARG A C 1
ATOM 2218 O O . ARG A 1 283 ? 44.271 -18.743 -3.501 1.00 28.58 283 ARG A O 1
ATOM 2225 N N . GLN A 1 284 ? 44.669 -19.705 -5.519 1.00 28.17 284 GLN A N 1
ATOM 2226 C CA . GLN A 1 284 ? 44.574 -21.163 -5.324 1.00 28.17 284 GLN A CA 1
ATOM 2227 C C . GLN A 1 284 ? 43.475 -21.779 -4.426 1.00 28.17 284 GLN A C 1
ATOM 2229 O O . GLN A 1 284 ? 43.520 -21.749 -3.204 1.00 28.17 284 GLN A O 1
ATOM 2234 N N . LEU A 1 285 ? 42.580 -22.484 -5.133 1.00 28.75 285 LEU A N 1
ATOM 2235 C CA . LEU A 1 285 ? 41.698 -23.600 -4.745 1.00 28.75 285 LEU A CA 1
ATOM 2236 C C . LEU A 1 285 ? 42.394 -24.679 -3.871 1.00 28.75 285 LEU A C 1
ATOM 2238 O O . LEU A 1 285 ? 43.602 -24.884 -4.014 1.00 28.75 285 LEU A O 1
ATOM 2242 N N . PRO A 1 286 ? 41.636 -25.419 -3.029 1.00 31.23 286 PRO A N 1
ATOM 2243 C CA . PRO A 1 286 ? 40.759 -26.490 -3.522 1.00 31.23 286 PRO A CA 1
ATOM 2244 C C . PRO A 1 286 ? 39.282 -26.352 -3.121 1.00 31.23 286 PRO A C 1
ATOM 2246 O O . PRO A 1 286 ? 38.936 -26.049 -1.984 1.00 31.23 286 PRO A O 1
ATOM 2249 N N . SER A 1 287 ? 38.420 -26.649 -4.094 1.00 29.83 287 SER A N 1
ATOM 2250 C CA . SER A 1 287 ? 36.977 -26.863 -3.947 1.00 29.83 287 SER A CA 1
ATOM 2251 C C . SER A 1 287 ? 36.697 -28.176 -3.197 1.00 29.83 287 SER A C 1
ATOM 2253 O O . SER A 1 287 ? 37.450 -29.140 -3.353 1.00 29.83 287 SER A O 1
ATOM 2255 N N . PRO A 1 288 ? 35.557 -28.269 -2.501 1.00 30.08 288 PRO A N 1
ATOM 2256 C CA . PRO A 1 288 ? 34.580 -29.270 -2.917 1.00 30.08 288 PRO A CA 1
ATOM 2257 C C . PRO A 1 288 ? 33.293 -28.596 -3.380 1.00 30.08 288 PRO A C 1
ATOM 2259 O O . PRO A 1 288 ? 32.851 -27.598 -2.813 1.00 30.08 288 PRO A O 1
ATOM 2262 N N . ALA A 1 289 ? 32.710 -29.174 -4.427 1.00 28.83 289 ALA A N 1
ATOM 2263 C CA . ALA A 1 289 ? 31.429 -28.803 -4.995 1.00 28.83 289 ALA A CA 1
ATOM 2264 C C . ALA A 1 289 ? 30.389 -28.510 -3.902 1.00 28.83 289 ALA A C 1
ATOM 2266 O O . ALA A 1 289 ? 30.110 -29.355 -3.051 1.00 28.83 289 ALA A O 1
ATOM 2267 N N . ALA A 1 290 ? 29.792 -27.319 -3.956 1.00 24.97 290 ALA A N 1
ATOM 2268 C CA . ALA A 1 290 ? 28.575 -27.026 -3.220 1.00 24.97 290 ALA A CA 1
ATOM 2269 C C . ALA A 1 290 ? 27.446 -27.863 -3.835 1.00 24.97 290 ALA A C 1
ATOM 2271 O O . ALA A 1 290 ? 26.776 -27.462 -4.785 1.00 24.97 290 ALA A O 1
ATOM 2272 N N . THR A 1 291 ? 27.291 -29.082 -3.333 1.00 23.92 291 THR A N 1
ATOM 2273 C CA . THR A 1 291 ? 26.121 -29.916 -3.581 1.00 23.92 291 THR A CA 1
ATOM 2274 C C . THR A 1 291 ? 24.908 -29.180 -3.021 1.00 23.92 291 THR A C 1
ATOM 2276 O O . THR A 1 291 ? 24.818 -28.957 -1.814 1.00 23.92 291 THR A O 1
ATOM 2279 N N . LEU A 1 292 ? 23.985 -28.788 -3.901 1.00 24.45 292 LEU A N 1
ATOM 2280 C CA . LEU A 1 292 ? 22.629 -28.401 -3.522 1.00 24.45 292 LEU A CA 1
ATOM 2281 C C . LEU A 1 292 ? 22.012 -29.578 -2.763 1.00 24.45 292 LEU A C 1
ATOM 2283 O O . LEU A 1 292 ? 21.703 -30.615 -3.348 1.00 24.45 292 LEU A O 1
ATOM 2287 N N . SER A 1 293 ? 21.884 -29.428 -1.446 1.00 22.45 293 SER A N 1
ATOM 2288 C CA . SER A 1 293 ? 21.098 -30.345 -0.631 1.00 22.45 293 SER A CA 1
ATOM 2289 C C . SER A 1 293 ? 19.657 -30.297 -1.123 1.00 22.45 293 SER A C 1
ATOM 2291 O O . SER A 1 293 ? 19.064 -29.222 -1.208 1.00 22.45 293 SER A O 1
ATOM 2293 N N . SER A 1 294 ? 19.101 -31.469 -1.424 1.00 23.05 294 SER A N 1
ATOM 2294 C CA . SER A 1 294 ? 17.679 -31.659 -1.676 1.00 23.05 294 SER A CA 1
ATOM 2295 C C . SER A 1 294 ? 16.883 -31.077 -0.512 1.00 23.05 294 SER A C 1
ATOM 2297 O O . SER A 1 294 ? 16.880 -31.633 0.588 1.00 23.05 294 SER A O 1
ATOM 2299 N N . VAL A 1 295 ? 16.208 -29.957 -0.751 1.00 23.38 295 VAL A N 1
ATOM 2300 C CA . VAL A 1 295 ? 15.073 -29.558 0.071 1.00 23.38 295 VAL A CA 1
ATOM 2301 C C . VAL A 1 295 ? 13.985 -30.560 -0.273 1.00 23.38 295 VAL A C 1
ATOM 2303 O O . VAL A 1 295 ? 13.429 -30.535 -1.366 1.00 23.38 295 VAL A O 1
ATOM 2306 N N . THR A 1 296 ? 13.748 -31.511 0.623 1.00 22.36 296 THR A N 1
ATOM 2307 C CA . THR A 1 296 ? 12.552 -32.348 0.596 1.00 22.36 296 THR A CA 1
ATOM 2308 C C . THR A 1 296 ? 11.339 -31.434 0.489 1.00 22.36 296 THR A C 1
ATOM 2310 O O . THR A 1 296 ? 11.000 -30.743 1.452 1.00 22.36 296 THR A O 1
ATOM 2313 N N . THR A 1 297 ? 10.693 -31.420 -0.675 1.00 25.70 297 THR A N 1
ATOM 2314 C CA . THR A 1 297 ? 9.342 -30.901 -0.831 1.00 25.70 297 THR A CA 1
ATOM 2315 C C . THR A 1 297 ? 8.436 -31.762 0.039 1.00 25.70 297 THR A C 1
ATOM 2317 O O . THR A 1 297 ? 8.072 -32.886 -0.303 1.00 25.70 297 THR A O 1
ATOM 2320 N N . ARG A 1 298 ? 8.068 -31.234 1.211 1.00 24.09 298 ARG A N 1
ATOM 2321 C CA . ARG A 1 298 ? 6.742 -31.528 1.747 1.00 24.09 298 ARG A CA 1
ATOM 2322 C C . ARG A 1 298 ? 5.769 -31.080 0.666 1.00 24.09 298 ARG A C 1
ATOM 2324 O O . ARG A 1 298 ? 5.796 -29.922 0.262 1.00 24.09 298 ARG A O 1
ATOM 2331 N N . THR A 1 299 ? 4.964 -32.013 0.187 1.00 29.95 299 THR A N 1
ATOM 2332 C CA . THR A 1 299 ? 3.765 -31.769 -0.608 1.00 29.95 299 THR A CA 1
ATOM 2333 C C . THR A 1 299 ? 2.821 -30.903 0.232 1.00 29.95 299 THR A C 1
ATOM 2335 O O . THR A 1 299 ? 1.951 -31.416 0.926 1.00 29.95 299 THR A O 1
ATOM 2338 N N . ASP A 1 300 ? 3.032 -29.587 0.249 1.00 32.12 300 ASP A N 1
ATOM 2339 C CA . ASP A 1 300 ? 1.997 -28.652 0.676 1.00 32.12 300 ASP A CA 1
ATOM 2340 C C . ASP A 1 300 ? 1.075 -28.506 -0.537 1.00 32.12 300 ASP A C 1
ATOM 2342 O O . ASP A 1 300 ? 1.375 -27.816 -1.509 1.00 32.12 300 ASP A O 1
ATOM 2346 N N . THR A 1 301 ? -0.037 -29.238 -0.494 1.00 38.91 301 THR A N 1
ATOM 2347 C CA . THR A 1 301 ? -1.282 -28.847 -1.161 1.00 38.91 301 THR A CA 1
ATOM 2348 C C . THR A 1 301 ? -1.437 -27.328 -1.088 1.00 38.91 301 THR A C 1
ATOM 2350 O O . THR A 1 301 ? -1.194 -26.771 -0.011 1.00 38.91 301 THR A O 1
ATOM 2353 N N . ASP A 1 302 ? -1.849 -26.666 -2.178 1.00 52.97 302 ASP A N 1
ATOM 2354 C CA . ASP A 1 302 ? -2.219 -25.247 -2.119 1.00 52.97 302 ASP A CA 1
ATOM 2355 C C . ASP A 1 302 ? -3.091 -25.018 -0.873 1.00 52.97 302 ASP A C 1
ATOM 2357 O O . ASP A 1 302 ? -4.054 -25.764 -0.656 1.00 52.97 302 ASP A O 1
ATOM 2361 N N . PRO A 1 303 ? -2.700 -24.099 0.027 1.00 64.56 303 PRO A N 1
ATOM 2362 C CA . PRO A 1 303 ? -3.289 -24.035 1.349 1.00 64.56 303 PRO A CA 1
ATOM 2363 C C . PRO A 1 303 ? -4.749 -23.629 1.206 1.00 64.56 303 PRO A C 1
ATOM 2365 O O . PRO A 1 303 ? -5.073 -22.662 0.513 1.00 64.56 303 PRO A O 1
ATOM 2368 N N . SER A 1 304 ? -5.630 -24.394 1.851 1.00 87.62 304 SER A N 1
ATOM 2369 C CA . SER A 1 304 ? -7.058 -24.111 1.811 1.00 87.62 304 SER A CA 1
ATOM 2370 C C . SER A 1 304 ? -7.346 -22.720 2.399 1.00 87.62 304 SER A C 1
ATOM 2372 O O . SER A 1 304 ? -6.574 -22.229 3.237 1.00 87.62 304 SER A O 1
ATOM 2374 N N . PRO A 1 305 ? -8.449 -22.064 1.997 1.00 91.31 305 PRO A N 1
ATOM 2375 C CA . PRO A 1 305 ? -8.842 -20.780 2.569 1.00 91.31 305 PRO A CA 1
ATOM 2376 C C . PRO A 1 305 ? -8.940 -20.800 4.099 1.00 91.31 305 PRO A C 1
ATOM 2378 O O . PRO A 1 305 ? -8.601 -19.815 4.748 1.00 91.31 305 PRO A O 1
ATOM 2381 N N . GLU A 1 306 ? -9.356 -21.926 4.683 1.00 94.06 306 GLU A N 1
ATOM 2382 C CA . GLU A 1 306 ? -9.456 -22.120 6.132 1.00 94.06 306 GLU A CA 1
ATOM 2383 C C . GLU A 1 306 ? -8.075 -22.102 6.785 1.00 94.06 306 GLU A C 1
ATOM 2385 O O . GLU A 1 306 ? -7.881 -21.383 7.761 1.00 94.06 306 GLU A O 1
ATOM 2390 N N . ARG A 1 307 ? -7.096 -22.814 6.205 1.00 92.44 307 ARG A N 1
ATOM 2391 C CA . ARG A 1 307 ? -5.715 -22.815 6.706 1.00 92.44 307 ARG A CA 1
ATOM 2392 C C . ARG A 1 307 ? -5.118 -21.411 6.673 1.00 92.44 307 ARG A C 1
ATOM 2394 O O . ARG A 1 307 ? -4.547 -20.977 7.664 1.00 92.44 307 ARG A O 1
ATOM 2401 N N . LEU A 1 308 ? -5.279 -20.681 5.568 1.00 93.31 308 LEU A N 1
ATOM 2402 C CA . LEU A 1 308 ? -4.764 -19.311 5.450 1.00 93.31 308 LEU A CA 1
ATOM 2403 C C . LEU A 1 308 ? -5.472 -18.330 6.396 1.00 93.31 308 LEU A C 1
ATOM 2405 O O . LEU A 1 308 ? -4.840 -17.419 6.930 1.00 93.31 308 LEU A O 1
ATOM 2409 N N . ARG A 1 309 ? -6.772 -18.525 6.638 1.00 96.69 309 ARG A N 1
ATOM 2410 C CA . ARG A 1 309 ? -7.528 -17.767 7.641 1.00 96.69 309 ARG A CA 1
ATOM 2411 C C . ARG A 1 309 ? -6.995 -18.013 9.048 1.00 96.69 309 ARG A C 1
ATOM 2413 O O . ARG A 1 309 ? -6.800 -17.053 9.792 1.00 96.69 309 ARG A O 1
ATOM 2420 N N . ASP A 1 310 ? -6.738 -19.270 9.391 1.00 95.88 310 ASP A N 1
ATOM 2421 C CA . ASP A 1 310 ? -6.195 -19.644 10.692 1.00 95.88 310 ASP A CA 1
ATOM 2422 C C . ASP A 1 310 ? -4.762 -19.140 10.887 1.00 95.88 310 ASP A C 1
ATOM 2424 O O . ASP A 1 310 ? -4.464 -18.595 11.948 1.00 95.88 310 ASP A O 1
ATOM 2428 N N . GLU A 1 311 ? -3.917 -19.224 9.855 1.00 94.19 311 GLU A N 1
ATOM 2429 C CA . GLU A 1 311 ? -2.555 -18.672 9.850 1.00 94.19 311 GLU A CA 1
ATOM 2430 C C . GLU A 1 311 ? -2.562 -17.141 10.018 1.00 94.19 311 GLU A C 1
ATOM 2432 O O . GLU A 1 311 ? -1.736 -16.587 10.749 1.00 94.19 311 GLU A O 1
ATOM 2437 N N . LEU A 1 312 ? -3.514 -16.436 9.393 1.00 94.00 312 LEU A N 1
ATOM 2438 C CA . LEU A 1 312 ? -3.693 -14.999 9.609 1.00 94.00 312 LEU A CA 1
ATOM 2439 C C . LEU A 1 312 ? -4.093 -14.696 11.060 1.00 94.00 312 LEU A C 1
ATOM 2441 O O . LEU A 1 312 ? -3.536 -13.780 11.668 1.00 94.00 312 LEU A O 1
ATOM 2445 N N . ALA A 1 313 ? -5.049 -15.438 11.621 1.00 96.75 313 ALA A N 1
ATOM 2446 C CA . ALA A 1 313 ? -5.463 -15.255 13.009 1.00 96.75 313 ALA A CA 1
ATOM 2447 C C . ALA A 1 313 ? -4.312 -15.561 13.986 1.00 96.75 313 ALA A C 1
ATOM 2449 O O . ALA A 1 313 ? -4.086 -14.792 14.919 1.00 96.75 313 ALA A O 1
ATOM 2450 N N . ASP A 1 314 ? -3.525 -16.610 13.736 1.00 94.31 314 ASP A N 1
ATOM 2451 C CA . ASP A 1 314 ? -2.315 -16.914 14.507 1.00 94.31 314 ASP A CA 1
ATOM 2452 C C . ASP A 1 314 ? -1.311 -15.755 14.444 1.00 94.31 314 ASP A C 1
ATOM 2454 O O . ASP A 1 314 ? -0.837 -15.297 15.481 1.00 94.31 314 ASP A O 1
ATOM 2458 N N . HIS A 1 315 ? -1.071 -15.187 13.258 1.00 91.31 315 HIS A N 1
ATOM 2459 C CA . HIS A 1 315 ? -0.186 -14.031 13.103 1.00 91.31 315 HIS A CA 1
ATOM 2460 C C . HIS A 1 315 ? -0.642 -12.808 13.919 1.00 91.31 315 HIS A C 1
ATOM 2462 O O . HIS A 1 315 ? 0.182 -12.118 14.528 1.00 91.31 315 HIS A O 1
ATOM 2468 N N . ILE A 1 316 ? -1.946 -12.513 13.927 1.00 92.06 316 ILE A N 1
ATOM 2469 C CA . ILE A 1 316 ? -2.516 -11.404 14.710 1.00 92.06 316 ILE A CA 1
ATOM 2470 C C . ILE A 1 316 ? -2.374 -11.690 16.218 1.00 92.06 316 ILE A C 1
ATOM 2472 O O . ILE A 1 316 ? -2.045 -10.785 16.999 1.00 92.06 316 ILE A O 1
ATOM 2476 N N . ARG A 1 317 ? -2.565 -12.950 16.634 1.00 94.06 317 ARG A N 1
ATOM 2477 C CA . ARG A 1 317 ? -2.383 -13.393 18.023 1.00 94.06 317 ARG A CA 1
ATOM 2478 C C . ARG A 1 317 ? -0.933 -13.260 18.482 1.00 94.06 317 ARG A C 1
ATOM 2480 O O . ARG A 1 317 ? -0.696 -12.707 19.552 1.00 94.06 317 ARG A O 1
ATOM 2487 N N . ASP A 1 318 ? 0.029 -13.688 17.669 1.00 90.56 318 ASP A N 1
ATOM 2488 C CA . ASP A 1 318 ? 1.463 -13.654 17.992 1.00 90.56 318 ASP A CA 1
ATOM 2489 C C . ASP A 1 318 ? 1.990 -12.222 18.164 1.00 90.56 318 ASP A C 1
ATOM 2491 O O . ASP A 1 318 ? 2.918 -11.970 18.935 1.00 90.56 318 ASP A O 1
ATOM 2495 N N . ARG A 1 319 ? 1.356 -11.244 17.504 1.00 85.06 319 ARG A N 1
ATOM 2496 C CA . ARG A 1 319 ? 1.602 -9.810 17.732 1.00 85.06 319 ARG A CA 1
ATOM 2497 C C . ARG A 1 319 ? 0.975 -9.271 19.022 1.00 85.06 319 ARG A C 1
ATOM 2499 O O . ARG A 1 319 ? 1.124 -8.088 19.324 1.00 85.06 319 ARG A O 1
ATOM 2506 N N . GLY A 1 320 ? 0.233 -10.096 19.757 1.00 89.56 320 GLY A N 1
ATOM 2507 C CA . GLY A 1 320 ? -0.501 -9.712 20.958 1.00 89.56 320 GLY A CA 1
ATOM 2508 C C . GLY A 1 320 ? -1.630 -8.720 20.685 1.00 89.56 320 GLY A C 1
ATOM 2509 O O . GLY A 1 320 ? -1.967 -7.932 21.572 1.00 89.56 320 GLY A O 1
ATOM 2510 N N . THR A 1 321 ? -2.171 -8.684 19.460 1.00 93.25 321 THR A N 1
ATOM 2511 C CA . THR A 1 321 ? -3.224 -7.728 19.084 1.00 93.25 321 THR A CA 1
ATOM 2512 C C . THR A 1 321 ? -4.572 -8.105 19.692 1.00 93.25 321 THR A C 1
ATOM 2514 O O . THR A 1 321 ? -5.204 -7.237 20.294 1.00 93.25 321 THR A O 1
ATOM 2517 N N . PHE A 1 322 ? -4.973 -9.378 19.615 1.00 95.75 322 PHE A N 1
ATOM 2518 C CA . PHE A 1 322 ? -6.186 -9.854 20.283 1.00 95.75 322 PHE A CA 1
ATOM 2519 C C . PHE A 1 322 ? -6.064 -9.711 21.806 1.00 95.75 322 PHE A C 1
ATOM 2521 O O . PHE A 1 322 ? -5.058 -10.089 22.412 1.00 95.75 322 PHE A O 1
ATOM 2528 N N . LYS A 1 323 ? -7.096 -9.133 22.415 1.00 94.12 323 LYS A N 1
ATOM 2529 C CA . LYS A 1 323 ? -7.304 -8.987 23.862 1.00 94.12 323 LYS A CA 1
ATOM 2530 C C . LYS A 1 323 ? -8.438 -9.877 24.358 1.00 94.12 323 LYS A C 1
ATOM 2532 O O . LYS A 1 323 ? -8.507 -10.137 25.557 1.00 94.12 323 LYS A O 1
ATOM 2537 N N . SER A 1 324 ? -9.292 -10.363 23.458 1.00 95.44 324 SER A N 1
ATOM 2538 C CA . SER A 1 324 ? -10.400 -11.254 23.775 1.00 95.44 324 SER A CA 1
ATOM 2539 C C . SER A 1 324 ? -10.496 -12.435 22.805 1.00 95.44 324 SER A C 1
ATOM 2541 O O . SER A 1 324 ? -10.314 -12.302 21.595 1.00 95.44 324 SER A O 1
ATOM 2543 N N . GLU A 1 325 ? -10.859 -13.607 23.335 1.00 95.69 325 GLU A N 1
ATOM 2544 C CA . GLU A 1 325 ? -11.087 -14.821 22.532 1.00 95.69 325 GLU A CA 1
ATOM 2545 C C . GLU A 1 325 ? -12.214 -14.632 21.507 1.00 95.69 325 GLU A C 1
ATOM 2547 O O . GLU A 1 325 ? -12.198 -15.235 20.438 1.00 95.69 325 GLU A O 1
ATOM 2552 N N . ARG A 1 326 ? -13.185 -13.759 21.811 1.00 96.94 326 ARG A N 1
ATOM 2553 C CA . ARG A 1 326 ? -14.316 -13.453 20.925 1.00 96.94 326 ARG A CA 1
ATOM 2554 C C . ARG A 1 326 ? -13.858 -12.804 19.623 1.00 96.94 326 ARG A C 1
ATOM 2556 O O . ARG A 1 326 ? -14.327 -13.207 18.565 1.00 96.94 326 ARG A O 1
ATOM 2563 N N . VAL A 1 327 ? -12.959 -11.819 19.690 1.00 97.94 327 VAL A N 1
ATOM 2564 C CA . VAL A 1 327 ? -12.456 -11.150 18.482 1.00 97.94 327 VAL A CA 1
ATOM 2565 C C . VAL A 1 327 ? -11.570 -12.097 17.679 1.00 97.94 327 VAL A C 1
ATOM 2567 O O . VAL A 1 327 ? -11.690 -12.147 16.459 1.00 97.94 327 VAL A O 1
ATOM 2570 N N . GLU A 1 328 ? -10.749 -12.918 18.333 1.00 98.25 328 GLU A N 1
ATOM 2571 C CA . GLU A 1 328 ? -9.989 -13.947 17.619 1.00 98.25 328 GLU A CA 1
ATOM 2572 C C . GLU A 1 328 ? -10.912 -14.942 16.889 1.00 98.25 328 GLU A C 1
ATOM 2574 O O . GLU A 1 328 ? -10.704 -15.235 15.709 1.00 98.25 328 GLU A O 1
ATOM 2579 N N . ALA A 1 329 ? -11.949 -15.437 17.571 1.00 97.94 329 ALA A N 1
ATOM 2580 C CA . ALA A 1 329 ? -12.866 -16.430 17.023 1.00 97.94 329 ALA A CA 1
ATOM 2581 C C . ALA A 1 329 ? -13.541 -15.946 15.732 1.00 97.94 329 ALA A C 1
ATOM 2583 O O . ALA A 1 329 ? -13.603 -16.697 14.761 1.00 97.94 329 ALA A O 1
ATOM 2584 N N . VAL A 1 330 ? -13.978 -14.683 15.663 1.00 98.00 330 VAL A N 1
ATOM 2585 C CA . VAL A 1 330 ? -14.631 -14.170 14.446 1.00 98.00 330 VAL A CA 1
ATOM 2586 C C . VAL A 1 330 ? -13.671 -14.056 13.260 1.00 98.00 330 VAL A C 1
ATOM 2588 O O . VAL A 1 330 ? -14.076 -14.317 12.128 1.00 98.00 330 VAL A O 1
ATOM 2591 N N . PHE A 1 331 ? -12.381 -13.779 13.490 1.00 98.00 331 PHE A N 1
ATOM 2592 C CA . PHE A 1 331 ? -11.365 -13.823 12.428 1.00 98.00 331 PHE A CA 1
ATOM 2593 C C . PHE A 1 331 ? -11.138 -15.242 11.893 1.00 98.00 331 PHE A C 1
ATOM 2595 O O . PHE A 1 331 ? -10.829 -15.401 10.712 1.00 98.00 331 PHE A O 1
ATOM 2602 N N . ARG A 1 332 ? -11.337 -16.268 12.730 1.00 98.00 332 ARG A N 1
ATOM 2603 C CA . ARG A 1 332 ? -11.313 -17.686 12.330 1.00 98.00 332 ARG A CA 1
ATOM 2604 C C . ARG A 1 332 ? -12.609 -18.166 11.685 1.00 98.00 332 ARG A C 1
ATOM 2606 O O . ARG A 1 332 ? -12.620 -19.243 11.098 1.00 98.00 332 ARG A O 1
ATOM 2613 N N . THR A 1 333 ? -13.679 -17.381 11.750 1.00 97.69 333 THR A N 1
ATOM 2614 C CA . THR A 1 333 ? -14.978 -17.717 11.152 1.00 97.69 333 THR A CA 1
ATOM 2615 C C . THR A 1 333 ? -15.164 -17.033 9.804 1.00 97.69 333 THR A C 1
ATOM 2617 O O . THR A 1 333 ? -15.444 -17.695 8.806 1.00 97.69 333 THR A O 1
ATOM 2620 N N . VAL A 1 334 ? -14.957 -15.718 9.722 1.00 98.06 334 VAL A N 1
ATOM 2621 C CA . VAL A 1 334 ? -15.337 -14.944 8.534 1.00 98.06 334 VAL A CA 1
ATOM 2622 C C . VAL A 1 334 ? -14.370 -15.206 7.363 1.00 98.06 334 VAL A C 1
ATOM 2624 O O . VAL A 1 334 ? -13.160 -14.981 7.482 1.00 98.06 334 VAL A O 1
ATOM 2627 N N . PRO A 1 335 ? -14.856 -15.662 6.192 1.00 96.81 335 PRO A N 1
ATOM 2628 C CA . PRO A 1 335 ? -14.014 -15.971 5.036 1.00 96.81 335 PRO A CA 1
ATOM 2629 C C . PRO A 1 335 ? -13.582 -14.692 4.292 1.00 96.81 335 PRO A C 1
ATOM 2631 O O . PRO A 1 335 ? -14.167 -14.318 3.279 1.00 96.81 335 PRO A O 1
ATOM 2634 N N . ARG A 1 336 ? -12.528 -14.019 4.781 1.00 95.94 336 ARG A N 1
ATOM 2635 C CA . ARG A 1 336 ? -12.000 -12.747 4.230 1.00 95.94 336 ARG A CA 1
ATOM 2636 C C . ARG A 1 336 ? -11.848 -12.722 2.702 1.00 95.94 336 ARG A C 1
ATOM 2638 O O . ARG A 1 336 ? -12.110 -11.693 2.089 1.00 95.94 336 ARG A O 1
ATOM 2645 N N . HIS A 1 337 ? -11.457 -13.837 2.088 1.00 94.38 337 HIS A N 1
ATOM 2646 C CA . HIS A 1 337 ? -11.268 -13.944 0.638 1.00 94.38 337 HIS A CA 1
ATOM 2647 C C . HIS A 1 337 ? -12.549 -13.714 -0.187 1.00 94.38 337 HIS A C 1
ATOM 2649 O O . HIS A 1 337 ? -12.454 -13.242 -1.317 1.00 94.38 337 HIS A O 1
ATOM 2655 N N . LEU A 1 338 ? -13.744 -13.965 0.364 1.00 95.44 338 LEU A N 1
ATOM 2656 C CA . LEU A 1 338 ? -15.015 -13.690 -0.328 1.00 95.44 338 LEU A CA 1
ATOM 2657 C C . LEU A 1 338 ? -15.313 -12.189 -0.463 1.00 95.44 338 LEU A C 1
ATOM 2659 O O . LEU A 1 338 ? -16.094 -11.788 -1.323 1.00 95.44 338 LEU A O 1
ATOM 2663 N N . PHE A 1 339 ? -14.664 -11.360 0.355 1.00 94.56 339 PHE A N 1
ATOM 2664 C CA . PHE A 1 339 ? -14.779 -9.902 0.331 1.00 94.56 339 PHE A CA 1
ATOM 2665 C C . PHE A 1 339 ? -13.685 -9.241 -0.525 1.00 94.56 339 PHE A C 1
ATOM 2667 O O . PHE A 1 339 ? -13.591 -8.021 -0.569 1.00 94.56 339 PHE A O 1
ATOM 2674 N N . LEU A 1 340 ? -12.821 -10.027 -1.175 1.00 90.31 340 LEU A N 1
ATOM 2675 C CA . LEU A 1 340 ? -11.718 -9.538 -2.008 1.00 90.31 340 LEU A CA 1
ATOM 2676 C C . LEU A 1 340 ? -11.687 -10.271 -3.362 1.00 90.31 340 LEU A C 1
ATOM 2678 O O . LEU A 1 340 ? -10.708 -10.956 -3.677 1.00 90.31 340 LEU A O 1
ATOM 2682 N N . PRO A 1 341 ? -12.755 -10.167 -4.177 1.00 79.75 341 PRO A N 1
ATOM 2683 C CA . PRO A 1 341 ? -12.812 -10.845 -5.466 1.00 79.75 341 PRO A CA 1
ATOM 2684 C C . PRO A 1 341 ? -11.677 -10.372 -6.388 1.00 79.75 341 PRO A C 1
ATOM 2686 O O . PRO A 1 341 ? -11.419 -9.180 -6.529 1.00 79.75 341 PRO A O 1
ATOM 2689 N N . GLY A 1 342 ? -10.986 -11.318 -7.029 1.00 75.62 342 GLY A N 1
ATOM 2690 C CA . GLY A 1 342 ? -9.855 -11.026 -7.921 1.00 75.62 342 GLY A CA 1
ATOM 2691 C C . GLY A 1 342 ? -8.507 -10.815 -7.217 1.00 75.62 342 GLY A C 1
ATOM 2692 O O . GLY A 1 342 ? -7.497 -10.636 -7.897 1.00 75.62 342 GLY A O 1
ATOM 2693 N N . VAL A 1 343 ? -8.463 -10.881 -5.883 1.00 74.12 343 VAL A N 1
ATOM 2694 C CA . VAL A 1 343 ? -7.217 -10.926 -5.106 1.00 74.12 343 VAL A CA 1
ATOM 2695 C C . VAL A 1 343 ? -6.800 -12.385 -4.918 1.00 74.12 343 VAL A C 1
ATOM 2697 O O . VAL A 1 343 ? -7.633 -13.239 -4.623 1.00 74.12 343 VAL A O 1
ATOM 2700 N N . ASP A 1 344 ? -5.509 -12.678 -5.093 1.00 79.44 344 ASP A N 1
ATOM 2701 C CA . ASP A 1 344 ? -4.968 -14.014 -4.821 1.00 79.44 344 ASP A CA 1
ATOM 2702 C C . ASP A 1 344 ? -5.267 -14.441 -3.375 1.00 79.44 344 ASP A C 1
ATOM 2704 O O . ASP A 1 344 ? -5.207 -13.627 -2.452 1.00 79.44 344 ASP A O 1
ATOM 2708 N N . LEU A 1 345 ? -5.565 -15.725 -3.167 1.00 79.94 345 LEU A N 1
ATOM 2709 C CA . LEU A 1 345 ? -5.996 -16.239 -1.870 1.00 79.94 345 LEU A CA 1
ATOM 2710 C C . LEU A 1 345 ? -4.967 -15.968 -0.757 1.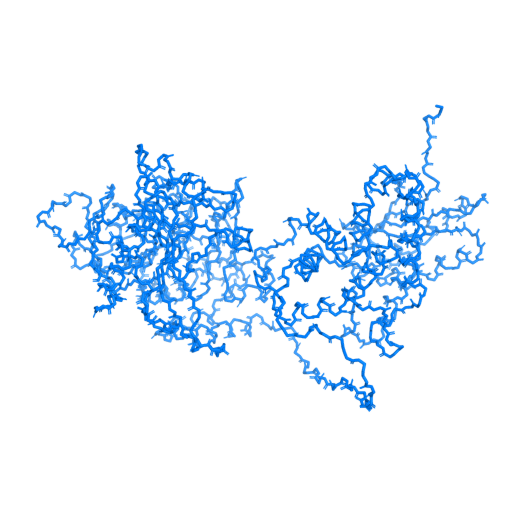00 79.94 345 LEU A C 1
ATOM 2712 O O . LEU A 1 345 ? -5.347 -15.584 0.349 1.00 79.94 345 LEU A O 1
ATOM 2716 N N . ARG A 1 346 ? -3.664 -16.104 -1.039 1.00 81.38 346 ARG A N 1
ATOM 2717 C CA . ARG A 1 346 ? -2.607 -15.809 -0.057 1.00 81.38 346 ARG A CA 1
ATOM 2718 C C . ARG A 1 346 ? -2.497 -14.312 0.205 1.00 81.38 346 ARG A C 1
ATOM 2720 O O . ARG A 1 346 ? -2.271 -13.912 1.342 1.00 81.38 346 ARG A O 1
ATOM 2727 N N . ASP A 1 347 ? -2.685 -13.482 -0.821 1.00 72.88 347 ASP A N 1
ATOM 2728 C CA . ASP A 1 347 ? -2.702 -12.023 -0.673 1.00 72.88 347 ASP A CA 1
ATOM 2729 C C . ASP A 1 347 ? -3.923 -11.546 0.138 1.00 72.88 347 ASP A C 1
ATOM 2731 O O . ASP A 1 347 ? -3.789 -10.618 0.938 1.00 72.88 347 ASP A O 1
ATOM 2735 N N . ALA A 1 348 ? -5.083 -12.198 -0.002 1.00 80.81 348 ALA A N 1
ATOM 2736 C CA . ALA A 1 348 ? -6.294 -11.888 0.761 1.00 80.81 348 ALA A CA 1
ATOM 2737 C C . ALA A 1 348 ? -6.120 -12.133 2.272 1.00 80.81 348 ALA A C 1
ATOM 2739 O O . ALA A 1 348 ? -6.692 -11.399 3.084 1.00 80.81 348 ALA A O 1
ATOM 2740 N N . TYR A 1 349 ? -5.300 -13.124 2.636 1.00 87.88 349 TYR A N 1
ATOM 2741 C CA . TYR A 1 349 ? -4.951 -13.472 4.017 1.00 87.88 349 TYR A CA 1
ATOM 2742 C C . TYR A 1 349 ? -3.581 -12.946 4.471 1.00 87.88 349 TYR A C 1
ATOM 2744 O O . TYR A 1 349 ? -3.161 -13.205 5.596 1.00 87.88 349 TYR A O 1
ATOM 2752 N N . ALA A 1 350 ? -2.884 -12.160 3.649 1.00 78.00 350 ALA A N 1
ATOM 2753 C CA . ALA A 1 350 ? -1.644 -11.521 4.067 1.00 78.00 350 ALA A CA 1
ATOM 2754 C C . ALA A 1 350 ? -1.932 -10.398 5.090 1.00 78.00 350 ALA A C 1
ATOM 2756 O O . ALA A 1 350 ? -2.922 -9.673 4.949 1.00 78.00 350 ALA A O 1
ATOM 2757 N N . PRO A 1 351 ? -1.056 -10.168 6.089 1.00 80.00 351 PRO A N 1
ATOM 2758 C CA . PRO A 1 351 ? -1.241 -9.138 7.118 1.00 80.00 351 PRO A CA 1
ATOM 2759 C C . PRO A 1 351 ? -0.936 -7.716 6.597 1.00 80.00 351 PRO A C 1
ATOM 2761 O O . PRO A 1 351 ? -0.204 -6.945 7.221 1.00 80.00 351 PRO A O 1
ATOM 2764 N N . LYS A 1 352 ? -1.495 -7.351 5.437 1.00 80.12 352 LYS A N 1
ATOM 2765 C CA . LYS A 1 352 ? -1.281 -6.081 4.730 1.00 80.12 352 LYS A CA 1
ATOM 2766 C C . LYS A 1 352 ? -2.600 -5.426 4.323 1.00 80.12 352 LYS A C 1
ATOM 2768 O O . LYS A 1 352 ? -3.657 -6.049 4.340 1.00 80.12 352 LYS A O 1
ATOM 2773 N N . VAL A 1 353 ? -2.517 -4.145 3.978 1.00 77.06 353 VAL A N 1
ATOM 2774 C CA . VAL A 1 353 ? -3.615 -3.410 3.340 1.00 77.06 353 VAL A CA 1
ATOM 2775 C C . VAL A 1 353 ? -3.749 -3.883 1.892 1.00 77.06 353 VAL A C 1
ATOM 2777 O O . VAL A 1 353 ? -2.741 -4.133 1.229 1.00 77.06 353 VAL A O 1
ATOM 2780 N N . VAL A 1 354 ? -4.982 -3.978 1.400 1.00 78.81 354 VAL A N 1
ATOM 2781 C CA . VAL A 1 354 ? -5.279 -4.217 -0.016 1.00 78.81 354 VAL A CA 1
ATOM 2782 C C . VAL A 1 354 ? -6.083 -3.035 -0.538 1.00 78.81 354 VAL A C 1
ATOM 2784 O O . VAL A 1 354 ? -7.217 -2.830 -0.116 1.00 78.81 354 VAL A O 1
ATOM 2787 N N . THR A 1 355 ? -5.503 -2.237 -1.433 1.00 79.88 355 THR A N 1
ATOM 2788 C CA . THR A 1 355 ? -6.231 -1.140 -2.086 1.00 79.88 355 THR A CA 1
ATOM 2789 C C . THR A 1 355 ? -7.267 -1.711 -3.043 1.00 79.88 355 THR A C 1
ATOM 2791 O O . THR A 1 355 ? -6.928 -2.530 -3.894 1.00 79.88 355 THR A O 1
ATOM 2794 N N . THR A 1 356 ? -8.517 -1.280 -2.902 1.00 78.94 356 THR A N 1
ATOM 2795 C CA . THR A 1 356 ? -9.657 -1.791 -3.677 1.00 78.94 356 THR A CA 1
ATOM 2796 C C . THR A 1 356 ? -10.153 -0.781 -4.703 1.00 78.94 356 THR A C 1
ATOM 2798 O O . THR A 1 356 ? -10.698 -1.179 -5.728 1.00 78.94 356 THR A O 1
ATOM 2801 N N . LYS A 1 357 ? -9.918 0.520 -4.484 1.00 83.00 357 LYS A N 1
ATOM 2802 C CA . LYS A 1 357 ? -10.321 1.571 -5.425 1.00 83.00 357 LYS A CA 1
ATOM 2803 C C . LYS A 1 357 ? -9.344 2.742 -5.433 1.00 83.00 357 LYS A C 1
ATOM 2805 O O . LYS A 1 357 ? -8.898 3.200 -4.377 1.00 83.00 357 LYS A O 1
ATOM 2810 N N . TYR A 1 358 ? -9.079 3.253 -6.632 1.00 77.00 358 TYR A N 1
ATOM 2811 C CA . TYR A 1 358 ? -8.287 4.457 -6.866 1.00 77.00 358 TYR A CA 1
ATOM 2812 C C . TYR A 1 358 ? -9.163 5.593 -7.403 1.00 77.00 358 TYR A C 1
ATOM 2814 O O . TYR A 1 358 ? -10.114 5.354 -8.149 1.00 77.00 358 TYR A O 1
ATOM 2822 N N . GLY A 1 359 ? -8.840 6.822 -7.008 1.00 73.75 359 GLY A N 1
ATOM 2823 C CA . GLY A 1 359 ? -9.400 8.047 -7.561 1.00 73.75 359 GLY A CA 1
ATOM 2824 C C . GLY A 1 359 ? -8.822 8.372 -8.939 1.00 73.75 359 GLY A C 1
ATOM 2825 O O . GLY A 1 359 ? -7.868 7.747 -9.403 1.00 73.75 359 GLY A O 1
ATOM 2826 N N . ALA A 1 360 ? -9.399 9.378 -9.601 1.00 68.06 360 ALA A N 1
ATOM 2827 C CA . ALA A 1 360 ? -8.965 9.821 -10.931 1.00 68.06 360 ALA A CA 1
ATOM 2828 C C . ALA A 1 360 ? -7.524 10.367 -10.955 1.00 68.06 360 ALA A C 1
ATOM 2830 O O . ALA A 1 360 ? -6.859 10.325 -11.986 1.00 68.06 360 ALA A O 1
ATOM 2831 N N . ASP A 1 361 ? -7.044 10.856 -9.815 1.00 57.50 361 ASP A N 1
ATOM 2832 C CA . ASP A 1 361 ? -5.683 11.342 -9.578 1.00 57.50 361 ASP A CA 1
ATOM 2833 C C . ASP A 1 361 ? -4.693 10.224 -9.197 1.00 57.50 361 ASP A C 1
ATOM 2835 O O . ASP A 1 361 ? -3.518 10.489 -8.954 1.00 57.50 361 ASP A O 1
ATOM 2839 N N . GLY A 1 362 ? -5.154 8.969 -9.144 1.00 64.62 362 GLY A N 1
ATOM 2840 C CA . GLY A 1 362 ? -4.356 7.817 -8.729 1.00 64.62 362 GLY A CA 1
ATOM 2841 C C . GLY A 1 362 ? -4.223 7.649 -7.211 1.00 64.62 362 GLY A C 1
ATOM 2842 O O . GLY A 1 362 ? -3.538 6.723 -6.773 1.00 64.62 362 GLY A O 1
ATOM 2843 N N . SER A 1 363 ? -4.876 8.485 -6.397 1.00 70.38 363 SER A N 1
ATOM 2844 C CA . SER A 1 363 ? -4.917 8.317 -4.940 1.00 70.38 363 SER A CA 1
ATOM 2845 C C . SER A 1 363 ? -5.752 7.094 -4.545 1.00 70.38 363 SER A C 1
ATOM 2847 O O . SER A 1 363 ? -6.703 6.721 -5.230 1.00 70.38 363 SER A O 1
ATOM 2849 N N . ALA A 1 364 ? -5.408 6.426 -3.443 1.00 72.06 364 ALA A N 1
ATOM 2850 C CA . ALA A 1 364 ? -6.245 5.354 -2.909 1.00 72.06 364 ALA A CA 1
ATOM 2851 C C . ALA A 1 364 ? -7.479 5.964 -2.224 1.00 72.06 364 ALA A C 1
ATOM 2853 O O . ALA A 1 364 ? -7.332 6.717 -1.264 1.00 72.06 364 ALA A O 1
ATOM 2854 N N . ILE A 1 365 ? -8.680 5.615 -2.692 1.00 83.38 365 ILE A N 1
ATOM 2855 C CA . ILE A 1 365 ? -9.953 6.123 -2.141 1.00 83.38 365 ILE A CA 1
ATOM 2856 C C . ILE A 1 365 ? -10.779 5.040 -1.439 1.00 83.38 365 ILE A C 1
ATOM 2858 O O . ILE A 1 365 ? -11.745 5.360 -0.753 1.00 83.38 365 ILE A O 1
ATOM 2862 N N . SER A 1 366 ? -10.400 3.767 -1.592 1.00 86.44 366 SER A N 1
ATOM 2863 C CA . SER A 1 366 ? -10.928 2.650 -0.804 1.00 86.44 366 SER A CA 1
ATOM 2864 C C . SER A 1 366 ? -9.884 1.544 -0.659 1.00 86.44 366 SER A C 1
ATOM 2866 O O . SER A 1 366 ? -9.050 1.321 -1.546 1.00 86.44 366 SER A O 1
ATOM 2868 N N . SER A 1 367 ? -9.917 0.850 0.477 1.00 84.62 367 SER A N 1
ATOM 2869 C CA . SER A 1 367 ? -9.034 -0.279 0.759 1.00 84.62 367 SER A CA 1
ATOM 2870 C C . SER A 1 367 ? -9.653 -1.227 1.779 1.00 84.62 367 SER A C 1
ATOM 2872 O O . SER A 1 367 ? -10.336 -0.786 2.700 1.00 84.62 367 SER A O 1
ATOM 2874 N N . ALA A 1 368 ? -9.321 -2.513 1.690 1.00 87.62 368 ALA A N 1
ATOM 2875 C CA . ALA A 1 368 ? -9.423 -3.406 2.831 1.00 87.62 368 ALA A CA 1
ATOM 2876 C C . ALA A 1 368 ? -8.225 -3.166 3.757 1.00 87.62 368 ALA A C 1
ATOM 2878 O O . ALA A 1 368 ? -7.077 -3.476 3.416 1.00 87.62 368 ALA A O 1
ATOM 2879 N N . SER A 1 369 ? -8.496 -2.611 4.939 1.00 87.62 369 SER A N 1
ATOM 2880 C CA . SER A 1 369 ? -7.481 -2.304 5.946 1.00 87.62 369 SER A CA 1
ATOM 2881 C C . SER A 1 369 ? -6.696 -3.547 6.383 1.00 87.62 369 SER A C 1
ATOM 2883 O O . SER A 1 369 ? -7.149 -4.694 6.250 1.00 87.62 369 SER A O 1
ATOM 2885 N N . SER A 1 370 ? -5.501 -3.309 6.935 1.00 90.56 370 SER A N 1
ATOM 2886 C CA . SER A 1 370 ? -4.667 -4.372 7.501 1.00 90.56 370 SER A CA 1
ATOM 2887 C C . SER A 1 370 ? -5.464 -5.155 8.554 1.00 90.56 370 SER A C 1
ATOM 2889 O O . SER A 1 370 ? -6.013 -4.525 9.463 1.00 90.56 370 SER A O 1
ATOM 2891 N N . PRO A 1 371 ? -5.506 -6.500 8.486 1.00 92.50 371 PRO A N 1
ATOM 2892 C CA . PRO A 1 371 ? -6.209 -7.330 9.466 1.00 92.50 371 PRO A CA 1
ATOM 2893 C C . PRO A 1 371 ? -5.830 -7.029 10.922 1.00 92.50 371 PRO A C 1
ATOM 2895 O O . PRO A 1 371 ? -6.697 -7.024 11.788 1.00 92.50 371 PRO A O 1
ATOM 2898 N N . ASN A 1 372 ? -4.552 -6.715 11.177 1.00 91.94 372 ASN A N 1
ATOM 2899 C CA . ASN A 1 372 ? -4.060 -6.344 12.507 1.00 91.94 372 ASN A CA 1
ATOM 2900 C C . ASN A 1 372 ? -4.740 -5.068 13.033 1.00 91.94 372 ASN A C 1
ATOM 2902 O O . ASN A 1 372 ? -5.132 -5.006 14.193 1.00 91.94 372 ASN A O 1
ATOM 2906 N N . LEU A 1 373 ? -4.897 -4.045 12.186 1.00 93.50 373 LEU A N 1
ATOM 2907 C CA . LEU A 1 373 ? -5.549 -2.794 12.583 1.00 93.50 373 LEU A CA 1
ATOM 2908 C C . LEU A 1 373 ? -7.057 -2.993 12.778 1.00 93.50 373 LEU A C 1
ATOM 2910 O O . LEU A 1 373 ? -7.607 -2.478 13.744 1.00 93.50 373 LEU A O 1
ATOM 2914 N N . VAL A 1 374 ? -7.699 -3.787 11.911 1.00 97.44 374 VAL A N 1
ATOM 2915 C CA . VAL A 1 374 ? -9.118 -4.156 12.058 1.00 97.44 374 VAL A CA 1
ATOM 2916 C C . VAL A 1 374 ? -9.348 -4.863 13.395 1.00 97.44 374 VAL A C 1
ATOM 2918 O O . VAL A 1 374 ? -10.206 -4.443 14.161 1.00 97.44 374 VAL A O 1
ATOM 2921 N N . ALA A 1 375 ? -8.537 -5.875 13.725 1.00 98.06 375 ALA A N 1
ATOM 2922 C CA . ALA A 1 375 ? -8.617 -6.569 15.008 1.00 98.06 375 ALA A CA 1
ATOM 2923 C C . ALA A 1 375 ? -8.443 -5.604 16.190 1.00 98.06 375 ALA A C 1
ATOM 2925 O O . ALA A 1 375 ? -9.257 -5.606 17.108 1.00 98.06 375 ALA A O 1
ATOM 2926 N N . ALA A 1 376 ? -7.432 -4.729 16.142 1.00 96.75 376 ALA A N 1
ATOM 2927 C CA . ALA A 1 376 ? -7.189 -3.751 17.198 1.00 96.75 376 ALA A CA 1
ATOM 2928 C C . ALA A 1 376 ? -8.369 -2.780 17.390 1.00 96.75 376 ALA A C 1
ATOM 2930 O O . ALA A 1 376 ? -8.735 -2.484 18.525 1.00 96.75 376 ALA A O 1
ATOM 2931 N N . MET A 1 377 ? -8.990 -2.312 16.305 1.00 98.31 377 MET A N 1
ATOM 2932 C CA . MET A 1 377 ? -10.150 -1.417 16.373 1.00 98.31 377 MET A CA 1
ATOM 2933 C C . MET A 1 377 ? -11.426 -2.128 16.836 1.00 98.31 377 MET A C 1
ATOM 2935 O O . MET A 1 377 ? -12.236 -1.515 17.525 1.00 98.31 377 MET A O 1
ATOM 2939 N N . LEU A 1 378 ? -11.599 -3.417 16.532 1.00 98.56 378 LEU A N 1
ATOM 2940 C CA . LEU A 1 378 ? -12.703 -4.210 17.082 1.00 98.56 378 LEU A CA 1
ATOM 2941 C C . LEU A 1 378 ? -12.537 -4.460 18.588 1.00 98.56 378 LEU A C 1
ATOM 2943 O O . LEU A 1 378 ? -13.521 -4.386 19.324 1.00 98.56 378 LEU A O 1
ATOM 2947 N N . GLU A 1 379 ? -11.305 -4.666 19.067 1.00 98.25 379 GLU A N 1
ATOM 2948 C CA . GLU A 1 379 ? -11.006 -4.702 20.509 1.00 98.25 379 GLU A CA 1
ATOM 2949 C C . GLU A 1 379 ? -11.266 -3.341 21.173 1.00 98.25 379 GLU A C 1
ATOM 2951 O O . GLU A 1 379 ? -11.829 -3.284 22.264 1.00 98.25 379 GLU A O 1
ATOM 2956 N N . GLN A 1 380 ? -10.910 -2.230 20.509 1.00 98.12 380 GLN A N 1
ATOM 2957 C CA . GLN A 1 380 ? -11.274 -0.887 20.975 1.00 98.12 380 GLN A CA 1
ATOM 2958 C C . GLN A 1 380 ? -12.798 -0.741 21.092 1.00 98.12 380 GLN A C 1
ATOM 2960 O O . GLN A 1 380 ? -13.287 -0.228 22.099 1.00 98.12 380 GLN A O 1
ATOM 2965 N N . LEU A 1 381 ? -13.542 -1.208 20.085 1.00 98.50 381 LEU A N 1
ATOM 2966 C CA . LEU A 1 381 ? -14.988 -1.029 19.968 1.00 98.50 381 LEU A CA 1
ATOM 2967 C C . LEU A 1 381 ? -15.773 -1.855 20.988 1.00 98.50 381 LEU A C 1
ATOM 2969 O O . LEU A 1 381 ? -16.842 -1.430 21.411 1.00 98.50 381 LEU A O 1
ATOM 2973 N N . ASP A 1 382 ? -15.249 -3.001 21.417 1.00 97.88 382 ASP A N 1
ATOM 2974 C CA . ASP A 1 382 ? -15.850 -3.847 22.452 1.00 97.88 382 ASP A CA 1
ATOM 2975 C C . ASP A 1 382 ? -17.335 -4.180 22.188 1.00 97.88 382 ASP A C 1
ATOM 2977 O O . ASP A 1 382 ? -18.234 -3.839 22.969 1.00 97.88 382 ASP A O 1
ATOM 2981 N N . ILE A 1 383 ? -17.617 -4.794 21.033 1.00 98.56 383 ILE A N 1
ATOM 2982 C CA . ILE A 1 383 ? -18.971 -5.242 20.670 1.00 98.56 383 ILE A CA 1
ATOM 2983 C C . ILE A 1 383 ? -19.389 -6.414 21.567 1.00 98.56 383 ILE A C 1
ATOM 2985 O O . ILE A 1 383 ? -18.667 -7.405 21.714 1.00 98.56 383 ILE A O 1
ATOM 2989 N N . ARG A 1 384 ? -20.598 -6.328 22.131 1.00 97.19 384 ARG A N 1
ATOM 2990 C CA . ARG A 1 384 ? -21.227 -7.389 22.922 1.00 97.19 384 ARG A CA 1
ATOM 2991 C C . ARG A 1 384 ? -22.452 -7.944 22.188 1.00 97.19 384 ARG A C 1
ATOM 2993 O O . ARG A 1 384 ? -23.005 -7.250 21.331 1.00 97.19 384 ARG A O 1
ATOM 3000 N N . PRO A 1 385 ? -22.879 -9.178 22.513 1.00 97.94 385 PRO A N 1
ATOM 3001 C CA . PRO A 1 385 ? -24.109 -9.737 21.969 1.00 97.94 385 PRO A CA 1
ATOM 3002 C C . PRO A 1 385 ? -25.309 -8.801 22.169 1.00 97.94 385 PRO A C 1
ATOM 3004 O O . PRO A 1 385 ? -25.450 -8.213 23.240 1.00 97.94 385 PRO A O 1
ATOM 3007 N N . GLY A 1 386 ? -26.156 -8.669 21.150 1.00 97.75 386 GLY A N 1
ATOM 3008 C CA . GLY A 1 386 ? -27.342 -7.808 21.164 1.00 97.75 386 GLY A CA 1
ATOM 3009 C C . GLY A 1 386 ? -27.082 -6.338 20.821 1.00 97.75 386 GLY A C 1
ATOM 3010 O O . GLY A 1 386 ? -28.037 -5.579 20.672 1.00 97.75 386 GLY A O 1
ATOM 3011 N N . HIS A 1 387 ? -25.824 -5.911 20.665 1.00 98.56 387 HIS A N 1
ATOM 3012 C CA . HIS A 1 387 ? -25.528 -4.519 20.324 1.00 98.56 387 HIS A CA 1
ATOM 3013 C C . HIS A 1 387 ? -26.002 -4.138 18.917 1.00 98.56 387 HIS A C 1
ATOM 3015 O O . HIS A 1 387 ? -25.881 -4.898 17.950 1.00 98.56 387 HIS A O 1
ATOM 3021 N N . ARG A 1 388 ? -26.465 -2.894 18.803 1.00 98.75 388 ARG A N 1
ATOM 3022 C CA . ARG A 1 388 ? -26.718 -2.191 17.546 1.00 98.75 388 ARG A CA 1
ATOM 3023 C C . ARG A 1 388 ? -25.459 -1.424 17.165 1.00 98.75 388 ARG A C 1
ATOM 3025 O O . ARG A 1 388 ? -25.024 -0.532 17.895 1.00 98.75 388 ARG A O 1
ATOM 3032 N N . VAL A 1 389 ? -24.872 -1.773 16.028 1.00 98.88 389 VAL A N 1
ATOM 3033 C CA . VAL A 1 389 ? -23.585 -1.253 15.565 1.00 98.88 389 VAL A CA 1
ATOM 3034 C C . VAL A 1 389 ? -23.775 -0.454 14.281 1.00 98.88 389 VAL A C 1
ATOM 3036 O O . VAL A 1 389 ? -24.389 -0.948 13.335 1.00 98.88 389 VAL A O 1
ATOM 3039 N N . LEU A 1 390 ? -23.233 0.763 14.246 1.00 98.88 390 LEU A N 1
ATOM 3040 C CA . LEU A 1 390 ? -23.101 1.565 13.033 1.00 98.88 390 LEU A CA 1
ATOM 3041 C C . LEU A 1 390 ? -21.645 1.585 12.574 1.00 98.88 390 LEU A C 1
ATOM 3043 O O . LEU A 1 390 ? -20.761 1.967 13.337 1.00 98.88 390 LEU A O 1
ATOM 3047 N N . GLU A 1 391 ? -21.415 1.243 11.315 1.00 98.81 391 GLU A N 1
ATOM 3048 C CA . GLU A 1 391 ? -20.148 1.429 10.621 1.00 98.81 391 GLU A CA 1
ATOM 3049 C C . GLU A 1 391 ? -20.250 2.525 9.561 1.00 98.81 391 GLU A C 1
ATOM 3051 O O . GLU A 1 391 ? -21.197 2.569 8.773 1.00 98.81 391 GLU A O 1
ATOM 3056 N N . ILE A 1 392 ? -19.227 3.374 9.509 1.00 98.50 392 ILE A N 1
ATOM 3057 C CA . ILE A 1 392 ? -19.024 4.363 8.454 1.00 98.50 392 ILE A CA 1
ATOM 3058 C C . ILE A 1 392 ? -17.755 4.004 7.686 1.00 98.50 392 ILE A C 1
ATOM 3060 O O . ILE A 1 392 ? -16.662 4.088 8.243 1.00 98.50 392 ILE A O 1
ATOM 3064 N N . GLY A 1 393 ? -17.914 3.660 6.408 1.00 96.44 393 GLY A N 1
ATOM 3065 C CA . GLY A 1 393 ? -16.868 3.137 5.528 1.00 96.44 393 GLY A CA 1
ATOM 3066 C C . GLY A 1 393 ? -17.043 1.643 5.255 1.00 96.44 393 GLY A C 1
ATOM 3067 O O . GLY A 1 393 ? -16.178 0.844 5.613 1.00 96.44 393 GLY A O 1
ATOM 3068 N N . ALA A 1 394 ? -18.160 1.249 4.629 1.00 96.56 394 ALA A N 1
ATOM 3069 C CA . ALA A 1 394 ? -18.464 -0.164 4.381 1.00 96.56 394 ALA A CA 1
ATOM 3070 C C . ALA A 1 394 ? -17.351 -0.888 3.612 1.00 96.56 394 ALA A C 1
ATOM 3072 O O . ALA A 1 394 ? -17.071 -2.060 3.889 1.00 96.56 394 ALA A O 1
ATOM 3073 N N . GLY A 1 395 ? -16.703 -0.200 2.660 1.00 93.94 395 GLY A N 1
ATOM 3074 C CA . GLY A 1 395 ? -15.608 -0.762 1.879 1.00 93.94 395 GLY A CA 1
ATOM 3075 C C . GLY A 1 395 ? -15.997 -2.105 1.257 1.00 93.94 395 GLY A C 1
ATOM 3076 O O . GLY A 1 395 ? -16.978 -2.216 0.532 1.00 93.94 395 GLY A O 1
ATOM 3077 N N . THR A 1 396 ? -15.244 -3.157 1.569 1.00 92.31 396 THR A N 1
ATOM 3078 C CA . THR A 1 396 ? -15.520 -4.506 1.052 1.00 92.31 396 THR A CA 1
ATOM 3079 C C . THR A 1 396 ? -16.666 -5.236 1.755 1.00 92.31 396 THR A C 1
ATOM 3081 O O . THR A 1 396 ? -17.079 -6.294 1.290 1.00 92.31 396 THR A O 1
ATOM 3084 N N . GLY A 1 397 ? -17.163 -4.735 2.890 1.00 97.19 397 GLY A N 1
ATOM 3085 C CA . GLY A 1 397 ? -18.136 -5.414 3.755 1.00 97.19 397 GLY A CA 1
ATOM 3086 C C . GLY A 1 397 ? -17.529 -6.421 4.744 1.00 97.19 397 GLY A C 1
ATOM 3087 O O . GLY A 1 397 ? -18.249 -6.969 5.577 1.00 97.19 397 GLY A O 1
ATOM 3088 N N . PHE A 1 398 ? -16.210 -6.656 4.705 1.00 98.06 398 PHE A N 1
ATOM 3089 C CA . PHE A 1 398 ? -15.544 -7.625 5.588 1.00 98.06 398 PHE A CA 1
ATOM 3090 C C . PHE A 1 398 ? -15.663 -7.260 7.075 1.00 98.06 398 PHE A C 1
ATOM 3092 O O . PHE A 1 398 ? -15.932 -8.126 7.906 1.00 98.06 398 PHE A O 1
ATOM 3099 N N . ASN A 1 399 ? -15.474 -5.984 7.424 1.00 97.88 399 ASN A N 1
ATOM 3100 C CA . ASN A 1 399 ? -15.557 -5.548 8.817 1.00 97.88 399 ASN A CA 1
ATOM 3101 C C . ASN A 1 399 ? -16.996 -5.652 9.348 1.00 97.88 399 ASN A C 1
ATOM 3103 O O . ASN A 1 399 ? -17.203 -6.158 10.449 1.00 97.88 399 ASN A O 1
ATOM 3107 N N . ALA A 1 400 ? -17.997 -5.296 8.537 1.00 98.62 400 ALA A N 1
ATOM 3108 C CA . ALA A 1 400 ? -19.405 -5.479 8.881 1.00 98.62 400 ALA A CA 1
ATOM 3109 C C . ALA A 1 400 ? -19.758 -6.947 9.193 1.00 98.62 400 ALA A C 1
ATOM 3111 O O . ALA A 1 400 ? -20.486 -7.207 10.151 1.00 98.62 400 ALA A O 1
ATOM 3112 N N . ALA A 1 401 ? -19.195 -7.911 8.454 1.00 98.75 401 ALA A N 1
ATOM 3113 C CA . ALA A 1 401 ? -19.368 -9.337 8.741 1.00 98.75 401 ALA A CA 1
ATOM 3114 C C . ALA A 1 401 ? -18.749 -9.752 10.090 1.00 98.75 401 ALA A C 1
ATOM 3116 O O . ALA A 1 401 ? -19.396 -10.438 10.880 1.00 98.75 401 ALA A O 1
ATOM 3117 N N . LEU A 1 402 ? -17.531 -9.285 10.398 1.00 98.69 402 LEU A N 1
ATOM 3118 C CA . LEU A 1 402 ? -16.898 -9.519 11.706 1.00 98.69 402 LEU A CA 1
ATOM 3119 C C . LEU A 1 402 ? -17.739 -8.937 12.852 1.00 98.69 402 LEU A C 1
ATOM 3121 O O . LEU A 1 402 ? -17.909 -9.573 13.891 1.00 98.69 402 LEU A O 1
ATOM 3125 N N . MET A 1 403 ? -18.291 -7.737 12.664 1.00 98.75 403 MET A N 1
ATOM 3126 C CA . MET A 1 403 ? -19.157 -7.098 13.655 1.00 98.75 403 MET A CA 1
ATOM 3127 C C . MET A 1 403 ? -20.485 -7.834 13.831 1.00 98.75 403 MET A C 1
ATOM 3129 O O . MET A 1 403 ? -20.972 -7.918 14.956 1.00 98.75 403 MET A O 1
ATOM 3133 N N . ALA A 1 404 ? -21.048 -8.399 12.760 1.00 98.69 404 ALA A N 1
ATOM 3134 C CA . ALA A 1 404 ? -22.277 -9.186 12.826 1.00 98.69 404 ALA A CA 1
ATOM 3135 C C . ALA A 1 404 ? -22.079 -10.468 13.650 1.00 98.69 404 ALA A C 1
ATOM 3137 O O . ALA A 1 404 ? -22.906 -10.775 14.505 1.00 98.69 404 ALA A O 1
ATOM 3138 N N . GLU A 1 405 ? -20.950 -11.160 13.470 1.00 98.38 405 GLU A N 1
ATOM 3139 C CA . GLU A 1 405 ? -20.567 -12.299 14.318 1.00 98.38 405 GLU A CA 1
ATOM 3140 C C . GLU A 1 405 ? -20.411 -11.898 15.795 1.00 98.38 405 GLU A C 1
ATOM 3142 O O . GLU A 1 405 ? -20.885 -12.590 16.698 1.00 98.38 405 GLU A O 1
ATOM 3147 N N . LEU A 1 406 ? -19.780 -10.749 16.069 1.00 98.56 406 LEU A N 1
ATOM 3148 C CA . LEU A 1 406 ? -19.584 -10.266 17.440 1.00 98.56 406 LEU A CA 1
ATOM 3149 C C . LEU A 1 406 ? -20.894 -9.842 18.119 1.00 98.56 406 LEU A C 1
ATOM 3151 O O . LEU A 1 406 ? -21.067 -10.101 19.315 1.00 98.56 406 LEU A O 1
ATOM 3155 N N . ALA A 1 407 ? -21.792 -9.184 17.387 1.00 98.38 407 ALA A N 1
ATOM 3156 C CA . ALA A 1 407 ? -23.090 -8.737 17.888 1.00 98.38 407 ALA A CA 1
ATOM 3157 C C . ALA A 1 407 ? -24.080 -9.905 18.044 1.00 98.38 407 ALA A C 1
ATOM 3159 O O . ALA A 1 407 ? -25.004 -9.830 18.855 1.00 98.38 407 ALA A O 1
ATOM 3160 N N . GLY A 1 408 ? -23.855 -11.014 17.336 1.00 97.06 408 GLY A N 1
ATOM 3161 C CA . GLY A 1 408 ? -24.676 -12.213 17.430 1.00 97.06 408 GLY A CA 1
ATOM 3162 C C . GLY A 1 408 ? -26.084 -12.036 16.842 1.00 97.06 408 GLY A C 1
ATOM 3163 O O . GLY A 1 408 ? -26.398 -10.997 16.261 1.00 97.06 408 GLY A O 1
ATOM 3164 N N . PRO A 1 409 ? -26.951 -13.052 16.989 1.00 95.31 409 PRO A N 1
ATOM 3165 C CA . PRO A 1 409 ? -28.246 -13.111 16.304 1.00 95.31 409 PRO A CA 1
ATOM 3166 C C . PRO A 1 409 ? -29.246 -12.035 16.749 1.00 95.31 409 PRO A C 1
ATOM 3168 O O . PRO A 1 409 ? -30.091 -11.635 15.955 1.00 95.31 409 PRO A O 1
ATOM 3171 N N . ASP A 1 410 ? -29.140 -11.558 17.993 1.00 96.12 410 ASP A N 1
ATOM 3172 C CA . ASP A 1 410 ? -30.001 -10.499 18.538 1.00 96.12 410 ASP A CA 1
ATOM 3173 C C . ASP A 1 410 ? -29.441 -9.088 18.278 1.00 96.12 410 ASP A C 1
ATOM 3175 O O . ASP A 1 410 ? -30.070 -8.087 18.623 1.00 96.12 410 ASP A O 1
ATOM 3179 N N . GLY A 1 411 ? -28.233 -8.996 17.714 1.00 97.31 411 GLY A N 1
ATOM 3180 C CA . GLY A 1 411 ? -27.595 -7.739 17.347 1.00 97.31 411 GLY A CA 1
ATOM 3181 C C . GLY A 1 411 ? -28.013 -7.248 15.963 1.00 97.31 411 GLY A C 1
ATOM 3182 O O . GLY A 1 411 ? -28.612 -7.967 15.164 1.00 97.31 411 GLY A O 1
ATOM 3183 N N . ARG A 1 412 ? -27.663 -5.999 15.646 1.00 97.88 412 ARG A N 1
ATOM 3184 C CA . ARG A 1 412 ? -27.897 -5.414 14.316 1.00 97.88 412 ARG A CA 1
ATOM 3185 C C . ARG A 1 412 ? -26.680 -4.625 13.872 1.00 97.88 412 ARG A C 1
ATOM 3187 O O . ARG A 1 412 ? -26.180 -3.805 14.635 1.00 97.88 412 ARG A O 1
ATOM 3194 N N . VAL A 1 413 ? -26.248 -4.825 12.632 1.00 98.75 413 VAL A N 1
ATOM 3195 C CA . VAL A 1 413 ? -25.154 -4.061 12.024 1.00 98.75 413 VAL A CA 1
ATOM 3196 C C . VAL A 1 413 ? -25.691 -3.282 10.834 1.00 98.75 413 VAL A C 1
ATOM 3198 O O . VAL A 1 413 ? -26.305 -3.857 9.935 1.00 98.75 413 VAL A O 1
ATOM 3201 N N . VAL A 1 414 ? -25.445 -1.976 10.846 1.00 98.81 414 VAL A N 1
ATOM 3202 C CA . VAL A 1 414 ? -25.669 -1.071 9.719 1.00 98.81 414 VAL A CA 1
ATOM 3203 C C . VAL A 1 414 ? -24.308 -0.572 9.259 1.00 98.81 414 VAL A C 1
ATOM 3205 O O . VAL A 1 414 ? -23.515 -0.130 10.084 1.00 98.81 414 VAL A O 1
ATOM 3208 N N . THR A 1 415 ? -24.029 -0.628 7.962 1.00 98.75 415 THR A N 1
ATOM 3209 C CA . THR A 1 415 ? -22.783 -0.121 7.379 1.00 98.75 415 THR A CA 1
ATOM 3210 C C . THR A 1 415 ? -23.080 0.827 6.222 1.00 98.75 415 THR A C 1
ATOM 3212 O O . THR A 1 415 ? -24.005 0.591 5.442 1.00 98.75 415 THR A O 1
ATOM 3215 N N . ILE A 1 416 ? -22.343 1.933 6.140 1.00 98.56 416 ILE A N 1
ATOM 3216 C CA . ILE A 1 416 ? -22.589 3.015 5.178 1.00 98.56 416 ILE A CA 1
ATOM 3217 C C . ILE A 1 416 ? -21.340 3.260 4.339 1.00 98.56 416 ILE A C 1
ATOM 3219 O O . ILE A 1 416 ? -20.239 3.354 4.879 1.00 98.56 416 ILE A O 1
ATOM 3223 N N . ASP A 1 417 ? -21.508 3.431 3.032 1.00 98.25 417 ASP A N 1
ATOM 3224 C CA . ASP A 1 417 ? -20.477 3.997 2.157 1.00 98.25 417 ASP A CA 1
ATOM 3225 C C . ASP A 1 417 ? -21.099 5.012 1.189 1.00 98.25 417 ASP A C 1
ATOM 3227 O O . ASP A 1 417 ? -22.295 4.956 0.892 1.00 98.25 417 ASP A O 1
ATOM 3231 N N . ILE A 1 418 ? -20.288 5.958 0.718 1.00 96.38 418 ILE A N 1
ATOM 3232 C CA . ILE A 1 418 ? -20.743 7.064 -0.132 1.00 96.38 418 ILE A CA 1
ATOM 3233 C C . ILE A 1 418 ? -20.839 6.660 -1.605 1.00 96.38 418 ILE A C 1
ATOM 3235 O O . ILE A 1 418 ? -21.641 7.220 -2.352 1.00 96.38 418 ILE A O 1
ATOM 3239 N N . ASP A 1 419 ? -20.034 5.684 -2.025 1.00 94.56 419 ASP A N 1
ATOM 3240 C CA . ASP A 1 419 ? -19.967 5.243 -3.411 1.00 94.56 419 ASP A CA 1
ATOM 3241 C C . ASP A 1 419 ? -20.869 4.025 -3.662 1.00 94.56 419 ASP A C 1
ATOM 3243 O O . ASP A 1 419 ? -20.687 2.967 -3.056 1.00 94.56 419 ASP A O 1
ATOM 3247 N N . ASP A 1 420 ? -21.795 4.131 -4.621 1.00 95.31 420 ASP A N 1
ATOM 3248 C CA . ASP A 1 420 ? -22.724 3.034 -4.935 1.00 95.31 420 ASP A CA 1
ATOM 3249 C C . ASP A 1 420 ? -22.001 1.752 -5.382 1.00 95.31 420 ASP A C 1
ATOM 3251 O O . ASP A 1 420 ? -22.368 0.665 -4.946 1.00 95.31 420 ASP A O 1
ATOM 3255 N N . ASP A 1 421 ? -20.934 1.835 -6.182 1.00 92.81 421 ASP A N 1
ATOM 3256 C CA . ASP A 1 421 ? -20.191 0.646 -6.623 1.00 92.81 421 ASP A CA 1
ATOM 3257 C C . ASP A 1 421 ? -19.561 -0.127 -5.450 1.00 92.81 421 ASP A C 1
ATOM 3259 O O . ASP A 1 421 ? -19.645 -1.361 -5.427 1.00 92.81 421 ASP A O 1
ATOM 3263 N N . ILE A 1 422 ? -19.030 0.586 -4.449 1.00 93.81 422 ILE A N 1
ATOM 3264 C CA . ILE A 1 422 ? -18.522 0.010 -3.193 1.00 93.81 422 ILE A CA 1
ATOM 3265 C C . ILE A 1 422 ? -19.669 -0.626 -2.398 1.00 93.81 422 ILE A C 1
ATOM 3267 O O . ILE A 1 422 ? -19.564 -1.771 -1.962 1.00 93.81 422 ILE A O 1
ATOM 3271 N N . VAL A 1 423 ? -20.807 0.062 -2.273 1.00 97.12 423 VAL A N 1
ATOM 3272 C CA . VAL A 1 423 ? -22.007 -0.470 -1.604 1.00 97.12 423 VAL A CA 1
ATOM 3273 C C . VAL A 1 423 ? -22.483 -1.768 -2.260 1.00 97.12 423 VAL A C 1
ATOM 3275 O O . VAL A 1 423 ? -22.817 -2.738 -1.571 1.00 97.12 423 VAL A O 1
ATOM 3278 N N . GLN A 1 424 ? -22.510 -1.825 -3.594 1.00 96.56 424 GLN A N 1
ATOM 3279 C CA . GLN A 1 424 ? -22.889 -3.039 -4.313 1.00 96.56 424 GLN A CA 1
ATOM 3280 C C . GLN A 1 424 ? -21.871 -4.168 -4.104 1.00 96.56 424 GLN A C 1
ATOM 3282 O O . GLN A 1 424 ? -22.268 -5.334 -4.034 1.00 96.56 424 GLN A O 1
ATOM 3287 N N . GLU A 1 425 ? -20.577 -3.856 -4.001 1.00 92.81 425 GLU A N 1
ATOM 3288 C CA . GLU A 1 425 ? -19.530 -4.832 -3.688 1.00 92.81 425 GLU A CA 1
ATOM 3289 C C . GLU A 1 425 ? -19.667 -5.391 -2.272 1.00 92.81 425 GLU A C 1
ATOM 3291 O O . GLU A 1 425 ? -19.737 -6.613 -2.122 1.00 92.81 425 GLU A O 1
ATOM 3296 N N . ALA A 1 426 ? -19.835 -4.528 -1.267 1.00 96.69 426 ALA A N 1
ATOM 3297 C CA . ALA A 1 426 ? -20.079 -4.932 0.114 1.00 96.69 426 ALA A CA 1
ATOM 3298 C C . ALA A 1 426 ? -21.294 -5.861 0.220 1.00 96.69 426 ALA A C 1
ATOM 3300 O O . ALA A 1 426 ? -21.211 -6.942 0.801 1.00 96.69 426 ALA A O 1
ATOM 3301 N N . ARG A 1 427 ? -22.411 -5.500 -0.428 1.00 97.94 427 ARG A N 1
ATOM 3302 C CA . ARG A 1 427 ? -23.614 -6.346 -0.490 1.00 97.94 427 ARG A CA 1
ATOM 3303 C C . ARG A 1 427 ? -23.345 -7.710 -1.127 1.00 97.94 427 ARG A C 1
ATOM 3305 O O . ARG A 1 427 ? -23.893 -8.708 -0.667 1.00 97.94 427 ARG A O 1
ATOM 3312 N N . ARG A 1 428 ? -22.542 -7.778 -2.196 1.00 95.81 428 ARG A N 1
ATOM 3313 C CA . ARG A 1 428 ? -22.173 -9.056 -2.833 1.00 95.81 428 ARG A CA 1
ATOM 3314 C C . ARG A 1 428 ? -21.312 -9.913 -1.908 1.00 95.81 428 ARG A C 1
ATOM 3316 O O . ARG A 1 428 ? -21.625 -11.091 -1.762 1.00 95.81 428 ARG A O 1
ATOM 3323 N N . GLY A 1 429 ? -20.285 -9.333 -1.286 1.00 95.81 429 GLY A N 1
ATOM 3324 C CA . GLY A 1 429 ? -19.400 -10.035 -0.351 1.00 95.81 429 GLY A CA 1
ATOM 3325 C C . GLY A 1 429 ? -20.158 -10.571 0.863 1.00 95.81 429 GLY A C 1
ATOM 3326 O O . GLY A 1 429 ? -20.051 -11.752 1.185 1.00 95.81 429 GLY A O 1
ATOM 3327 N N . LEU A 1 430 ? -21.010 -9.737 1.468 1.00 98.50 430 LEU A N 1
ATOM 3328 C CA . LEU A 1 430 ? -21.860 -10.116 2.599 1.00 98.50 430 LEU A CA 1
ATOM 3329 C C . LEU A 1 430 ? -22.810 -11.263 2.243 1.00 98.50 430 LEU A C 1
ATOM 3331 O O . LEU A 1 430 ? -22.840 -12.253 2.966 1.00 98.50 430 LEU A O 1
ATOM 3335 N N . ARG A 1 431 ? -23.519 -11.193 1.107 1.00 97.62 431 ARG A N 1
ATOM 3336 C CA . ARG A 1 431 ? -24.373 -12.306 0.650 1.00 97.62 431 ARG A CA 1
ATOM 3337 C C . ARG A 1 431 ? -23.580 -13.585 0.396 1.00 97.62 431 ARG A C 1
ATOM 3339 O O . ARG A 1 431 ? -23.984 -14.649 0.848 1.00 97.62 431 ARG A O 1
ATOM 3346 N N . ALA A 1 432 ? -22.440 -13.487 -0.289 1.00 95.44 432 ALA A N 1
ATOM 3347 C CA . ALA A 1 432 ? -21.595 -14.645 -0.583 1.00 95.44 432 ALA A CA 1
ATOM 3348 C C . ALA A 1 432 ? -21.068 -15.328 0.690 1.00 95.44 432 ALA A C 1
ATOM 3350 O O . ALA A 1 432 ? -20.912 -16.546 0.711 1.00 95.44 432 ALA A O 1
ATOM 3351 N N . ALA A 1 433 ? -20.821 -14.552 1.746 1.00 96.50 433 ALA A N 1
ATOM 3352 C CA . ALA A 1 433 ? -20.367 -15.046 3.039 1.00 96.50 433 ALA A CA 1
ATOM 3353 C C . ALA A 1 433 ? -21.510 -15.406 4.014 1.00 96.50 433 ALA A C 1
ATOM 3355 O O . ALA A 1 433 ? -21.222 -15.872 5.112 1.00 96.50 433 ALA A O 1
ATOM 3356 N N . GLY A 1 434 ? -22.782 -15.225 3.629 1.00 97.44 434 GLY A N 1
ATOM 3357 C CA . GLY A 1 434 ? -23.950 -15.582 4.447 1.00 97.44 434 GLY A CA 1
ATOM 3358 C C . GLY A 1 434 ? -24.404 -14.525 5.465 1.00 97.44 434 GLY A C 1
ATOM 3359 O O . GLY A 1 434 ? -25.152 -14.856 6.378 1.00 97.44 434 GLY A O 1
ATOM 3360 N N . TYR A 1 435 ? -23.988 -13.265 5.311 1.00 97.81 435 TYR A N 1
ATOM 3361 C CA . TYR A 1 435 ? -24.288 -12.147 6.218 1.00 97.81 435 TYR A CA 1
ATOM 3362 C C . TYR A 1 435 ? -25.358 -11.188 5.664 1.00 97.81 435 TYR A C 1
ATOM 3364 O O . TYR A 1 435 ? -25.197 -9.967 5.697 1.00 97.81 435 TYR A O 1
ATOM 3372 N N . GLU A 1 436 ? -26.456 -11.720 5.119 1.00 93.62 436 GLU A N 1
ATOM 3373 C CA . GLU A 1 436 ? -27.522 -10.906 4.502 1.00 93.62 436 GLU A CA 1
ATOM 3374 C C . GLU A 1 436 ? -28.289 -10.025 5.502 1.00 93.62 436 GLU A C 1
ATOM 3376 O O . GLU A 1 436 ? -28.958 -9.076 5.101 1.00 93.62 436 GLU A O 1
ATOM 3381 N N . GLN A 1 437 ? -28.176 -10.315 6.802 1.00 95.12 437 GLN A N 1
ATOM 3382 C CA . GLN A 1 437 ? -28.768 -9.524 7.883 1.00 95.12 437 GLN A CA 1
ATOM 3383 C C . GLN A 1 437 ? -28.087 -8.165 8.097 1.00 95.12 437 GLN A C 1
ATOM 3385 O O . GLN A 1 437 ? -28.636 -7.315 8.797 1.00 95.12 437 GLN A O 1
ATOM 3390 N N . VAL A 1 438 ? -26.889 -7.959 7.537 1.00 98.44 438 VAL A N 1
ATOM 3391 C CA . VAL A 1 438 ? -26.195 -6.670 7.598 1.00 98.44 438 VAL A CA 1
ATOM 3392 C C . VAL A 1 438 ? -26.870 -5.688 6.646 1.00 98.44 438 VAL A C 1
ATOM 3394 O O . VAL A 1 438 ? -26.963 -5.919 5.440 1.00 98.44 438 VAL A O 1
ATOM 3397 N N . GLU A 1 439 ? -27.300 -4.549 7.179 1.00 98.38 439 GLU A N 1
ATOM 3398 C CA . GLU A 1 439 ? -27.908 -3.493 6.380 1.00 98.38 439 GLU A CA 1
ATOM 3399 C C . GLU A 1 439 ? -26.828 -2.592 5.774 1.00 98.38 439 GLU A C 1
ATOM 3401 O O . GLU A 1 439 ? -26.072 -1.944 6.494 1.00 98.38 439 GLU A O 1
ATOM 3406 N N . VAL A 1 440 ? -26.759 -2.540 4.442 1.00 98.56 440 VAL A N 1
ATOM 3407 C CA . VAL A 1 440 ? -25.779 -1.720 3.713 1.00 98.56 440 VAL A CA 1
ATOM 3408 C C . VAL A 1 440 ? -26.473 -0.512 3.092 1.00 98.56 440 VAL A C 1
ATOM 3410 O O . VAL A 1 440 ? -27.353 -0.675 2.236 1.00 98.56 440 VAL A O 1
ATOM 3413 N N . ILE A 1 441 ? -26.055 0.690 3.479 1.00 98.38 441 ILE A N 1
ATOM 3414 C CA . ILE A 1 441 ? -26.623 1.970 3.046 1.00 98.38 441 ILE A CA 1
ATOM 3415 C C . ILE A 1 441 ? -25.657 2.679 2.091 1.00 98.38 441 ILE A C 1
ATOM 3417 O O . ILE A 1 441 ? -24.460 2.755 2.350 1.00 98.38 441 ILE A O 1
ATOM 3421 N N . CYS A 1 442 ? -26.198 3.230 1.003 1.00 98.31 442 CYS A N 1
ATOM 3422 C CA . CYS A 1 442 ? -25.484 4.190 0.164 1.00 98.31 442 CYS A CA 1
ATOM 3423 C C . CYS A 1 442 ? -25.836 5.600 0.632 1.00 98.31 442 CYS A C 1
ATOM 3425 O O . CYS A 1 442 ? -27.003 5.989 0.557 1.00 98.31 442 CYS A O 1
ATOM 3427 N N . GLY A 1 443 ? -24.857 6.351 1.123 1.00 97.31 443 GLY A N 1
ATOM 3428 C CA . GLY A 1 443 ? -25.084 7.695 1.642 1.00 97.31 443 GLY A CA 1
ATOM 3429 C C . GLY A 1 443 ? -23.837 8.316 2.251 1.00 97.31 443 GLY A C 1
ATOM 3430 O O . GLY A 1 443 ? -22.816 7.657 2.437 1.00 97.31 443 GLY A O 1
ATOM 3431 N N . ASP A 1 444 ? -23.925 9.604 2.569 1.00 97.56 444 ASP A N 1
ATOM 3432 C CA . ASP A 1 444 ? -22.851 10.286 3.279 1.00 97.56 444 ASP A CA 1
ATOM 3433 C C . ASP A 1 444 ? -22.778 9.779 4.726 1.00 97.56 444 ASP A C 1
ATOM 3435 O O . ASP A 1 444 ? -23.719 9.913 5.511 1.00 97.56 444 ASP A O 1
ATOM 3439 N N . GLY A 1 445 ? -21.635 9.199 5.093 1.00 97.06 445 GLY A N 1
ATOM 3440 C CA . GLY A 1 445 ? -21.390 8.717 6.447 1.00 97.06 445 GLY A CA 1
ATOM 3441 C C . GLY A 1 445 ? -21.467 9.818 7.508 1.00 97.06 445 GLY A C 1
ATOM 3442 O O . GLY A 1 445 ? -21.730 9.521 8.673 1.00 97.06 445 GLY A O 1
ATOM 3443 N N . ALA A 1 446 ? -21.284 11.088 7.130 1.00 96.94 446 ALA A N 1
ATOM 3444 C CA . ALA A 1 446 ? -21.364 12.222 8.045 1.00 96.94 446 ALA A CA 1
ATOM 3445 C C . ALA A 1 446 ? -22.756 12.364 8.673 1.00 96.94 446 ALA A C 1
ATOM 3447 O O . ALA A 1 446 ? -22.860 12.784 9.829 1.00 96.94 446 ALA A O 1
ATOM 3448 N N . ASP A 1 447 ? -23.798 11.946 7.950 1.00 97.12 447 ASP A N 1
ATOM 3449 C CA . ASP A 1 447 ? -25.193 11.968 8.394 1.00 97.12 447 ASP A CA 1
ATOM 3450 C C . ASP A 1 447 ? -25.568 10.745 9.248 1.00 97.12 447 ASP A C 1
ATOM 3452 O O . ASP A 1 447 ? -26.595 10.742 9.937 1.00 97.12 447 ASP A O 1
ATOM 3456 N N . GLY A 1 448 ? -24.733 9.702 9.248 1.00 97.06 448 GLY A N 1
ATOM 3457 C CA . GLY A 1 448 ? -25.040 8.411 9.861 1.00 97.06 448 GLY A CA 1
ATOM 3458 C C . GLY A 1 448 ? -26.306 7.770 9.274 1.00 97.06 448 GLY A C 1
ATOM 3459 O O . GLY A 1 448 ? -26.674 7.994 8.124 1.00 97.06 448 GLY A O 1
ATOM 3460 N N . HIS A 1 449 ? -27.002 6.965 10.075 1.00 97.81 449 HIS A N 1
ATOM 3461 C CA . HIS A 1 449 ? -28.279 6.367 9.693 1.00 97.81 449 HIS A CA 1
ATOM 3462 C C . HIS A 1 449 ? -29.273 6.378 10.869 1.00 97.81 449 HIS A C 1
ATOM 3464 O O . HIS A 1 449 ? -29.366 5.399 11.615 1.00 97.81 449 HIS A O 1
ATOM 3470 N N . PRO A 1 450 ? -30.053 7.463 11.051 1.00 97.00 450 PRO A N 1
ATOM 3471 C CA . PRO A 1 450 ? -30.921 7.631 12.220 1.00 97.00 450 PRO A CA 1
ATOM 3472 C C . PRO A 1 450 ? -31.968 6.525 12.407 1.00 97.00 450 PRO A C 1
ATOM 3474 O O . PRO A 1 450 ? -32.274 6.164 13.541 1.00 97.00 450 PRO A O 1
ATOM 3477 N N . ALA A 1 451 ? -32.496 5.958 11.317 1.00 95.19 451 ALA A N 1
ATOM 3478 C CA . ALA A 1 451 ? -33.540 4.929 11.372 1.00 95.19 451 ALA A CA 1
ATOM 3479 C C . ALA A 1 451 ? -33.068 3.614 12.024 1.00 95.19 451 ALA A C 1
ATOM 3481 O O . ALA A 1 451 ? -33.880 2.855 12.554 1.00 95.19 451 ALA A O 1
ATOM 3482 N N . GLY A 1 452 ? -31.757 3.355 12.019 1.00 88.69 452 GLY A N 1
ATOM 3483 C CA . GLY A 1 452 ? -31.144 2.197 12.665 1.00 88.69 452 GLY A CA 1
ATOM 3484 C C . GLY A 1 452 ? -30.684 2.444 14.104 1.00 88.69 452 GLY A C 1
ATOM 3485 O O . GLY A 1 452 ? -30.284 1.478 14.753 1.00 88.69 452 GLY A O 1
ATOM 3486 N N . GLY A 1 453 ? -30.779 3.678 14.615 1.00 91.75 453 GLY A N 1
ATOM 3487 C CA . GLY A 1 453 ? -30.304 4.069 15.945 1.00 91.75 453 GLY A CA 1
ATOM 3488 C C . GLY A 1 453 ? -31.353 3.982 17.075 1.00 91.75 453 GLY A C 1
ATOM 3489 O O . GLY A 1 453 ? -32.485 3.531 16.854 1.00 91.75 453 GLY A O 1
ATOM 3490 N N . PRO A 1 454 ? -30.994 4.405 18.305 1.00 96.75 454 PRO A N 1
ATOM 3491 C CA . PRO A 1 454 ? -29.627 4.726 18.725 1.00 96.75 454 PRO A CA 1
ATOM 3492 C C . PRO A 1 454 ? -28.725 3.479 18.699 1.00 96.75 454 PRO A C 1
ATOM 3494 O O . PRO A 1 454 ? -29.215 2.354 18.810 1.00 96.75 454 PRO A O 1
ATOM 3497 N N . TYR A 1 455 ? -27.425 3.691 18.508 1.00 98.62 455 TYR A N 1
ATOM 3498 C CA . TYR A 1 455 ? -26.409 2.647 18.383 1.00 98.62 455 TYR A CA 1
ATOM 3499 C C . TYR A 1 455 ? -25.601 2.518 19.669 1.00 98.62 455 TYR A C 1
ATOM 3501 O O . TYR A 1 455 ? -25.102 3.512 20.195 1.00 98.62 455 TYR A O 1
ATOM 3509 N N . ASP A 1 456 ? -25.408 1.290 20.138 1.00 98.69 456 ASP A N 1
ATOM 3510 C CA . ASP A 1 456 ? -24.539 0.995 21.281 1.00 98.69 456 ASP A CA 1
ATOM 3511 C C . ASP A 1 456 ? -23.065 1.179 20.913 1.00 98.69 456 ASP A C 1
ATOM 3513 O O . ASP A 1 456 ? -22.226 1.480 21.769 1.00 98.69 456 ASP A O 1
ATOM 3517 N N . ARG A 1 457 ? -22.745 0.959 19.632 1.00 98.75 457 ARG A N 1
ATOM 3518 C CA . ARG A 1 457 ? -21.399 1.018 19.068 1.00 98.75 457 ARG A CA 1
ATOM 3519 C C . ARG A 1 457 ? -21.406 1.765 17.744 1.00 98.75 457 ARG A C 1
ATOM 3521 O O . ARG A 1 457 ? -22.218 1.473 16.871 1.00 98.75 457 ARG A O 1
ATOM 3528 N N . LEU A 1 458 ? -20.470 2.690 17.582 1.00 98.81 458 LEU A N 1
ATOM 3529 C CA . LEU A 1 458 ? -20.230 3.392 16.325 1.00 98.81 458 LEU A CA 1
ATOM 3530 C C . LEU A 1 458 ? -18.760 3.243 15.955 1.00 98.81 458 LEU A C 1
ATOM 3532 O O . LEU A 1 458 ? -17.890 3.492 16.785 1.00 98.81 458 LEU A O 1
ATOM 3536 N N . ILE A 1 459 ? -18.467 2.849 14.724 1.00 98.81 459 ILE A N 1
ATOM 3537 C CA . ILE A 1 459 ? -17.100 2.770 14.218 1.00 98.81 459 ILE A CA 1
ATOM 3538 C C . ILE A 1 459 ? -16.972 3.485 12.883 1.00 98.81 459 ILE A C 1
ATOM 3540 O O . ILE A 1 459 ? -17.832 3.373 12.013 1.00 98.81 459 ILE A O 1
ATOM 3544 N N . VAL A 1 460 ? -15.875 4.214 12.722 1.00 98.50 460 VAL A N 1
ATOM 3545 C CA . VAL A 1 460 ? -15.481 4.820 11.453 1.00 98.50 460 VAL A CA 1
ATOM 3546 C C . VAL A 1 460 ? -14.245 4.088 10.942 1.00 98.50 460 VAL A C 1
ATOM 3548 O O . VAL A 1 460 ? -13.277 3.903 11.674 1.00 98.50 460 VAL A O 1
ATOM 3551 N N . THR A 1 461 ? -14.263 3.665 9.685 1.00 96.56 461 THR A N 1
ATOM 3552 C CA . THR A 1 461 ? -13.172 2.947 9.000 1.00 96.56 461 THR A CA 1
ATOM 3553 C C . THR A 1 461 ? -12.584 3.783 7.857 1.00 96.56 461 THR A C 1
ATOM 3555 O O . THR A 1 461 ? -12.023 3.265 6.892 1.00 96.56 461 THR A O 1
ATOM 3558 N N . ALA A 1 462 ? -12.664 5.107 8.006 1.00 94.94 462 ALA A N 1
ATOM 3559 C CA . ALA A 1 462 ? -12.036 6.137 7.185 1.00 94.94 462 ALA A CA 1
ATOM 3560 C C . ALA A 1 462 ? -11.441 7.237 8.089 1.00 94.94 462 ALA A C 1
ATOM 3562 O O . ALA A 1 462 ? -11.771 7.327 9.272 1.00 94.94 462 ALA A O 1
ATOM 3563 N N . GLY A 1 463 ? -10.551 8.070 7.549 1.00 94.38 463 GLY A N 1
ATOM 3564 C CA . GLY A 1 463 ? -9.949 9.189 8.276 1.00 94.38 463 GLY A CA 1
ATOM 3565 C C . GLY A 1 463 ? -10.949 10.329 8.452 1.00 94.38 463 GLY A C 1
ATOM 3566 O O . GLY A 1 463 ? -11.215 11.056 7.497 1.00 94.38 463 GLY A O 1
ATOM 3567 N N . ALA A 1 464 ? -11.495 10.483 9.656 1.00 96.44 464 ALA A N 1
ATOM 3568 C CA . ALA A 1 464 ? -12.470 11.515 9.987 1.00 96.44 464 ALA A CA 1
ATOM 3569 C C . ALA A 1 464 ? -11.775 12.809 10.424 1.00 96.44 464 ALA A C 1
ATOM 3571 O O . ALA A 1 464 ? -10.938 12.809 11.327 1.00 96.44 464 ALA A O 1
ATOM 3572 N N . TRP A 1 465 ? -12.139 13.930 9.808 1.00 94.75 465 TRP A N 1
ATOM 3573 C CA . TRP A 1 465 ? -11.640 15.243 10.224 1.00 94.75 465 TRP A CA 1
ATOM 3574 C C . TRP A 1 465 ? -12.354 15.794 11.470 1.00 94.75 465 TRP A C 1
ATOM 3576 O O . TRP A 1 465 ? -11.782 16.585 12.219 1.00 94.75 465 TRP A O 1
ATOM 3586 N N . ASP A 1 466 ? -13.588 15.346 11.708 1.00 94.31 466 ASP A N 1
ATOM 3587 C CA . ASP A 1 466 ? -14.487 15.852 12.745 1.00 94.31 466 ASP A CA 1
ATOM 3588 C C . ASP A 1 466 ? -15.369 14.726 13.316 1.00 94.31 466 ASP A C 1
ATOM 3590 O O . ASP A 1 466 ? -15.531 13.679 12.684 1.00 94.31 466 ASP A O 1
ATOM 3594 N N . LEU A 1 467 ? -15.959 14.948 14.495 1.00 96.38 467 LEU A N 1
ATOM 3595 C CA . LEU A 1 467 ? -16.994 14.102 15.093 1.00 96.38 467 LEU A CA 1
ATOM 3596 C C . LEU A 1 467 ? -18.358 14.770 14.887 1.00 96.38 467 LEU A C 1
ATOM 3598 O O . LEU A 1 467 ? -18.717 15.714 15.593 1.00 96.38 467 LEU A O 1
ATOM 3602 N N . THR A 1 468 ? -19.129 14.297 13.908 1.00 95.88 468 THR A N 1
ATOM 3603 C CA . THR A 1 468 ? -20.326 15.023 13.463 1.00 95.88 468 THR A CA 1
ATOM 3604 C C . THR A 1 468 ? -21.437 15.027 14.514 1.00 95.88 468 THR A C 1
ATOM 3606 O O . THR A 1 468 ? -21.644 14.062 15.256 1.00 95.88 468 THR A O 1
ATOM 3609 N N . ALA A 1 469 ? -22.248 16.089 14.524 1.00 94.56 469 ALA A N 1
ATOM 3610 C CA . ALA A 1 469 ? -23.437 16.170 15.375 1.00 94.56 469 ALA A CA 1
ATOM 3611 C C . ALA A 1 469 ? -24.441 15.026 15.118 1.00 94.56 469 ALA A C 1
ATOM 3613 O O . ALA A 1 469 ? -25.266 14.705 15.977 1.00 94.56 469 ALA A O 1
ATOM 3614 N N . ALA A 1 470 ? -24.411 14.406 13.934 1.00 96.31 470 ALA A N 1
ATOM 3615 C CA . ALA A 1 470 ? -25.240 13.247 13.640 1.00 96.31 470 ALA A CA 1
ATOM 3616 C C . ALA A 1 470 ? -24.774 12.015 14.425 1.00 96.31 470 ALA A C 1
ATOM 3618 O O . ALA A 1 470 ? -25.617 11.329 15.003 1.00 96.31 470 ALA A O 1
ATOM 3619 N N . TRP A 1 471 ? -23.464 11.775 14.516 1.00 96.81 471 TRP A N 1
ATOM 3620 C CA . TRP A 1 471 ? -22.903 10.653 15.272 1.00 96.81 471 TRP A CA 1
ATOM 3621 C C . TRP A 1 471 ? -23.185 10.788 16.768 1.00 96.81 471 TRP A C 1
ATOM 3623 O O . TRP A 1 471 ? -23.639 9.832 17.389 1.00 96.81 471 TRP A O 1
ATOM 3633 N N . TRP A 1 472 ? -23.034 11.995 17.325 1.00 93.62 472 TRP A N 1
ATOM 3634 C CA . TRP A 1 472 ? -23.393 12.298 18.718 1.00 93.62 472 TRP A CA 1
ATOM 3635 C C . TRP A 1 472 ? -24.852 11.967 19.049 1.00 93.62 472 TRP A C 1
ATOM 3637 O O . TRP A 1 472 ? -25.140 11.338 20.067 1.00 93.62 472 TRP A O 1
ATOM 3647 N N . ARG A 1 473 ? -25.788 12.380 18.184 1.00 94.56 473 ARG A N 1
ATOM 3648 C CA . ARG A 1 473 ? -27.227 12.133 18.382 1.00 94.56 473 ARG A CA 1
ATOM 3649 C C . ARG A 1 473 ? -27.609 10.666 18.220 1.00 94.56 473 ARG A C 1
ATOM 3651 O O . ARG A 1 473 ? -28.613 10.242 18.784 1.00 94.56 473 ARG A O 1
ATOM 3658 N N . GLN A 1 474 ? -26.855 9.921 17.418 1.00 97.31 474 GLN A N 1
ATOM 3659 C CA . GLN A 1 474 ? -27.149 8.528 17.097 1.00 97.31 474 GLN A CA 1
ATOM 3660 C C . GLN A 1 474 ? -26.441 7.536 18.020 1.00 97.31 474 GLN A C 1
ATOM 3662 O O . GLN A 1 474 ? -26.869 6.388 18.083 1.00 97.31 474 GLN A O 1
ATOM 3667 N N . LEU A 1 475 ? -25.405 7.948 18.749 1.00 97.75 475 LEU A N 1
ATOM 3668 C CA . LEU A 1 475 ? -24.770 7.125 19.773 1.00 97.75 475 LEU A CA 1
ATOM 3669 C C . LEU A 1 475 ? -25.660 7.055 21.023 1.00 97.75 475 LEU A C 1
ATOM 3671 O O . LEU A 1 475 ? -26.108 8.085 21.526 1.00 97.75 475 LEU A O 1
ATOM 3675 N N . ALA A 1 476 ? -25.912 5.855 21.538 1.00 96.75 476 ALA A N 1
ATOM 3676 C CA . ALA A 1 476 ? -26.671 5.650 22.768 1.00 96.75 476 ALA A CA 1
ATOM 3677 C C . ALA A 1 476 ? -25.964 6.264 23.992 1.00 96.75 476 ALA A C 1
ATOM 3679 O O . ALA A 1 476 ? -24.758 6.526 23.982 1.00 96.75 476 ALA A O 1
ATOM 3680 N N . GLU A 1 477 ? -26.715 6.485 25.069 1.00 93.56 477 GLU A N 1
ATOM 3681 C CA . GLU A 1 477 ? -26.130 6.783 26.380 1.00 93.56 477 GLU A CA 1
ATOM 3682 C C . GLU A 1 477 ? -25.274 5.595 26.847 1.00 93.56 477 GLU A C 1
ATOM 3684 O O . GLU A 1 477 ? -25.683 4.444 26.705 1.00 93.56 477 GLU A O 1
ATOM 3689 N N . GLY A 1 478 ? -24.054 5.856 27.330 1.00 93.75 478 GLY A N 1
ATOM 3690 C CA . GLY A 1 478 ? -23.073 4.800 27.615 1.00 93.75 478 GLY A CA 1
ATOM 3691 C C . GLY A 1 478 ? -22.535 4.077 26.370 1.00 93.75 478 GLY A C 1
ATOM 3692 O O . GLY A 1 478 ? -21.815 3.084 26.494 1.00 93.75 478 GLY A O 1
ATOM 3693 N N . GLY A 1 479 ? -22.880 4.548 25.167 1.00 97.31 479 GLY A N 1
ATOM 3694 C CA . GLY A 1 479 ? -22.367 4.020 23.910 1.00 97.31 479 GLY A CA 1
ATOM 3695 C C . GLY A 1 479 ? -20.879 4.315 23.718 1.00 97.31 479 GLY A C 1
ATOM 3696 O O . GLY A 1 479 ? -20.323 5.248 24.307 1.00 97.31 479 GLY A O 1
ATOM 3697 N N . ARG A 1 480 ? -20.242 3.524 22.850 1.00 98.62 480 ARG A N 1
ATOM 3698 C CA . ARG A 1 480 ? -18.824 3.674 22.499 1.00 98.62 480 ARG A CA 1
ATOM 3699 C C . ARG A 1 480 ? -18.636 4.002 21.023 1.00 98.62 480 ARG A C 1
ATOM 3701 O O . ARG A 1 480 ? -19.225 3.347 20.163 1.00 98.62 480 ARG A O 1
ATOM 3708 N N . MET A 1 481 ? -17.761 4.962 20.738 1.00 98.62 481 MET A N 1
ATOM 3709 C CA . MET A 1 481 ? -17.344 5.335 19.387 1.00 98.62 481 MET A CA 1
ATOM 3710 C C . MET A 1 481 ? -15.869 4.999 19.157 1.00 98.62 481 MET A C 1
ATOM 3712 O O . MET A 1 481 ? -15.029 5.373 19.967 1.00 98.62 481 MET A O 1
ATOM 3716 N N . VAL A 1 482 ? -15.532 4.341 18.048 1.00 98.75 482 VAL A N 1
ATOM 3717 C CA . VAL A 1 482 ? -14.144 4.159 17.596 1.00 98.75 482 VAL A CA 1
ATOM 3718 C C . VAL A 1 482 ? -13.935 4.895 16.286 1.00 98.75 482 VAL A C 1
ATOM 3720 O O . VAL A 1 482 ? -14.612 4.622 15.300 1.00 98.75 482 VAL A O 1
ATOM 3723 N N . VAL A 1 483 ? -13.001 5.840 16.268 1.00 98.25 483 VAL A N 1
ATOM 3724 C CA . VAL A 1 483 ? -12.835 6.757 15.137 1.00 98.25 483 VAL A CA 1
ATOM 3725 C C . VAL A 1 483 ? -11.359 7.080 14.886 1.00 98.25 483 VAL A C 1
ATOM 3727 O O . VAL A 1 483 ? -10.667 7.546 15.795 1.00 98.25 483 VAL A O 1
ATOM 3730 N N . PRO A 1 484 ? -10.855 6.862 13.657 1.00 97.19 484 PRO A N 1
ATOM 3731 C CA . PRO A 1 484 ? -9.598 7.419 13.178 1.00 97.19 484 PRO A CA 1
ATOM 3732 C C . PRO A 1 484 ? -9.746 8.927 12.958 1.00 97.19 484 PRO A C 1
ATOM 3734 O O . PRO A 1 484 ? -10.103 9.370 11.869 1.00 97.19 484 PRO A O 1
ATOM 3737 N N . VAL A 1 485 ? -9.498 9.727 13.993 1.00 95.75 485 VAL A N 1
ATOM 3738 C CA . VAL A 1 485 ? -9.668 11.185 13.927 1.00 95.75 485 VAL A CA 1
ATOM 3739 C C . VAL A 1 485 ? -8.359 11.888 13.573 1.00 95.75 485 VAL A C 1
ATOM 3741 O O . VAL A 1 485 ? -7.289 11.512 14.065 1.00 95.75 485 VAL A O 1
ATOM 3744 N N . LEU A 1 486 ? -8.438 12.915 12.724 1.00 94.00 486 LEU A N 1
ATOM 3745 C CA . LEU A 1 486 ? -7.339 13.842 12.460 1.00 94.00 486 LEU A CA 1
ATOM 3746 C C . LEU A 1 486 ? -7.182 14.791 13.655 1.00 94.00 486 LEU A C 1
ATOM 3748 O O . LEU A 1 486 ? -8.027 15.649 13.901 1.00 94.00 486 LEU A O 1
ATOM 3752 N N . LEU A 1 487 ? -6.070 14.652 14.375 1.00 93.50 487 LEU A N 1
ATOM 3753 C CA . LEU A 1 487 ? -5.701 15.500 15.515 1.00 93.50 487 LEU A CA 1
ATOM 3754 C C . LEU A 1 487 ? -4.858 16.715 15.103 1.00 93.50 487 LEU A C 1
ATOM 3756 O O . LEU A 1 487 ? -4.565 17.573 15.927 1.00 93.50 487 LEU A O 1
ATOM 3760 N N . HIS A 1 488 ? -4.460 16.781 13.833 1.00 91.94 488 HIS A N 1
ATOM 3761 C CA . HIS A 1 488 ? -3.821 17.936 13.215 1.00 91.94 488 HIS A CA 1
ATOM 3762 C C . HIS A 1 488 ? -4.076 17.901 11.700 1.00 91.94 488 HIS A C 1
ATOM 3764 O O . HIS A 1 488 ? -4.105 16.821 11.101 1.00 91.94 488 HIS A O 1
ATOM 3770 N N . ASP A 1 489 ? -4.219 19.066 11.068 1.00 89.19 489 ASP A N 1
ATOM 3771 C CA . ASP A 1 489 ? -4.550 19.200 9.636 1.00 89.19 489 ASP A CA 1
ATOM 3772 C C . ASP A 1 489 ? -3.447 18.679 8.692 1.00 89.19 489 ASP A C 1
ATOM 3774 O O . ASP A 1 489 ? -3.716 18.351 7.540 1.00 89.19 489 ASP A O 1
ATOM 3778 N N . SER A 1 490 ? -2.236 18.451 9.214 1.00 88.31 490 SER A N 1
ATOM 3779 C CA . SER A 1 490 ? -1.138 17.764 8.506 1.00 88.31 490 SER A CA 1
ATOM 3780 C C . SER A 1 490 ? -1.407 16.275 8.219 1.00 88.31 490 SER A C 1
ATOM 3782 O O . SER A 1 490 ? -0.532 15.566 7.715 1.00 88.31 490 SER A O 1
ATOM 3784 N N . GLY A 1 491 ? -2.589 15.765 8.581 1.00 88.25 491 GLY A N 1
ATOM 3785 C CA . GLY A 1 491 ? -2.972 14.360 8.440 1.00 88.25 491 GLY A CA 1
ATOM 3786 C C . GLY A 1 491 ? -2.499 13.477 9.598 1.00 88.25 491 GLY A C 1
ATOM 3787 O O . GLY A 1 491 ? -2.401 12.256 9.454 1.00 88.25 491 GLY A O 1
ATOM 3788 N N . LEU A 1 492 ? -2.172 14.065 10.754 1.00 91.44 492 LEU A N 1
ATOM 3789 C CA . LEU A 1 492 ? -1.862 13.304 11.962 1.00 91.44 492 LEU A CA 1
ATOM 3790 C C . LEU A 1 492 ? -3.139 12.644 12.487 1.00 91.44 492 LEU A C 1
ATOM 3792 O O . LEU A 1 492 ? -4.036 13.337 12.957 1.00 91.44 492 LEU A O 1
ATOM 3796 N N . THR A 1 493 ? -3.210 11.312 12.449 1.00 91.94 493 THR A N 1
ATOM 3797 C CA . THR A 1 493 ? -4.401 10.574 12.895 1.00 91.94 493 THR A CA 1
ATOM 3798 C C . THR A 1 493 ? -4.125 9.644 14.067 1.00 91.94 493 THR A C 1
ATOM 3800 O O . THR A 1 493 ? -3.006 9.149 14.243 1.00 91.94 493 THR A O 1
ATOM 3803 N N . ARG A 1 494 ? -5.158 9.396 14.876 1.00 94.69 494 ARG A N 1
ATOM 3804 C CA . ARG A 1 494 ? -5.203 8.317 15.870 1.00 94.69 494 ARG A CA 1
ATOM 3805 C C . ARG A 1 494 ? -6.566 7.642 15.836 1.00 94.69 494 ARG A C 1
ATOM 3807 O O . ARG A 1 494 ? -7.576 8.324 15.720 1.00 94.69 494 ARG A O 1
ATOM 3814 N N . SER A 1 495 ? -6.589 6.320 15.990 1.00 96.81 495 SER A N 1
ATOM 3815 C CA . SER A 1 495 ? -7.827 5.588 16.261 1.00 96.81 495 SER A CA 1
ATOM 3816 C C . SER A 1 495 ? -8.138 5.732 17.741 1.00 96.81 495 SER A C 1
ATOM 3818 O O . SER A 1 495 ? -7.429 5.166 18.582 1.00 96.81 495 SER A O 1
ATOM 3820 N N . LEU A 1 496 ? -9.152 6.531 18.056 1.00 97.81 496 LEU A N 1
ATOM 3821 C CA . LEU A 1 496 ? -9.588 6.808 19.418 1.00 97.81 496 LEU A CA 1
ATOM 3822 C C . LEU A 1 496 ? -10.836 5.998 19.741 1.00 97.81 496 LEU A C 1
ATOM 3824 O O . LEU A 1 496 ? -11.786 6.004 18.963 1.00 97.81 496 LEU A O 1
ATOM 3828 N N . ALA A 1 497 ? -10.837 5.344 20.901 1.00 98.19 497 ALA A N 1
ATOM 3829 C CA . ALA A 1 497 ? -12.042 4.764 21.484 1.00 98.19 497 ALA A CA 1
ATOM 3830 C C . ALA A 1 497 ? -12.613 5.741 22.510 1.00 98.19 497 ALA A C 1
ATOM 3832 O O . ALA A 1 497 ? -11.968 5.988 23.525 1.00 98.19 497 ALA A O 1
ATOM 3833 N N . PHE A 1 498 ? -13.793 6.284 22.250 1.00 98.19 498 PHE A N 1
ATOM 3834 C CA . PHE A 1 498 ? -14.507 7.211 23.111 1.00 98.19 498 PHE A CA 1
ATOM 3835 C C . PHE A 1 498 ? -15.669 6.518 23.813 1.00 98.19 498 PHE A C 1
ATOM 3837 O O . PHE A 1 498 ? -16.539 5.959 23.147 1.00 98.19 498 PHE A O 1
ATOM 3844 N N . ASP A 1 499 ? -15.716 6.619 25.138 1.00 97.75 499 ASP A N 1
ATOM 3845 C CA . ASP A 1 499 ? -16.912 6.299 25.913 1.00 97.75 499 ASP A CA 1
ATOM 3846 C C . ASP A 1 499 ? -17.726 7.567 26.138 1.00 97.75 499 ASP A C 1
ATOM 3848 O O . ASP A 1 499 ? -17.191 8.589 26.580 1.00 97.75 499 ASP A O 1
ATOM 3852 N N . ARG A 1 500 ? -19.026 7.500 25.840 1.00 95.94 500 ARG A N 1
ATOM 3853 C CA . ARG A 1 500 ? -19.972 8.563 26.177 1.00 95.94 500 ARG A CA 1
ATOM 3854 C C . ARG A 1 500 ? -20.334 8.463 27.652 1.00 95.94 500 ARG A C 1
ATOM 3856 O O . ARG A 1 500 ? -21.285 7.777 28.021 1.00 95.94 500 ARG A O 1
ATOM 3863 N N . ASP A 1 501 ? -19.543 9.133 28.482 1.00 88.44 501 ASP A N 1
ATOM 3864 C CA . ASP A 1 501 ? -19.719 9.136 29.934 1.00 88.44 501 ASP A CA 1
ATOM 3865 C C . ASP A 1 501 ? -20.797 10.122 30.408 1.00 88.44 501 ASP A C 1
ATOM 3867 O O . ASP A 1 501 ? -21.367 9.936 31.482 1.00 88.44 501 ASP A O 1
ATOM 3871 N N . GLN A 1 502 ? -21.104 11.145 29.604 1.00 91.06 502 GLN A N 1
ATOM 3872 C CA . GLN A 1 502 ? -22.179 12.111 29.838 1.00 91.06 502 GLN A CA 1
ATOM 3873 C C . GLN A 1 502 ? -22.868 12.488 28.513 1.00 91.06 502 GLN A C 1
ATOM 3875 O O . GLN A 1 502 ? -22.317 12.247 27.435 1.00 91.06 502 GLN A O 1
ATOM 3880 N N . PRO A 1 503 ? -24.060 13.118 28.542 1.00 88.31 503 PRO A N 1
ATOM 3881 C CA . PRO A 1 503 ? -24.766 13.511 27.322 1.00 88.31 503 PRO A CA 1
ATOM 3882 C C . PRO A 1 503 ? -23.917 14.345 26.353 1.00 88.31 503 PRO A C 1
ATOM 3884 O O . PRO A 1 503 ? -23.919 14.049 25.160 1.00 88.31 503 PRO A O 1
ATOM 3887 N N . ASP A 1 504 ? -23.137 15.295 26.871 1.00 91.38 504 ASP A N 1
ATOM 3888 C CA . ASP A 1 504 ? -22.355 16.257 26.080 1.00 91.38 504 ASP A CA 1
ATOM 3889 C C . ASP A 1 504 ? -20.839 16.083 26.262 1.00 91.38 504 ASP A C 1
ATOM 3891 O O . ASP A 1 504 ? -20.059 17.031 26.118 1.00 91.38 504 ASP A O 1
ATOM 3895 N N . ARG A 1 505 ? -20.404 14.871 26.629 1.00 94.62 505 ARG A N 1
ATOM 3896 C CA . ARG A 1 505 ? -18.989 14.556 26.817 1.00 94.62 505 ARG A CA 1
ATOM 3897 C C . ARG A 1 505 ? -18.680 13.112 26.451 1.00 94.62 505 ARG A C 1
ATOM 3899 O O . ARG A 1 505 ? -19.395 12.179 26.808 1.00 94.62 505 ARG A O 1
ATOM 3906 N N . MET A 1 506 ? -17.577 12.954 25.736 1.00 96.56 506 MET A N 1
ATOM 3907 C CA . MET A 1 506 ? -16.957 11.674 25.440 1.00 96.56 506 MET A CA 1
ATOM 3908 C C . MET A 1 506 ? -15.508 11.691 25.924 1.00 96.56 506 MET A C 1
ATOM 3910 O O . MET A 1 506 ? -14.805 12.691 25.763 1.00 96.56 506 MET A O 1
ATOM 3914 N N . VAL A 1 507 ? -15.047 10.580 26.492 1.00 96.50 507 VAL A N 1
ATOM 3915 C CA . VAL A 1 507 ? -13.682 10.430 27.017 1.00 96.50 507 VAL A CA 1
ATOM 3916 C C . VAL A 1 507 ? -12.957 9.294 26.318 1.00 96.50 507 VAL A C 1
ATOM 3918 O O . VAL A 1 507 ? -13.508 8.206 26.148 1.00 96.50 507 VAL A O 1
ATOM 3921 N N . SER A 1 508 ? -11.721 9.533 25.885 1.00 96.75 508 SER A N 1
ATOM 3922 C CA . SER A 1 508 ? -10.936 8.496 25.227 1.00 96.75 508 SER A CA 1
ATOM 3923 C C . SER A 1 508 ? -10.452 7.464 26.246 1.00 96.75 508 SER A C 1
ATOM 3925 O O . SER A 1 508 ? -9.840 7.830 27.250 1.00 96.75 508 SER A O 1
ATOM 3927 N N . THR A 1 509 ? -10.635 6.181 25.961 1.00 94.88 509 THR A N 1
ATOM 3928 C CA . THR A 1 509 ? -10.101 5.068 26.763 1.00 94.88 509 THR A CA 1
ATOM 3929 C C . THR A 1 509 ? -8.876 4.416 26.133 1.00 94.88 509 THR A C 1
ATOM 3931 O O . THR A 1 509 ? -8.120 3.717 26.808 1.00 94.88 509 THR A O 1
ATOM 3934 N N . SER A 1 510 ? -8.647 4.651 24.841 1.00 94.25 510 SER A N 1
ATOM 3935 C CA . SER A 1 510 ? -7.445 4.208 24.137 1.00 94.25 510 SER A CA 1
ATOM 3936 C C . SER A 1 510 ? -7.176 5.052 22.894 1.00 94.25 510 SER A C 1
ATOM 3938 O O . SER A 1 510 ? -8.100 5.602 22.292 1.00 94.25 510 SER A O 1
ATOM 3940 N N . ALA A 1 511 ? -5.905 5.106 22.498 1.00 94.25 511 ALA A N 1
ATOM 3941 C CA . ALA A 1 511 ? -5.438 5.759 21.285 1.00 94.25 511 ALA A CA 1
ATOM 3942 C C . ALA A 1 511 ? -4.418 4.863 20.579 1.00 94.25 511 ALA A C 1
ATOM 3944 O O . ALA A 1 511 ? -3.427 4.457 21.185 1.00 94.25 511 ALA A O 1
ATOM 3945 N N . LEU A 1 512 ? -4.639 4.571 19.297 1.00 92.38 512 LEU A N 1
ATOM 3946 C CA .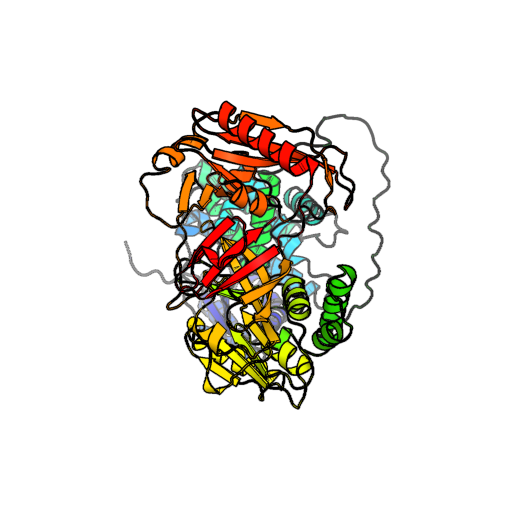 LEU A 1 512 ? -3.716 3.788 18.473 1.00 92.38 512 LEU A CA 1
ATOM 3947 C C . LEU A 1 512 ? -3.194 4.626 17.309 1.00 92.38 512 LEU A C 1
ATOM 3949 O O . LEU A 1 512 ? -3.939 5.391 16.696 1.00 92.38 512 LEU A O 1
ATOM 3953 N N . VAL A 1 513 ? -1.913 4.462 16.980 1.00 90.00 513 VAL A N 1
ATOM 3954 C CA . VAL A 1 513 ? -1.342 5.006 15.741 1.00 90.00 513 VAL A CA 1
ATOM 3955 C C . VAL A 1 513 ? -1.970 4.273 14.559 1.00 90.00 513 VAL A C 1
ATOM 3957 O O . VAL A 1 513 ? -1.934 3.045 14.499 1.00 90.00 513 VAL A O 1
ATOM 3960 N N . CYS A 1 514 ? -2.541 5.018 13.619 1.00 89.56 514 CYS A N 1
ATOM 3961 C CA . CYS A 1 514 ? -3.172 4.457 12.431 1.00 89.56 514 CYS A CA 1
ATOM 3962 C C . CYS A 1 514 ? -3.012 5.386 11.224 1.00 89.56 514 CYS A C 1
ATOM 3964 O O . CYS A 1 514 ? -2.513 6.502 11.341 1.00 89.56 514 CYS A O 1
ATOM 3966 N N . GLY A 1 515 ? -3.453 4.908 10.064 1.00 86.50 515 GLY A N 1
ATOM 3967 C CA . GLY A 1 515 ? -3.640 5.708 8.862 1.00 86.50 515 GLY A CA 1
ATOM 3968 C C . GLY A 1 515 ? -4.801 5.133 8.063 1.00 86.50 515 GLY A C 1
ATOM 3969 O O . GLY A 1 515 ? -4.928 3.914 7.953 1.00 86.50 515 GLY A O 1
ATOM 3970 N N . PHE A 1 516 ? -5.647 6.011 7.537 1.00 89.56 516 PHE A N 1
ATOM 3971 C CA . PHE A 1 516 ? -6.822 5.666 6.746 1.00 89.56 516 PHE A CA 1
ATOM 3972 C C . PHE A 1 516 ? -6.926 6.596 5.542 1.00 89.56 516 PHE A C 1
ATOM 3974 O O . PHE A 1 516 ? -6.412 7.716 5.578 1.00 89.56 516 PHE A O 1
ATOM 3981 N N . VAL A 1 517 ? -7.605 6.135 4.490 1.00 90.19 517 VAL A N 1
ATOM 3982 C CA . VAL A 1 517 ? -8.028 7.027 3.404 1.00 90.19 517 VAL A CA 1
ATOM 3983 C C . VAL A 1 517 ? -8.963 8.102 3.980 1.00 90.19 517 VAL A C 1
ATOM 3985 O O . VAL A 1 517 ? -9.758 7.773 4.868 1.00 90.19 517 VAL A O 1
ATOM 3988 N N . PRO A 1 518 ? -8.878 9.370 3.542 1.00 90.69 518 PRO A N 1
ATOM 3989 C CA . PRO A 1 518 ? -9.736 10.425 4.068 1.00 90.69 518 PRO A CA 1
ATOM 3990 C C . PRO A 1 518 ? -11.217 10.119 3.843 1.00 90.69 518 PRO A C 1
ATOM 3992 O O . PRO A 1 518 ? -11.611 9.629 2.782 1.00 90.69 518 PRO A O 1
ATOM 3995 N N . MET A 1 519 ? -12.044 10.445 4.833 1.00 93.00 519 MET A N 1
ATOM 3996 C CA . MET A 1 519 ? -13.490 10.438 4.671 1.00 93.00 519 MET A CA 1
ATOM 3997 C C . MET A 1 519 ? -13.886 11.464 3.601 1.00 93.00 519 MET A C 1
ATOM 3999 O O . MET A 1 519 ? -13.451 12.613 3.642 1.00 93.00 519 MET A O 1
ATOM 4003 N N . ARG A 1 520 ? -14.702 11.037 2.634 1.00 92.56 520 ARG A N 1
ATOM 4004 C CA . ARG A 1 520 ? -15.262 11.891 1.576 1.00 92.56 520 ARG A CA 1
ATOM 4005 C C . ARG A 1 520 ? -16.683 12.322 1.939 1.00 92.56 520 ARG A C 1
ATOM 4007 O O . ARG A 1 520 ? -17.285 11.753 2.842 1.00 92.56 520 ARG A O 1
ATOM 4014 N N . GLY A 1 521 ? -17.221 13.282 1.191 1.00 93.00 521 GLY A N 1
ATOM 4015 C CA . GLY A 1 521 ? -18.570 13.809 1.396 1.00 93.00 521 GLY A CA 1
ATOM 4016 C C . GLY A 1 521 ? -18.557 15.206 2.003 1.00 93.00 521 GLY A C 1
ATOM 4017 O O . GLY A 1 521 ? -17.611 15.969 1.809 1.00 93.00 521 GLY A O 1
ATOM 4018 N N . SER A 1 522 ? -19.622 15.540 2.721 1.00 93.12 522 SER A N 1
ATOM 4019 C CA . SER A 1 522 ? -19.881 16.864 3.296 1.00 93.12 522 SER A CA 1
ATOM 4020 C C . SER A 1 522 ? -18.853 17.311 4.338 1.00 93.12 522 SER A C 1
ATOM 4022 O O . SER A 1 522 ? -18.657 18.510 4.519 1.00 93.12 522 SER A O 1
ATOM 4024 N N . THR A 1 523 ? -18.168 16.369 4.991 1.00 90.69 523 THR A N 1
ATOM 4025 C CA . THR A 1 523 ? -17.121 16.636 5.991 1.00 90.69 523 THR A CA 1
ATOM 4026 C C . THR A 1 523 ? -15.705 16.451 5.451 1.00 90.69 523 THR A C 1
ATOM 4028 O O . THR A 1 523 ? -14.747 16.461 6.228 1.00 90.69 523 THR A O 1
ATOM 4031 N N . PHE A 1 524 ? -15.547 16.278 4.133 1.00 90.44 524 PHE A N 1
ATOM 4032 C CA . PHE A 1 524 ? -14.228 16.181 3.519 1.00 90.44 524 PHE A CA 1
ATOM 4033 C C . PHE A 1 524 ? -13.409 17.440 3.814 1.00 90.44 524 PHE A C 1
ATOM 4035 O O . PHE A 1 524 ? -13.850 18.564 3.568 1.00 90.44 524 PHE A O 1
ATOM 4042 N N . HIS A 1 525 ? -12.189 17.234 4.297 1.00 86.00 525 HIS A N 1
ATOM 4043 C CA . HIS A 1 525 ? -11.232 18.299 4.541 1.00 86.00 525 HIS A CA 1
ATOM 4044 C C . HIS A 1 525 ? -9.944 18.006 3.781 1.00 86.00 525 HIS A C 1
ATOM 4046 O O . HIS A 1 525 ? -9.275 17.001 4.029 1.00 86.00 525 HIS A O 1
ATOM 4052 N N . ALA A 1 526 ? -9.604 18.893 2.849 1.00 79.81 526 ALA A N 1
ATOM 4053 C CA . ALA A 1 526 ? -8.331 18.844 2.154 1.00 79.81 526 ALA A CA 1
ATOM 4054 C C . ALA A 1 526 ? -7.255 19.484 3.038 1.00 79.81 526 ALA A C 1
ATOM 4056 O O . ALA A 1 526 ? -7.350 20.663 3.372 1.00 79.81 526 ALA A O 1
ATOM 4057 N N . GLY A 1 527 ? -6.234 18.706 3.399 1.00 78.12 527 GLY A N 1
ATOM 4058 C CA . GLY A 1 527 ? -5.038 19.251 4.033 1.00 78.12 527 GLY A CA 1
ATOM 4059 C C . GLY A 1 527 ? -4.265 20.160 3.074 1.00 78.12 527 GLY A C 1
ATOM 4060 O O . GLY A 1 527 ? -4.426 20.092 1.852 1.00 78.12 527 GLY A O 1
ATOM 4061 N N . ARG A 1 528 ? -3.395 21.007 3.626 1.00 86.06 528 ARG A N 1
ATOM 4062 C CA . ARG A 1 528 ? -2.484 21.841 2.838 1.00 86.06 528 ARG A CA 1
ATOM 4063 C C . ARG A 1 528 ? -1.196 21.075 2.566 1.00 86.06 528 ARG A C 1
ATOM 4065 O O . ARG A 1 528 ? -0.565 20.564 3.488 1.00 86.06 528 ARG A O 1
ATOM 4072 N N . GLU A 1 529 ? -0.770 21.044 1.310 1.00 88.81 529 GLU A N 1
ATOM 4073 C CA . GLU A 1 529 ? 0.473 20.394 0.895 1.00 88.81 529 GLU A CA 1
ATOM 4074 C C . GLU A 1 529 ? 1.407 21.405 0.226 1.00 88.81 529 GLU A C 1
ATOM 4076 O O . GLU A 1 529 ? 0.989 22.171 -0.642 1.00 88.81 529 GLU A O 1
ATOM 4081 N N . LEU A 1 530 ? 2.684 21.403 0.616 1.00 90.38 530 LEU A N 1
ATOM 4082 C CA . LEU A 1 530 ? 3.741 22.163 -0.047 1.00 90.38 530 LEU A CA 1
ATOM 4083 C C . LEU A 1 530 ? 4.803 21.222 -0.606 1.00 90.38 530 LEU A C 1
ATOM 4085 O O . LEU A 1 530 ? 5.431 20.452 0.120 1.00 90.38 530 LEU A O 1
ATOM 4089 N N . GLN A 1 531 ? 5.059 21.330 -1.907 1.00 92.00 531 GLN A N 1
ATOM 4090 C CA . GLN A 1 531 ? 6.169 20.635 -2.546 1.00 92.00 531 GLN A CA 1
ATOM 4091 C C . GLN A 1 531 ? 7.489 21.323 -2.168 1.00 92.00 531 GLN A C 1
ATOM 4093 O O . GLN A 1 531 ? 7.722 22.469 -2.553 1.00 92.00 531 GLN A O 1
ATOM 4098 N N . LEU A 1 532 ? 8.371 20.625 -1.450 1.00 92.81 532 LEU A N 1
ATOM 4099 C CA . LEU A 1 532 ? 9.689 21.159 -1.080 1.00 92.81 532 LEU A CA 1
ATOM 4100 C C . LEU A 1 532 ? 10.772 20.815 -2.110 1.00 92.81 532 LEU A C 1
ATOM 4102 O O . LEU A 1 532 ? 11.678 21.601 -2.368 1.00 92.81 532 LEU A O 1
ATOM 4106 N N . ALA A 1 533 ? 10.683 19.627 -2.702 1.00 90.69 533 ALA A N 1
ATOM 4107 C CA . ALA A 1 533 ? 11.540 19.149 -3.786 1.00 90.69 533 ALA A CA 1
ATOM 4108 C C . ALA A 1 533 ? 10.826 18.018 -4.532 1.00 90.69 533 ALA A C 1
ATOM 4110 O O . ALA A 1 533 ? 9.788 17.554 -4.072 1.00 90.69 533 ALA A O 1
ATOM 4111 N N . HIS A 1 534 ? 11.371 17.538 -5.654 1.00 87.56 534 HIS A N 1
ATOM 4112 C CA . HIS A 1 534 ? 10.829 16.344 -6.313 1.00 87.56 534 HIS A CA 1
ATOM 4113 C C . HIS A 1 534 ? 10.755 15.178 -5.316 1.00 87.56 534 HIS A C 1
ATOM 4115 O O . HIS A 1 534 ? 11.764 14.853 -4.690 1.00 87.56 534 HIS A O 1
ATOM 4121 N N . ASP A 1 535 ? 9.571 14.577 -5.176 1.00 85.56 535 ASP A N 1
ATOM 4122 C CA . ASP A 1 535 ? 9.314 13.453 -4.264 1.00 85.56 535 ASP A CA 1
ATOM 4123 C C . ASP A 1 535 ? 9.450 13.802 -2.760 1.00 85.56 535 ASP A C 1
ATOM 4125 O O . ASP A 1 535 ? 9.604 12.917 -1.920 1.00 85.56 535 ASP A O 1
ATOM 4129 N N . VAL A 1 536 ? 9.393 15.096 -2.403 1.00 93.06 536 VAL A N 1
ATOM 4130 C CA . VAL A 1 536 ? 9.344 15.586 -1.011 1.00 93.06 536 VAL A CA 1
ATOM 4131 C C . VAL A 1 536 ? 8.211 16.592 -0.831 1.00 93.06 536 VAL A C 1
ATOM 4133 O O . VAL A 1 536 ? 8.255 17.692 -1.390 1.00 93.06 536 VAL A O 1
ATOM 4136 N N . VAL A 1 537 ? 7.224 16.223 -0.019 1.00 93.25 537 VAL A N 1
ATOM 4137 C CA . VAL A 1 537 ? 6.018 17.006 0.272 1.00 93.25 537 VAL A CA 1
ATOM 4138 C C . VAL A 1 537 ? 5.926 17.260 1.772 1.00 93.25 537 VAL A C 1
ATOM 4140 O O . VAL A 1 537 ? 6.173 16.370 2.585 1.00 93.25 537 VAL A O 1
ATOM 4143 N N . LEU A 1 538 ? 5.569 18.483 2.142 1.00 93.81 538 LEU A N 1
ATOM 4144 C CA . LEU A 1 538 ? 5.277 18.881 3.511 1.00 93.81 538 LEU A CA 1
ATOM 4145 C C . LEU A 1 538 ? 3.766 19.073 3.665 1.00 93.81 538 LEU A C 1
ATOM 4147 O O . LEU A 1 538 ? 3.187 19.936 3.010 1.00 93.81 538 LEU A O 1
ATOM 4151 N N . HIS A 1 539 ? 3.142 18.279 4.529 1.00 92.06 539 HIS A N 1
ATOM 4152 C CA . HIS A 1 539 ? 1.734 18.415 4.893 1.00 92.06 539 HIS A CA 1
ATOM 4153 C C . HIS A 1 539 ? 1.619 19.346 6.103 1.00 92.06 539 HIS A C 1
ATOM 4155 O O . HIS A 1 539 ? 2.240 19.098 7.143 1.00 92.06 539 HIS A O 1
ATOM 4161 N N . LEU A 1 540 ? 0.840 20.409 5.952 1.00 88.38 540 LEU A N 1
ATOM 4162 C CA . LEU A 1 540 ? 0.730 21.544 6.869 1.00 88.38 540 LEU A CA 1
ATOM 4163 C C . LEU A 1 540 ? -0.685 21.670 7.428 1.00 88.38 540 LEU A C 1
ATOM 4165 O O . LEU A 1 540 ? -1.568 20.865 7.132 1.00 88.38 540 LEU A O 1
ATOM 4169 N N . ASP A 1 541 ? -0.883 22.702 8.235 1.00 81.12 541 ASP A N 1
ATOM 4170 C CA . ASP A 1 541 ? -2.192 23.135 8.687 1.00 81.12 541 ASP A CA 1
ATOM 4171 C C . ASP A 1 541 ? -3.089 23.673 7.554 1.00 81.12 541 ASP A C 1
ATOM 4173 O O . ASP A 1 541 ? -2.628 24.207 6.544 1.00 81.12 541 ASP A O 1
ATOM 4177 N N . GLY A 1 542 ? -4.405 23.467 7.689 1.00 64.00 542 GLY A N 1
ATOM 4178 C CA . GLY A 1 542 ? -5.382 23.579 6.600 1.00 64.00 542 GLY A CA 1
ATOM 4179 C C . GLY A 1 542 ? -5.833 25.002 6.261 1.00 64.00 542 GLY A C 1
ATOM 4180 O O . GLY A 1 542 ? -6.651 25.181 5.360 1.00 64.00 542 GLY A O 1
ATOM 4181 N N . SER A 1 543 ? -5.322 26.030 6.944 1.00 57.41 543 SER A N 1
ATOM 4182 C CA . SER A 1 543 ? -5.643 27.421 6.605 1.00 57.41 543 SER A CA 1
ATOM 4183 C C . SER A 1 543 ? -4.603 27.983 5.630 1.00 57.41 543 SER A C 1
ATOM 4185 O O . SER A 1 543 ? -3.415 27.975 5.947 1.00 57.41 543 SER A O 1
ATOM 4187 N N . PRO A 1 544 ? -4.998 28.495 4.447 1.00 53.75 544 PRO A N 1
ATOM 4188 C CA . PRO A 1 544 ? -4.086 29.220 3.572 1.00 53.75 544 PRO A CA 1
ATOM 4189 C C . PRO A 1 544 ? -3.721 30.561 4.219 1.00 53.75 544 PRO A C 1
ATOM 4191 O O . PRO A 1 544 ? -4.366 31.583 3.997 1.00 53.75 544 PRO A O 1
ATOM 4194 N N . SER A 1 545 ? -2.691 30.546 5.055 1.00 57.16 545 SER A N 1
ATOM 4195 C CA . SER A 1 545 ? -1.973 31.732 5.501 1.00 57.16 545 SER A CA 1
ATOM 4196 C C . SER A 1 545 ? -0.762 31.969 4.586 1.00 57.16 545 SER A C 1
ATOM 4198 O O . SER A 1 545 ? -0.288 31.055 3.905 1.00 57.16 545 SER A O 1
ATOM 4200 N N . GLN A 1 546 ? -0.220 33.194 4.585 1.00 59.62 546 GLN A N 1
ATOM 4201 C CA . GLN A 1 546 ? 1.101 33.484 3.989 1.00 59.62 546 GLN A CA 1
ATOM 4202 C C . GLN A 1 546 ? 2.240 32.717 4.697 1.00 59.62 546 GLN A C 1
ATOM 4204 O O . GLN A 1 546 ? 3.401 32.774 4.291 1.00 59.62 546 GLN A O 1
ATOM 4209 N N . GLU A 1 547 ? 1.930 31.999 5.779 1.00 64.94 547 GLU A N 1
ATOM 4210 C CA . GLU A 1 547 ? 2.903 31.257 6.561 1.00 64.94 547 GLU A CA 1
ATOM 4211 C C . GLU A 1 547 ? 3.438 30.086 5.742 1.00 64.94 547 GLU A C 1
ATOM 4213 O O . GLU A 1 547 ? 2.697 29.299 5.142 1.00 64.94 547 GLU A O 1
ATOM 4218 N N . GLY A 1 548 ? 4.761 29.983 5.711 1.00 67.06 548 GLY A N 1
ATOM 4219 C CA . GLY A 1 548 ? 5.463 28.926 5.007 1.00 67.06 548 GLY A CA 1
ATOM 4220 C C . GLY A 1 548 ? 5.609 29.121 3.494 1.00 67.06 548 GLY A C 1
ATOM 4221 O O . GLY A 1 548 ? 6.101 28.213 2.827 1.00 67.06 548 GLY A O 1
ATOM 4222 N N . GLU A 1 549 ? 5.261 30.287 2.930 1.00 77.62 549 GLU A N 1
ATOM 4223 C CA . GLU A 1 549 ? 5.503 30.600 1.505 1.00 77.62 549 GLU A CA 1
ATOM 4224 C C . GLU A 1 549 ? 6.979 30.434 1.094 1.00 77.62 549 GLU A C 1
ATOM 4226 O O . GLU A 1 549 ? 7.283 30.121 -0.060 1.00 77.62 549 GLU A O 1
ATOM 4231 N N . HIS A 1 550 ? 7.910 30.597 2.038 1.00 85.25 550 HIS A N 1
ATOM 4232 C CA . HIS A 1 550 ? 9.347 30.467 1.798 1.00 85.25 550 HIS A CA 1
ATOM 4233 C C . HIS A 1 550 ? 9.906 29.059 2.070 1.00 85.25 550 HIS A C 1
ATOM 4235 O O . HIS A 1 550 ? 11.033 28.767 1.658 1.00 85.25 550 HIS A O 1
ATOM 4241 N N . LEU A 1 551 ? 9.122 28.151 2.665 1.00 90.00 551 LEU A N 1
ATOM 4242 C CA . LEU A 1 551 ? 9.536 26.771 2.958 1.00 90.00 551 LEU A CA 1
ATOM 4243 C C . LEU A 1 551 ? 10.002 25.963 1.738 1.00 90.00 551 LEU A C 1
ATOM 4245 O O . LEU A 1 551 ? 10.941 25.182 1.899 1.00 90.00 551 LEU A O 1
ATOM 4249 N N . PRO A 1 552 ? 9.471 26.148 0.509 1.00 91.62 552 PRO A N 1
ATOM 4250 C CA . PRO A 1 552 ? 9.990 25.447 -0.669 1.00 91.62 552 PRO A CA 1
ATOM 4251 C C . PRO A 1 552 ? 11.475 25.719 -0.968 1.00 91.62 552 PRO A C 1
ATOM 4253 O O . PRO A 1 552 ? 12.083 25.020 -1.775 1.00 91.62 552 PRO A O 1
ATOM 4256 N N . GLN A 1 553 ? 12.083 26.737 -0.343 1.00 91.44 553 GLN A N 1
ATOM 4257 C CA . GLN A 1 553 ? 13.518 27.010 -0.451 1.00 91.44 553 GLN A CA 1
ATOM 4258 C C . GLN A 1 553 ? 14.354 26.310 0.629 1.00 91.44 553 GLN A C 1
ATOM 4260 O O . GLN A 1 553 ? 15.572 26.236 0.470 1.00 91.44 553 GLN A O 1
ATOM 4265 N N . ALA A 1 554 ? 13.743 25.762 1.687 1.00 94.56 554 ALA A N 1
ATOM 4266 C CA . ALA A 1 554 ? 14.449 25.227 2.851 1.00 94.56 554 ALA A CA 1
ATOM 4267 C C . ALA A 1 554 ? 15.501 24.178 2.459 1.00 94.56 554 ALA A C 1
ATOM 4269 O O . ALA A 1 554 ? 16.667 24.295 2.834 1.00 94.56 554 ALA A O 1
ATOM 4270 N N . LEU A 1 555 ? 15.130 23.209 1.611 1.00 94.75 555 LEU A N 1
ATOM 4271 C CA . LEU A 1 555 ? 16.012 22.117 1.171 1.00 94.75 555 LEU A CA 1
ATOM 4272 C C . LEU A 1 555 ? 17.192 22.564 0.290 1.00 94.75 555 LEU A C 1
ATOM 4274 O O . LEU A 1 555 ? 18.077 21.758 0.009 1.00 94.75 555 LEU A O 1
ATOM 4278 N N . LYS A 1 556 ? 17.240 23.830 -0.147 1.00 93.25 556 LYS A N 1
ATOM 4279 C CA . LYS A 1 556 ? 18.411 24.391 -0.843 1.00 93.25 556 LYS A CA 1
ATOM 4280 C C . LYS A 1 556 ? 19.554 24.728 0.111 1.00 93.25 556 LYS A C 1
ATOM 4282 O O . LYS A 1 556 ? 20.682 24.919 -0.338 1.00 93.25 556 LYS A O 1
ATOM 4287 N N . HIS A 1 557 ? 19.269 24.816 1.407 1.00 94.56 557 HIS A N 1
ATOM 4288 C CA . HIS A 1 557 ? 20.270 25.040 2.436 1.00 94.56 557 HIS A CA 1
ATOM 4289 C C . HIS A 1 557 ? 20.851 23.701 2.923 1.00 94.56 557 HIS A C 1
ATOM 4291 O O . HIS A 1 557 ? 20.133 22.694 2.958 1.00 94.56 557 HIS A O 1
ATOM 4297 N N . PRO A 1 558 ? 22.139 23.671 3.319 1.00 93.38 558 PRO A N 1
ATOM 4298 C CA . PRO A 1 558 ? 22.752 22.482 3.899 1.00 93.38 558 PRO A CA 1
ATOM 4299 C C . PRO A 1 558 ? 21.974 21.966 5.112 1.00 93.38 558 PRO A C 1
ATOM 4301 O O . PRO A 1 558 ? 21.448 22.751 5.902 1.00 93.38 558 PRO A O 1
ATOM 4304 N N . ALA A 1 559 ? 21.942 20.644 5.266 1.00 95.94 559 ALA A N 1
ATOM 4305 C CA . ALA A 1 559 ? 21.340 20.008 6.427 1.00 95.94 559 ALA A CA 1
ATOM 4306 C C . ALA A 1 559 ? 22.139 20.335 7.699 1.00 95.94 559 ALA A C 1
ATOM 4308 O O . ALA A 1 559 ? 23.358 20.150 7.735 1.00 95.94 559 ALA A O 1
ATOM 4309 N N . HIS A 1 560 ? 21.445 20.752 8.751 1.00 97.81 560 HIS A N 1
ATOM 4310 C CA . HIS A 1 560 ? 21.978 20.840 10.104 1.00 97.81 560 HIS A CA 1
ATOM 4311 C C . HIS A 1 560 ? 21.454 19.655 10.920 1.00 97.81 560 HIS A C 1
ATOM 4313 O O . HIS A 1 560 ? 20.258 19.379 10.895 1.00 97.81 560 HIS A O 1
ATOM 4319 N N . GLN A 1 561 ? 22.333 18.928 11.611 1.00 98.00 561 GLN A N 1
ATOM 4320 C CA . GLN A 1 561 ? 21.962 17.715 12.344 1.00 98.00 561 GLN A CA 1
ATOM 4321 C C . GLN A 1 561 ? 22.295 17.860 13.824 1.00 98.00 561 GLN A C 1
ATOM 4323 O O . GLN A 1 561 ? 23.448 18.120 14.166 1.00 98.00 561 GLN A O 1
ATOM 4328 N N . VAL A 1 562 ? 21.312 17.601 14.682 1.00 98.44 562 VAL A N 1
ATOM 4329 C CA . VAL A 1 562 ? 21.487 17.524 16.135 1.00 98.44 562 VAL A CA 1
ATOM 4330 C C . VAL A 1 562 ? 21.111 16.119 16.586 1.00 98.44 562 VAL A C 1
ATOM 4332 O O . VAL A 1 562 ? 19.993 15.653 16.374 1.00 98.44 562 VAL A O 1
ATOM 4335 N N . TRP A 1 563 ? 22.065 15.419 17.189 1.00 98.00 563 TRP A N 1
ATOM 4336 C CA . TRP A 1 563 ? 21.869 14.074 17.722 1.00 98.00 563 TRP A CA 1
ATOM 4337 C C . TRP A 1 563 ? 21.783 14.157 19.242 1.00 98.00 563 TRP A C 1
ATOM 4339 O O . TRP A 1 563 ? 22.725 14.600 19.893 1.00 98.00 563 TRP A O 1
ATOM 4349 N N . THR A 1 564 ? 20.628 13.782 19.789 1.00 97.69 564 THR A N 1
ATOM 4350 C CA . THR A 1 564 ? 20.244 14.120 21.170 1.00 97.69 564 THR A CA 1
ATOM 4351 C C . THR A 1 564 ? 20.855 13.195 22.226 1.00 97.69 564 THR A C 1
ATOM 4353 O O . THR A 1 564 ? 20.744 13.447 23.419 1.00 97.69 564 THR A O 1
ATOM 4356 N N . GLY A 1 565 ? 21.441 12.059 21.839 1.00 96.25 565 GLY A N 1
ATOM 4357 C CA . GLY A 1 565 ? 21.807 10.993 22.774 1.00 96.25 565 GLY A CA 1
ATOM 4358 C C . GLY A 1 565 ? 20.622 10.195 23.340 1.00 96.25 565 GLY A C 1
ATOM 4359 O O . GLY A 1 565 ? 20.849 9.193 24.025 1.00 96.25 565 GLY A O 1
ATOM 4360 N N . ILE A 1 566 ? 19.372 10.572 23.040 1.00 96.62 566 ILE A N 1
ATOM 4361 C CA . ILE A 1 566 ? 18.171 9.851 23.479 1.00 96.62 566 ILE A CA 1
ATOM 4362 C C . ILE A 1 566 ? 18.111 8.499 22.772 1.00 96.62 566 ILE A C 1
ATOM 4364 O O . ILE A 1 566 ? 18.085 8.413 21.542 1.00 96.62 566 ILE A O 1
ATOM 4368 N N . ARG A 1 567 ? 18.053 7.422 23.560 1.00 94.44 567 ARG A N 1
ATOM 4369 C CA . ARG A 1 567 ? 18.014 6.045 23.052 1.00 94.44 567 ARG A CA 1
ATOM 4370 C C . ARG A 1 567 ? 16.591 5.511 23.006 1.00 94.44 567 ARG A C 1
ATOM 4372 O O . ARG A 1 567 ? 15.881 5.515 24.017 1.00 94.44 567 ARG A O 1
ATOM 4379 N N . ILE A 1 568 ? 16.220 4.988 21.843 1.00 91.75 568 ILE A N 1
ATOM 4380 C CA . ILE A 1 568 ? 14.904 4.430 21.548 1.00 91.75 568 ILE A CA 1
ATOM 4381 C C . ILE A 1 568 ? 15.056 2.989 21.067 1.00 91.75 568 ILE A C 1
ATOM 4383 O O . ILE A 1 568 ? 15.797 2.713 20.125 1.00 91.75 568 ILE A O 1
ATOM 4387 N N . ARG A 1 569 ? 14.320 2.068 21.691 1.00 87.94 569 ARG A N 1
ATOM 4388 C CA . ARG A 1 569 ? 14.196 0.681 21.214 1.00 87.94 569 ARG A CA 1
ATOM 4389 C C . ARG A 1 569 ? 12.970 0.514 20.327 1.00 87.94 569 ARG A C 1
ATOM 4391 O O . ARG A 1 569 ? 11.973 1.225 20.484 1.00 87.94 569 ARG A O 1
ATOM 4398 N N . ASP A 1 570 ? 13.005 -0.462 19.431 1.00 80.69 570 ASP A N 1
ATOM 4399 C CA . ASP A 1 570 ? 11.869 -0.762 18.549 1.00 80.69 570 ASP A CA 1
ATOM 4400 C C . ASP A 1 570 ? 10.588 -1.102 19.324 1.00 80.69 570 ASP A C 1
ATOM 4402 O O . ASP A 1 570 ? 9.510 -0.642 18.961 1.00 80.69 570 ASP A O 1
ATOM 4406 N N . ASP A 1 571 ? 10.704 -1.798 20.454 1.00 80.75 571 ASP A N 1
ATOM 4407 C CA . ASP A 1 571 ? 9.576 -2.257 21.270 1.00 80.75 571 ASP A CA 1
ATOM 4408 C C . ASP A 1 571 ? 9.060 -1.239 22.304 1.00 80.75 571 ASP A C 1
ATOM 4410 O O . ASP A 1 571 ? 8.075 -1.500 22.995 1.00 80.75 571 ASP A O 1
ATOM 4414 N N . GLN A 1 572 ? 9.688 -0.066 22.425 1.00 84.12 572 GLN A N 1
ATOM 4415 C CA . GLN A 1 572 ? 9.238 0.961 23.369 1.00 84.12 572 GLN A CA 1
ATOM 4416 C C . GLN A 1 572 ? 7.942 1.662 22.898 1.00 84.12 572 GLN A C 1
ATOM 4418 O O . GLN A 1 572 ? 7.818 2.017 21.722 1.00 84.12 572 GLN A O 1
ATOM 4423 N N . PRO A 1 573 ? 6.979 1.951 23.793 1.00 83.62 573 PRO A N 1
ATOM 4424 C CA . PRO A 1 573 ? 5.699 2.575 23.442 1.00 83.62 573 PRO A CA 1
ATOM 4425 C C . PRO A 1 573 ? 5.820 4.101 23.268 1.00 83.62 573 PRO A C 1
ATOM 4427 O O . PRO A 1 573 ? 5.176 4.880 23.958 1.00 83.62 573 PRO A O 1
ATOM 4430 N N . VAL A 1 574 ? 6.658 4.544 22.332 1.00 88.62 574 VAL A N 1
ATOM 4431 C CA . VAL A 1 574 ? 6.944 5.970 22.068 1.00 88.62 574 VAL A CA 1
ATOM 4432 C C . VAL A 1 574 ? 6.179 6.514 20.856 1.00 88.62 574 VAL A C 1
ATOM 4434 O O . VAL A 1 574 ? 6.553 7.525 20.273 1.00 88.62 574 VAL A O 1
ATOM 4437 N N . GLY A 1 575 ? 5.111 5.831 20.435 1.00 85.81 575 GLY A N 1
ATOM 4438 C CA . GLY A 1 575 ? 4.375 6.131 19.199 1.00 85.81 575 GLY A CA 1
ATOM 4439 C C . GLY A 1 575 ? 3.562 7.432 19.206 1.00 85.81 575 GLY A C 1
ATOM 4440 O O . GLY A 1 575 ? 2.903 7.716 18.215 1.00 85.81 575 GLY A O 1
ATOM 4441 N N . HIS A 1 576 ? 3.570 8.199 20.298 1.00 93.12 576 HIS A N 1
ATOM 4442 C CA . HIS A 1 576 ? 2.785 9.432 20.453 1.00 93.12 576 HIS A CA 1
ATOM 4443 C C . HIS A 1 576 ? 3.639 10.702 20.589 1.00 93.12 576 HIS A C 1
ATOM 4445 O O . HIS A 1 576 ? 3.090 11.761 20.869 1.00 93.12 576 HIS A O 1
ATOM 4451 N N . LEU A 1 577 ? 4.958 10.621 20.373 1.00 95.19 577 LEU A N 1
ATOM 4452 C CA . LEU A 1 577 ? 5.847 11.792 20.410 1.00 95.19 577 LEU A CA 1
ATOM 4453 C C . LEU A 1 577 ? 5.429 12.885 19.407 1.00 95.19 577 LEU A C 1
ATOM 4455 O O . LEU A 1 577 ? 5.442 14.060 19.737 1.00 95.19 577 LEU A O 1
ATOM 4459 N N . ASP A 1 578 ? 5.016 12.506 18.203 1.00 94.56 578 ASP A N 1
ATOM 4460 C CA . ASP A 1 578 ? 4.430 13.402 17.197 1.00 94.56 578 ASP A CA 1
ATOM 4461 C C . ASP A 1 578 ? 3.195 14.151 17.707 1.00 94.56 578 ASP A C 1
ATOM 4463 O O . ASP A 1 578 ? 3.080 15.351 17.487 1.00 94.56 578 ASP A O 1
ATOM 4467 N N . LEU A 1 579 ? 2.289 13.470 18.412 1.00 94.88 579 LEU A N 1
ATOM 4468 C CA . LEU A 1 579 ? 1.128 14.126 19.013 1.00 94.88 579 LEU A CA 1
ATOM 4469 C C . LEU A 1 579 ? 1.532 15.028 20.183 1.00 94.88 579 LEU A C 1
ATOM 4471 O O . LEU A 1 579 ? 1.015 16.133 20.295 1.00 94.88 579 LEU A O 1
ATOM 4475 N N . TRP A 1 580 ? 2.482 14.597 21.014 1.00 95.50 580 TRP A N 1
ATOM 4476 C CA . TRP A 1 580 ? 3.018 15.434 22.085 1.00 95.50 580 TRP A CA 1
ATOM 4477 C C . TRP A 1 580 ? 3.623 16.731 21.528 1.00 95.50 580 TRP A C 1
ATOM 4479 O O . TRP A 1 580 ? 3.303 17.804 22.032 1.00 95.50 580 TRP A O 1
ATOM 4489 N N . LEU A 1 581 ? 4.384 16.654 20.429 1.00 95.38 581 LEU A N 1
ATOM 4490 C CA . LEU A 1 581 ? 4.938 17.824 19.734 1.00 95.38 581 LEU A CA 1
ATOM 4491 C C . LEU A 1 581 ? 3.857 18.786 19.221 1.00 95.38 581 LEU A C 1
ATOM 4493 O O . LEU A 1 581 ? 4.083 19.988 19.210 1.00 95.38 581 LEU A O 1
ATOM 4497 N N . VAL A 1 582 ? 2.677 18.296 18.828 1.00 93.50 582 VAL A N 1
ATOM 4498 C CA . VAL A 1 582 ? 1.542 19.176 18.490 1.00 93.50 582 VAL A CA 1
ATOM 4499 C C . VAL A 1 582 ? 1.061 19.940 19.729 1.00 93.50 582 VAL A C 1
ATOM 4501 O O . VAL A 1 582 ? 0.754 21.129 19.652 1.00 93.50 582 VAL A O 1
ATOM 4504 N N . THR A 1 583 ? 1.033 19.289 20.896 1.00 93.62 583 THR A N 1
ATOM 4505 C CA . THR A 1 583 ? 0.532 19.906 22.137 1.00 93.62 583 THR A CA 1
ATOM 4506 C C . THR A 1 583 ? 1.460 20.956 22.749 1.00 93.62 583 THR A C 1
ATOM 4508 O O . THR A 1 583 ? 1.013 21.716 23.606 1.00 93.62 583 THR A O 1
ATOM 4511 N N . THR A 1 584 ? 2.716 21.061 22.299 1.00 92.19 584 THR A N 1
ATOM 4512 C CA . THR A 1 584 ? 3.657 22.093 22.777 1.00 92.19 584 THR A CA 1
ATOM 4513 C C . THR A 1 584 ? 3.319 23.492 22.251 1.00 92.19 584 THR A C 1
ATOM 4515 O O . THR A 1 584 ? 3.878 24.479 22.727 1.00 92.19 584 THR A O 1
ATOM 4518 N N . GLY A 1 585 ? 2.427 23.597 21.257 1.00 84.38 585 GLY A N 1
ATOM 4519 C CA . GLY A 1 585 ? 2.109 24.851 20.570 1.00 84.38 585 GLY A CA 1
ATOM 4520 C C . GLY A 1 585 ? 3.125 25.243 19.492 1.00 84.38 585 GLY A C 1
ATOM 4521 O O . GLY A 1 585 ? 3.026 26.331 18.926 1.00 84.38 585 GLY A O 1
ATOM 4522 N N . SER A 1 586 ? 4.099 24.379 19.191 1.00 88.56 586 SER A N 1
ATOM 4523 C CA . SER A 1 586 ? 4.989 24.558 18.043 1.00 88.56 586 SER A CA 1
ATOM 4524 C C . SER A 1 586 ? 4.237 24.380 16.722 1.00 88.56 586 SER A C 1
ATOM 4526 O O . SER A 1 586 ? 3.309 23.579 16.614 1.00 88.56 586 SER A O 1
ATOM 4528 N N . ARG A 1 587 ? 4.678 25.092 15.681 1.00 92.25 587 ARG A N 1
ATOM 4529 C CA . ARG A 1 587 ? 4.191 24.887 14.312 1.00 92.25 587 ARG A CA 1
ATOM 4530 C C . ARG A 1 587 ? 4.600 23.496 13.829 1.00 92.25 587 ARG A C 1
ATOM 4532 O O . ARG A 1 587 ? 5.792 23.196 13.733 1.00 92.25 587 ARG A O 1
ATOM 4539 N N . PHE A 1 588 ? 3.607 22.655 13.554 1.00 94.06 588 PHE A N 1
ATOM 4540 C CA . PHE A 1 588 ? 3.789 21.232 13.290 1.00 94.06 588 PHE A CA 1
ATOM 4541 C C . PHE A 1 588 ? 3.365 20.847 11.872 1.00 94.06 588 PHE A C 1
ATOM 4543 O O . PHE A 1 588 ? 2.317 21.238 11.370 1.00 94.06 588 PHE A O 1
ATOM 4550 N N . ALA A 1 589 ? 4.167 20.008 11.238 1.00 94.25 589 ALA A N 1
ATOM 4551 C CA . ALA A 1 589 ? 3.962 19.493 9.900 1.00 94.25 589 ALA A CA 1
ATOM 4552 C C . ALA A 1 589 ? 4.347 18.012 9.827 1.00 94.25 589 ALA A C 1
ATOM 4554 O O . ALA A 1 589 ? 4.965 17.441 10.732 1.00 94.25 589 ALA A O 1
ATOM 4555 N N . ARG A 1 590 ? 4.007 17.379 8.707 1.00 94.75 590 ARG A N 1
ATOM 4556 C CA . ARG A 1 590 ? 4.472 16.033 8.370 1.00 94.75 590 ARG A CA 1
ATOM 4557 C C . ARG A 1 590 ? 5.219 16.053 7.052 1.00 94.75 590 ARG A C 1
ATOM 4559 O O . ARG A 1 590 ? 4.669 16.446 6.029 1.00 94.75 590 ARG A O 1
ATOM 4566 N N . LEU A 1 591 ? 6.461 15.592 7.072 1.00 95.25 591 LEU A N 1
ATOM 4567 C CA . LEU A 1 591 ? 7.302 15.469 5.895 1.00 95.25 591 LEU A CA 1
ATOM 4568 C C . LEU A 1 591 ? 7.135 14.080 5.278 1.00 95.25 591 LEU A C 1
ATOM 4570 O O . LEU A 1 591 ? 7.582 13.070 5.828 1.00 95.25 591 LEU A O 1
ATOM 4574 N N . ALA A 1 592 ? 6.520 14.038 4.105 1.00 90.81 592 ALA A N 1
ATOM 4575 C CA . ALA A 1 592 ? 6.487 12.866 3.255 1.00 90.81 592 ALA A CA 1
ATOM 4576 C C . ALA A 1 592 ? 7.651 12.926 2.262 1.00 90.81 592 ALA A C 1
ATOM 4578 O O . ALA A 1 592 ? 7.817 13.885 1.515 1.00 90.81 592 ALA A O 1
ATOM 4579 N N . ALA A 1 593 ? 8.457 11.870 2.247 1.00 87.56 593 ALA A N 1
ATOM 4580 C CA . ALA A 1 593 ? 9.511 11.676 1.262 1.00 87.56 593 ALA A CA 1
ATOM 4581 C C . ALA A 1 593 ? 9.267 10.353 0.548 1.00 87.56 593 ALA A C 1
ATOM 4583 O O . ALA A 1 593 ? 9.130 9.324 1.224 1.00 87.56 593 ALA A O 1
ATOM 4584 N N . GLY A 1 594 ? 9.211 10.368 -0.777 1.00 77.50 594 GLY A N 1
ATOM 4585 C CA . GLY A 1 594 ? 9.154 9.153 -1.573 1.00 77.50 594 GLY A CA 1
ATOM 4586 C C . GLY A 1 594 ? 10.537 8.527 -1.798 1.00 77.50 594 GLY A C 1
ATOM 4587 O O . GLY A 1 594 ? 11.546 9.003 -1.258 1.00 77.50 594 GLY A O 1
ATOM 4588 N N . PRO A 1 595 ? 10.592 7.400 -2.530 1.00 68.62 595 PRO A N 1
ATOM 4589 C CA . PRO A 1 595 ? 11.799 6.591 -2.671 1.00 68.62 595 PRO A CA 1
ATOM 4590 C C . PRO A 1 595 ? 12.994 7.364 -3.236 1.00 68.62 595 PRO A C 1
ATOM 4592 O O . PRO A 1 595 ? 14.094 7.245 -2.704 1.00 68.62 595 PRO A O 1
ATOM 4595 N N . GLN A 1 596 ? 12.795 8.224 -4.241 1.00 72.94 596 GLN A N 1
ATOM 4596 C CA . GLN A 1 596 ? 13.914 8.911 -4.894 1.00 72.94 596 GLN A CA 1
ATOM 4597 C C . GLN A 1 596 ? 14.585 9.924 -3.966 1.00 72.94 596 GLN A C 1
ATOM 4599 O O . GLN A 1 596 ? 15.809 10.066 -3.974 1.00 72.94 596 GLN A O 1
ATOM 4604 N N . ALA A 1 597 ? 13.787 10.634 -3.164 1.00 79.75 597 ALA A N 1
ATOM 4605 C CA . ALA A 1 597 ? 14.303 11.593 -2.197 1.00 79.75 597 ALA A CA 1
ATOM 4606 C C . ALA A 1 597 ? 15.091 10.903 -1.075 1.00 79.75 597 ALA A C 1
ATOM 4608 O O . ALA A 1 597 ? 16.144 11.401 -0.670 1.00 79.75 597 ALA A O 1
ATOM 4609 N N . ARG A 1 598 ? 14.616 9.740 -0.611 1.00 76.81 598 ARG A N 1
ATOM 4610 C CA . ARG A 1 598 ? 15.299 8.936 0.414 1.00 76.81 598 ARG A CA 1
ATOM 4611 C C . ARG A 1 598 ? 16.593 8.320 -0.113 1.00 76.81 598 ARG A C 1
ATOM 4613 O O . ARG A 1 598 ? 17.615 8.424 0.555 1.00 76.81 598 ARG A O 1
ATOM 4620 N N . ASP A 1 599 ? 16.571 7.753 -1.319 1.00 75.44 599 ASP A N 1
ATOM 4621 C CA . ASP A 1 599 ? 17.733 7.097 -1.936 1.00 75.44 599 ASP A CA 1
ATOM 4622 C C . ASP A 1 599 ? 18.868 8.085 -2.229 1.00 75.44 599 ASP A C 1
ATOM 4624 O O . ASP A 1 599 ? 20.046 7.749 -2.119 1.00 75.44 599 ASP A O 1
ATOM 4628 N N . ARG A 1 600 ? 18.522 9.334 -2.562 1.00 79.56 600 ARG A N 1
ATOM 4629 C CA . ARG A 1 600 ? 19.488 10.430 -2.736 1.00 79.56 600 ARG A CA 1
ATOM 4630 C C . ARG A 1 600 ? 19.948 11.047 -1.414 1.00 79.56 600 ARG A C 1
ATOM 4632 O O . ARG A 1 600 ? 20.762 11.967 -1.442 1.00 79.56 600 ARG A O 1
ATOM 4639 N N . GLY A 1 601 ? 19.411 10.592 -0.281 1.00 83.38 601 GLY A N 1
ATOM 4640 C CA . GLY A 1 601 ? 19.688 11.160 1.036 1.00 83.38 601 GLY A CA 1
ATOM 4641 C C . GLY A 1 601 ? 19.258 12.622 1.170 1.00 83.38 601 GLY A C 1
ATOM 4642 O O . GLY A 1 601 ? 19.826 13.339 1.987 1.00 83.38 601 GLY A O 1
ATOM 4643 N N . LEU A 1 602 ? 18.293 13.080 0.360 1.00 88.19 602 LEU A N 1
ATOM 4644 C CA . LEU A 1 602 ? 17.831 14.470 0.383 1.00 88.19 602 LEU A CA 1
ATOM 4645 C C . LEU A 1 602 ? 17.164 14.796 1.721 1.00 88.19 602 LEU A C 1
ATOM 4647 O O . LEU A 1 602 ? 17.422 15.846 2.302 1.00 88.19 602 LEU A O 1
ATOM 4651 N N . VAL A 1 603 ? 16.327 13.873 2.200 1.00 91.06 603 VAL A N 1
ATOM 4652 C CA . VAL A 1 603 ? 15.741 13.888 3.541 1.00 91.06 603 VAL A CA 1
ATOM 4653 C C . VAL A 1 603 ? 15.597 12.459 4.064 1.00 91.06 603 VAL A C 1
ATOM 4655 O O . VAL A 1 603 ? 15.325 11.532 3.296 1.00 91.06 603 VAL A O 1
ATOM 4658 N N . THR A 1 604 ? 15.743 12.268 5.375 1.00 92.12 604 THR A N 1
ATOM 4659 C CA . THR A 1 604 ? 15.623 10.947 6.023 1.00 92.12 604 THR A CA 1
ATOM 4660 C C . THR A 1 604 ? 14.703 10.989 7.252 1.00 92.12 604 THR A C 1
ATOM 4662 O O . THR A 1 604 ? 15.162 10.736 8.371 1.00 92.12 604 THR A O 1
ATOM 4665 N N . PRO A 1 605 ? 13.412 11.338 7.085 1.00 93.25 605 PRO A N 1
ATOM 4666 C CA . PRO A 1 605 ? 12.479 11.432 8.202 1.00 93.25 605 PRO A CA 1
ATOM 4667 C C . PRO A 1 605 ? 12.231 10.069 8.853 1.00 93.25 605 PRO A C 1
ATOM 4669 O O . PRO A 1 605 ? 12.091 9.053 8.170 1.00 93.25 605 PRO A O 1
ATOM 4672 N N . ALA A 1 606 ? 12.118 10.054 10.179 1.00 90.88 606 ALA A N 1
ATOM 4673 C CA . ALA A 1 606 ? 11.818 8.867 10.965 1.00 90.88 606 ALA A CA 1
ATOM 4674 C C . ALA A 1 606 ? 10.394 8.353 10.651 1.00 90.88 606 ALA A C 1
ATOM 4676 O O . ALA A 1 606 ? 9.407 9.008 11.012 1.00 90.88 606 ALA A O 1
ATOM 4677 N N . PRO A 1 607 ? 10.238 7.155 10.043 1.00 82.69 607 PRO A N 1
ATOM 4678 C CA . PRO A 1 607 ? 8.920 6.631 9.672 1.00 82.69 607 PRO A CA 1
ATOM 4679 C C . PRO A 1 607 ? 8.017 6.373 10.881 1.00 82.69 607 PRO A C 1
ATOM 4681 O O . PRO A 1 607 ? 6.797 6.453 10.774 1.00 82.69 607 PRO A O 1
ATOM 4684 N N . ARG A 1 608 ? 8.625 6.100 12.044 1.00 84.56 608 ARG A N 1
ATOM 4685 C CA . ARG A 1 608 ? 7.943 5.803 13.311 1.00 84.56 608 ARG A CA 1
ATOM 4686 C C . ARG A 1 608 ? 6.956 6.889 13.745 1.00 84.56 608 ARG A C 1
ATOM 4688 O O . ARG A 1 608 ? 5.938 6.566 14.342 1.00 84.56 608 ARG A O 1
ATOM 4695 N N . TRP A 1 609 ? 7.246 8.144 13.410 1.00 91.12 609 TRP A N 1
ATOM 4696 C CA . TRP A 1 609 ? 6.414 9.311 13.720 1.00 91.12 609 TRP A CA 1
ATOM 4697 C C . TRP A 1 609 ? 5.895 9.983 12.454 1.00 91.12 609 TRP A C 1
ATOM 4699 O O . TRP A 1 609 ? 5.647 11.183 12.430 1.00 91.12 609 TRP A O 1
ATOM 4709 N N . SER A 1 610 ? 5.771 9.202 11.376 1.00 86.38 610 SER A N 1
ATOM 4710 C CA . SER A 1 610 ? 5.225 9.636 10.090 1.00 86.38 610 SER A CA 1
ATOM 4711 C C . SER A 1 610 ? 5.816 10.948 9.555 1.00 86.38 610 SER A C 1
ATOM 4713 O O . SER A 1 610 ? 5.098 11.770 8.986 1.00 86.38 610 SER A O 1
ATOM 4715 N N . GLY A 1 611 ? 7.120 11.153 9.767 1.00 91.69 611 GLY A N 1
ATOM 4716 C CA . GLY A 1 611 ? 7.809 12.372 9.353 1.00 91.69 611 GLY A CA 1
ATOM 4717 C C . GLY A 1 611 ? 7.433 13.624 10.142 1.00 91.69 611 GLY A C 1
ATOM 4718 O O . GLY A 1 611 ? 7.438 14.708 9.567 1.00 91.69 611 GLY A O 1
ATOM 4719 N N . ALA A 1 612 ? 7.113 13.500 11.432 1.00 96.25 612 ALA A N 1
ATOM 4720 C CA . ALA A 1 612 ? 6.937 14.635 12.339 1.00 96.25 612 ALA A CA 1
ATOM 4721 C C . ALA A 1 612 ? 8.030 15.697 12.138 1.00 96.25 612 ALA A C 1
ATOM 4723 O O . ALA A 1 612 ? 9.227 15.395 12.185 1.00 96.25 612 ALA A O 1
ATOM 4724 N N . THR A 1 613 ? 7.585 16.918 11.855 1.00 97.06 613 THR A N 1
ATOM 4725 C CA . THR A 1 613 ? 8.425 18.041 11.443 1.00 97.06 613 THR A CA 1
ATOM 4726 C C . THR A 1 613 ? 7.941 19.304 12.130 1.00 97.06 613 THR A C 1
ATOM 4728 O O . THR A 1 613 ? 6.763 19.630 12.042 1.00 97.06 613 THR A O 1
ATOM 4731 N N . LEU A 1 614 ? 8.835 20.029 12.791 1.00 96.69 614 LEU A N 1
ATOM 4732 C CA . LEU A 1 614 ? 8.578 21.401 13.215 1.00 96.69 614 LEU A CA 1
ATOM 4733 C C . LEU A 1 614 ? 9.059 22.365 12.133 1.00 96.69 614 LEU A C 1
ATOM 4735 O O . LEU A 1 614 ? 9.980 22.044 11.379 1.00 96.69 614 LEU A O 1
ATOM 4739 N N . TYR A 1 615 ? 8.433 23.530 12.027 1.00 95.19 615 TYR A N 1
ATOM 4740 C CA . TYR A 1 615 ? 8.818 24.527 11.031 1.00 95.19 615 TYR A CA 1
ATOM 4741 C C . TYR A 1 615 ? 8.675 25.958 11.546 1.00 95.19 615 TYR A C 1
ATOM 4743 O O . TYR A 1 615 ? 7.873 26.245 12.432 1.00 95.19 615 TYR A O 1
ATOM 4751 N N . ASP A 1 616 ? 9.449 26.864 10.960 1.00 91.94 616 ASP A N 1
ATOM 4752 C CA . ASP A 1 616 ? 9.226 28.310 11.027 1.00 91.94 616 ASP A CA 1
ATOM 4753 C C . ASP A 1 616 ? 8.856 28.843 9.629 1.00 91.94 616 ASP A C 1
ATOM 4755 O O . ASP A 1 616 ? 8.456 28.076 8.759 1.00 91.94 616 ASP A O 1
ATOM 4759 N N . ASP A 1 617 ? 8.936 30.148 9.374 1.00 88.75 617 ASP A N 1
ATOM 4760 C CA . ASP A 1 617 ? 8.554 30.703 8.066 1.00 88.75 617 ASP A CA 1
ATOM 4761 C C . ASP A 1 617 ? 9.449 30.234 6.897 1.00 88.75 617 ASP A C 1
ATOM 4763 O O . ASP A 1 617 ? 9.037 30.290 5.736 1.00 88.75 617 ASP A O 1
ATOM 4767 N N . THR A 1 618 ? 10.673 29.779 7.182 1.00 92.75 618 THR A N 1
ATOM 4768 C CA . THR A 1 618 ? 11.736 29.539 6.188 1.00 92.75 618 THR A CA 1
ATOM 4769 C C . THR A 1 618 ? 12.466 28.205 6.346 1.00 92.75 618 THR A C 1
ATOM 4771 O O . THR A 1 618 ? 13.119 27.753 5.401 1.00 92.75 618 THR A O 1
ATOM 4774 N N . SER A 1 619 ? 12.367 27.578 7.516 1.00 96.31 619 SER A N 1
ATOM 4775 C CA . SER A 1 619 ? 13.129 26.395 7.900 1.00 96.31 619 SER A CA 1
ATOM 4776 C C . SER A 1 619 ? 12.216 25.273 8.384 1.00 96.31 619 SER A C 1
ATOM 4778 O O . SER A 1 619 ? 11.154 25.508 8.957 1.00 96.31 619 SER A O 1
ATOM 4780 N N . ILE A 1 620 ? 12.656 24.035 8.168 1.00 97.25 620 ILE A N 1
ATOM 4781 C CA . ILE A 1 620 ? 12.022 22.813 8.676 1.00 97.25 620 ILE A CA 1
ATOM 4782 C C . ILE A 1 620 ? 13.014 22.031 9.531 1.00 97.25 620 ILE A C 1
ATOM 4784 O O . ILE A 1 620 ? 14.209 22.048 9.243 1.00 97.25 620 ILE A O 1
ATOM 4788 N N . ALA A 1 621 ? 12.524 21.301 10.527 1.00 98.25 621 ALA A N 1
ATOM 4789 C CA . ALA A 1 621 ? 13.287 20.387 11.366 1.00 98.25 621 ALA A CA 1
ATOM 4790 C C . ALA A 1 621 ? 12.481 19.107 11.597 1.00 98.25 621 ALA A C 1
ATOM 4792 O O . ALA A 1 621 ? 11.449 19.124 12.263 1.00 98.25 621 ALA A O 1
ATOM 4793 N N . TYR A 1 622 ? 12.930 17.992 11.025 1.00 98.06 622 TYR A N 1
ATOM 4794 C CA . TYR A 1 622 ? 12.234 16.709 11.106 1.00 98.06 622 TYR A CA 1
ATOM 4795 C C . TYR A 1 622 ? 12.973 15.714 11.995 1.00 98.06 622 TYR A C 1
ATOM 4797 O O . TYR A 1 622 ? 14.204 15.715 12.085 1.00 98.06 622 TYR A O 1
ATOM 4805 N N . LEU A 1 623 ? 12.205 14.834 12.640 1.00 98.00 623 LEU A N 1
ATOM 4806 C CA . LEU A 1 623 ? 12.764 13.769 13.468 1.00 98.00 623 LEU A CA 1
ATOM 4807 C C . LEU A 1 623 ? 13.507 12.750 12.602 1.00 98.00 623 LEU A C 1
ATOM 4809 O O . LEU A 1 623 ? 12.996 12.313 11.569 1.00 98.00 623 LEU A O 1
ATOM 4813 N N . ALA A 1 624 ? 14.679 12.317 13.053 1.00 96.00 624 ALA A N 1
ATOM 4814 C CA . ALA A 1 624 ? 15.513 11.316 12.400 1.00 96.00 624 ALA A CA 1
ATOM 4815 C C . ALA A 1 624 ? 15.965 10.241 13.397 1.00 96.00 624 ALA A C 1
ATOM 4817 O O . ALA A 1 624 ? 16.015 10.462 14.605 1.00 96.00 624 ALA A O 1
ATOM 4818 N N . LEU A 1 625 ? 16.298 9.058 12.883 1.00 93.81 625 LEU A N 1
ATOM 4819 C CA . LEU A 1 625 ? 16.843 7.955 13.673 1.00 93.81 625 LEU A CA 1
ATOM 4820 C C . LEU A 1 625 ? 18.162 7.499 13.058 1.00 93.81 625 LEU A C 1
ATOM 4822 O O . LEU A 1 625 ? 18.242 7.319 11.843 1.00 93.81 625 LEU A O 1
ATOM 4826 N N . ARG A 1 626 ? 19.171 7.249 13.898 1.00 92.00 626 ARG A N 1
ATOM 4827 C CA . ARG A 1 626 ? 20.386 6.522 13.498 1.00 92.00 626 ARG A CA 1
ATOM 4828 C C . ARG A 1 626 ? 20.583 5.276 14.361 1.00 92.00 626 ARG A C 1
ATOM 4830 O O . ARG A 1 626 ? 20.323 5.339 15.561 1.00 92.00 626 ARG A O 1
ATOM 4837 N N . PRO A 1 627 ? 21.027 4.145 13.797 1.00 90.88 627 PRO A N 1
ATOM 4838 C CA . PRO A 1 627 ? 21.304 2.943 14.580 1.00 90.88 627 PRO A CA 1
ATOM 4839 C C . PRO A 1 627 ? 22.526 3.146 15.492 1.00 90.88 627 PRO A C 1
ATOM 4841 O O . PRO A 1 627 ? 23.509 3.759 15.077 1.00 90.88 627 PRO A O 1
ATOM 4844 N N . LEU A 1 628 ? 22.473 2.616 16.720 1.00 85.94 628 LEU A N 1
ATOM 4845 C CA . LEU A 1 628 ? 23.595 2.627 17.676 1.00 85.94 628 LEU A CA 1
ATOM 4846 C C . LEU A 1 628 ? 24.353 1.292 17.736 1.00 85.94 628 LEU A C 1
ATOM 4848 O O . LEU A 1 628 ? 25.565 1.281 17.942 1.00 85.94 628 LEU A O 1
ATOM 4852 N N . ASP A 1 629 ? 23.649 0.175 17.546 1.00 76.06 629 ASP A N 1
ATOM 4853 C CA . ASP A 1 629 ? 24.197 -1.179 17.667 1.00 76.06 629 ASP A CA 1
ATOM 4854 C C . ASP A 1 629 ? 24.367 -1.858 16.295 1.00 76.06 629 ASP A C 1
ATOM 4856 O O . ASP A 1 629 ? 23.704 -1.513 15.313 1.00 76.06 629 ASP A O 1
ATOM 4860 N N . LYS A 1 630 ? 25.227 -2.888 16.225 1.00 63.84 630 LYS A N 1
ATOM 4861 C CA . LYS A 1 630 ? 25.250 -3.813 15.077 1.00 63.84 630 LYS A CA 1
ATOM 4862 C C . LYS A 1 630 ? 23.901 -4.538 14.995 1.00 63.84 630 LYS A C 1
ATOM 4864 O O . LYS A 1 630 ? 23.364 -4.943 16.020 1.00 63.84 630 LYS A O 1
ATOM 4869 N N . HIS A 1 631 ? 23.367 -4.703 13.785 1.00 57.00 631 HIS A N 1
ATOM 4870 C CA . HIS A 1 631 ? 22.015 -5.209 13.524 1.00 57.00 631 HIS A CA 1
ATOM 4871 C C . HIS A 1 631 ? 21.694 -6.515 14.289 1.00 57.00 631 HIS A C 1
ATOM 4873 O O . HIS A 1 631 ? 22.189 -7.582 13.930 1.00 57.00 631 HIS A O 1
ATOM 4879 N N . VAL A 1 632 ? 20.826 -6.436 15.308 1.00 58.44 632 VAL A N 1
ATOM 4880 C CA . VAL A 1 632 ? 20.173 -7.589 15.953 1.00 58.44 632 VAL A CA 1
ATOM 4881 C C . VAL A 1 632 ? 18.658 -7.450 15.751 1.00 58.44 632 VAL A C 1
ATOM 4883 O O . VAL A 1 632 ? 18.070 -6.506 16.288 1.00 58.44 632 VAL A O 1
ATOM 4886 N N . PRO A 1 633 ? 18.007 -8.346 14.985 1.00 54.59 633 PRO A N 1
ATOM 4887 C CA . PRO A 1 633 ? 16.575 -8.257 14.701 1.00 54.59 633 PRO A CA 1
ATOM 4888 C C . PRO A 1 633 ? 15.723 -8.188 15.979 1.00 54.59 633 PRO A C 1
ATOM 4890 O O . PRO A 1 633 ? 15.907 -8.983 16.901 1.00 54.59 633 PRO A O 1
ATOM 4893 N N . GLY A 1 634 ? 14.793 -7.228 16.044 1.00 57.81 634 GLY A N 1
ATOM 4894 C CA . GLY A 1 634 ? 13.831 -7.076 17.148 1.00 57.81 634 GLY A CA 1
ATOM 4895 C C . GLY A 1 634 ? 14.385 -6.483 18.451 1.00 57.81 634 GLY A C 1
ATOM 4896 O O . GLY A 1 634 ? 13.649 -6.377 19.430 1.00 57.81 634 GLY A O 1
ATOM 4897 N N . ARG A 1 635 ? 15.668 -6.097 18.492 1.00 63.81 635 ARG A N 1
ATOM 4898 C CA . ARG A 1 635 ? 16.304 -5.433 19.646 1.00 63.81 635 ARG A CA 1
ATOM 4899 C C . ARG A 1 635 ? 17.194 -4.262 19.231 1.00 63.81 635 ARG A C 1
ATOM 4901 O O . ARG A 1 635 ? 18.157 -3.956 19.929 1.00 63.81 635 ARG A O 1
ATOM 4908 N N . GLN A 1 636 ? 16.909 -3.621 18.098 1.00 77.19 636 GLN A N 1
ATOM 4909 C CA . GLN A 1 636 ? 17.710 -2.478 17.681 1.00 77.19 636 GLN A CA 1
ATOM 4910 C C . GLN A 1 636 ? 17.484 -1.288 18.607 1.00 77.19 636 GLN A C 1
ATOM 4912 O O . GLN A 1 636 ? 16.351 -0.916 18.931 1.00 77.19 636 GLN A O 1
ATOM 4917 N N . THR A 1 637 ? 18.600 -0.684 19.002 1.00 88.19 637 THR A N 1
ATOM 4918 C CA . THR A 1 637 ? 18.624 0.616 19.656 1.00 88.19 637 THR A CA 1
ATOM 4919 C C . THR A 1 637 ? 18.979 1.670 18.620 1.00 88.19 637 THR A C 1
ATOM 4921 O O . THR A 1 637 ? 19.993 1.569 17.923 1.00 88.19 637 THR A O 1
ATOM 4924 N N . HIS A 1 638 ? 18.153 2.701 18.553 1.00 92.19 638 HIS A N 1
ATOM 4925 C CA . HIS A 1 638 ? 18.356 3.871 17.722 1.00 92.19 638 HIS A CA 1
ATOM 4926 C C . HIS A 1 638 ? 18.603 5.088 18.607 1.00 92.19 638 HIS A C 1
ATOM 4928 O O . HIS A 1 638 ? 18.075 5.181 19.716 1.00 92.19 638 HIS A O 1
ATOM 4934 N N . GLU A 1 639 ? 19.382 6.032 18.106 1.00 95.56 639 GLU A N 1
ATOM 4935 C CA . GLU A 1 639 ? 19.446 7.375 18.656 1.00 95.56 639 GLU A CA 1
ATOM 4936 C C . GLU A 1 639 ? 18.471 8.278 17.911 1.00 95.56 639 GLU A C 1
ATOM 4938 O O . GLU A 1 639 ? 18.448 8.299 16.676 1.00 95.56 639 GLU A O 1
ATOM 4943 N N . LEU A 1 640 ? 17.673 9.013 18.681 1.00 97.00 640 LEU A N 1
ATOM 4944 C CA . LEU A 1 640 ? 16.781 10.040 18.173 1.00 97.00 640 LEU A CA 1
ATOM 4945 C C . LEU A 1 640 ? 17.571 11.319 17.881 1.00 97.00 640 LEU A C 1
ATOM 4947 O O . LEU A 1 640 ? 18.350 11.799 18.706 1.00 97.00 640 LEU A O 1
ATOM 4951 N N . GLY A 1 641 ? 17.368 11.878 16.698 1.00 97.75 641 GLY A N 1
ATOM 4952 C CA . GLY A 1 641 ? 17.967 13.136 16.287 1.00 97.75 641 GLY A CA 1
ATOM 4953 C C . GLY A 1 641 ? 16.985 14.020 15.543 1.00 97.75 641 GLY A C 1
ATOM 4954 O O . GLY A 1 641 ? 15.841 13.645 15.279 1.00 97.75 641 GLY A O 1
ATOM 4955 N N . VAL A 1 642 ? 17.478 15.194 15.185 1.00 98.44 642 VAL A N 1
ATOM 4956 C CA . VAL A 1 642 ? 16.781 16.203 14.401 1.00 98.44 642 VAL A CA 1
ATOM 4957 C C . VAL A 1 642 ? 17.650 16.542 13.203 1.00 98.44 642 VAL A C 1
ATOM 4959 O O . VAL A 1 642 ? 18.853 16.767 13.348 1.00 98.44 642 VAL A O 1
ATOM 4962 N N . ILE A 1 643 ? 17.045 16.589 12.020 1.00 98.19 643 ILE A N 1
ATOM 4963 C CA . ILE A 1 643 ? 17.687 17.124 10.822 1.00 98.19 643 ILE A CA 1
ATOM 4964 C C . ILE A 1 643 ? 16.869 18.317 10.346 1.00 98.19 643 ILE A C 1
ATOM 4966 O O . ILE A 1 643 ? 15.663 18.202 10.127 1.00 98.19 643 ILE A O 1
ATOM 4970 N N . ALA A 1 644 ? 17.531 19.458 10.189 1.00 98.25 644 ALA A N 1
ATOM 4971 C CA . ALA A 1 644 ? 16.908 20.710 9.806 1.00 98.25 644 ALA A CA 1
ATOM 4972 C C . ALA A 1 644 ? 17.500 21.296 8.525 1.00 98.25 644 ALA A C 1
ATOM 4974 O O . ALA A 1 644 ? 18.680 21.124 8.224 1.00 98.25 644 ALA A O 1
ATOM 4975 N N . HIS A 1 645 ? 16.670 22.023 7.784 1.00 97.81 645 HIS A N 1
ATOM 4976 C CA . HIS A 1 645 ? 17.019 22.717 6.548 1.00 97.81 645 HIS A CA 1
ATOM 4977 C C . HIS A 1 645 ? 16.391 24.110 6.548 1.00 97.81 645 HIS A C 1
ATOM 4979 O O . HIS A 1 645 ? 15.329 24.301 7.131 1.00 97.81 645 HIS A O 1
ATOM 4985 N N . GLY A 1 646 ? 17.026 25.063 5.873 1.00 96.94 646 GLY A N 1
ATOM 4986 C CA . GLY A 1 646 ? 16.626 26.472 5.833 1.00 96.94 646 GLY A CA 1
ATOM 4987 C C . GLY A 1 646 ? 17.688 27.404 6.426 1.00 96.94 646 GLY A C 1
ATOM 4988 O O . GLY A 1 646 ? 18.723 26.929 6.907 1.00 96.94 646 GLY A O 1
ATOM 4989 N N . PRO A 1 647 ? 17.478 28.728 6.355 1.00 96.19 647 PRO A N 1
ATOM 4990 C CA . PRO A 1 647 ? 18.429 29.721 6.857 1.00 96.19 647 PRO A CA 1
ATOM 4991 C C . PRO A 1 647 ? 18.594 29.682 8.386 1.00 96.19 647 PRO A C 1
ATOM 4993 O O . PRO A 1 647 ? 19.697 29.905 8.874 1.00 96.19 647 PRO A O 1
ATOM 4996 N N . GLU A 1 648 ? 17.544 29.314 9.125 1.00 95.88 648 GLU A N 1
ATOM 4997 C CA . GLU A 1 648 ? 17.524 29.232 10.594 1.00 95.88 648 GLU A CA 1
ATOM 4998 C C . GLU A 1 648 ? 17.644 27.779 11.097 1.00 95.88 648 GLU A C 1
ATOM 5000 O O . GLU A 1 648 ? 17.317 27.466 12.243 1.00 95.88 648 GLU A O 1
ATOM 5005 N N . SER A 1 649 ? 18.132 26.865 10.247 1.00 96.62 649 SER A N 1
ATOM 5006 C CA . SER A 1 649 ? 18.145 25.420 10.513 1.00 96.62 649 SER A CA 1
ATOM 5007 C C . SER A 1 649 ? 18.875 25.031 11.798 1.00 96.62 649 SER A C 1
ATOM 5009 O O . SER A 1 649 ? 18.405 24.151 12.512 1.00 96.62 649 SER A O 1
ATOM 5011 N N . ALA A 1 650 ? 19.981 25.700 12.134 1.00 97.50 650 ALA A N 1
ATOM 5012 C CA . ALA A 1 650 ? 20.705 25.439 13.377 1.00 97.50 650 ALA A CA 1
ATOM 5013 C C . ALA A 1 650 ? 19.853 25.762 14.613 1.00 97.50 650 ALA A C 1
ATOM 5015 O O . ALA A 1 650 ? 19.721 24.940 15.515 1.00 97.50 650 ALA A O 1
ATOM 5016 N N . LYS A 1 651 ? 19.217 26.939 14.623 1.00 97.44 651 LYS A N 1
ATOM 5017 C CA . LYS A 1 651 ? 18.366 27.383 15.729 1.00 97.44 651 LYS A CA 1
ATOM 5018 C C . LYS A 1 651 ? 17.158 26.463 15.900 1.00 97.44 651 LYS A C 1
ATOM 5020 O O . LYS A 1 651 ? 16.877 26.033 17.014 1.00 97.44 651 LYS A O 1
ATOM 5025 N N . LEU A 1 652 ? 16.470 26.143 14.804 1.00 97.69 652 LEU A N 1
ATOM 5026 C CA . LEU A 1 652 ? 15.284 25.291 14.840 1.00 97.69 652 LEU A CA 1
ATOM 5027 C C . LEU A 1 652 ? 15.623 23.846 15.251 1.00 97.69 652 LEU A C 1
ATOM 5029 O O . LEU A 1 652 ? 14.848 23.215 15.971 1.00 97.69 652 LEU A O 1
ATOM 5033 N N . ALA A 1 653 ? 16.784 23.323 14.839 1.00 98.12 653 ALA A N 1
ATOM 5034 C CA . ALA A 1 653 ? 17.241 21.998 15.253 1.00 98.12 653 ALA A CA 1
ATOM 5035 C C . ALA A 1 653 ? 17.501 21.917 16.763 1.00 98.12 653 ALA A C 1
ATOM 5037 O O . ALA A 1 653 ? 17.043 20.965 17.391 1.00 98.12 653 ALA A O 1
ATOM 5038 N N . GLU A 1 654 ? 18.176 22.917 17.340 1.00 98.06 654 GLU A N 1
ATOM 5039 C CA . GLU A 1 654 ? 18.437 22.984 18.785 1.00 98.06 654 GLU A CA 1
ATOM 5040 C C . GLU A 1 654 ? 17.135 23.120 19.584 1.00 98.06 654 GLU A C 1
ATOM 5042 O O . GLU A 1 654 ? 16.898 22.348 20.506 1.00 98.06 654 GLU A O 1
ATOM 5047 N N . GLN A 1 655 ? 16.222 24.003 19.166 1.00 97.75 655 GLN A N 1
ATOM 5048 C CA . GLN A 1 655 ? 14.901 24.139 19.800 1.00 97.75 655 GLN A CA 1
ATOM 5049 C C . GLN A 1 655 ? 14.097 22.833 19.757 1.00 97.75 655 GLN A C 1
ATOM 5051 O O . GLN A 1 655 ? 13.448 22.449 20.729 1.00 97.75 655 GLN A O 1
ATOM 5056 N N . THR A 1 656 ? 14.149 22.119 18.630 1.00 98.19 656 THR A N 1
ATOM 5057 C CA . THR A 1 656 ? 13.493 20.813 18.512 1.00 98.19 656 THR A CA 1
ATOM 5058 C C . THR A 1 656 ? 14.169 19.789 19.427 1.00 98.19 656 THR A C 1
ATOM 5060 O O . THR A 1 656 ? 13.479 19.024 20.091 1.00 98.19 656 THR A O 1
ATOM 5063 N N . ALA A 1 657 ? 15.503 19.775 19.507 1.00 98.19 657 ALA A N 1
ATOM 5064 C CA . ALA A 1 657 ? 16.248 18.881 20.390 1.00 98.19 657 ALA A CA 1
ATOM 5065 C C . ALA A 1 657 ? 15.961 19.148 21.878 1.00 98.19 657 ALA A C 1
ATOM 5067 O O . ALA A 1 657 ? 15.809 18.193 22.640 1.00 98.19 657 ALA A O 1
ATOM 5068 N N . GLU A 1 658 ? 15.814 20.412 22.283 1.00 97.94 658 GLU A N 1
ATOM 5069 C CA . GLU A 1 658 ? 15.367 20.796 23.625 1.00 97.94 658 GLU A CA 1
ATOM 5070 C C . GLU A 1 658 ? 14.003 20.171 23.939 1.00 97.94 658 GLU A C 1
ATOM 5072 O O . GLU A 1 658 ? 13.892 19.449 24.927 1.00 97.94 658 GLU A O 1
ATOM 5077 N N . LEU A 1 659 ? 13.007 20.321 23.056 1.00 97.50 659 LEU A N 1
ATOM 5078 C CA . LEU A 1 659 ? 11.695 19.679 23.222 1.00 97.50 659 LEU A CA 1
ATOM 5079 C C . LEU A 1 659 ? 11.803 18.151 23.327 1.00 97.50 659 LEU A C 1
ATOM 5081 O O . LEU A 1 659 ? 11.128 17.534 24.148 1.00 97.50 659 LEU A O 1
ATOM 5085 N N . LEU A 1 660 ? 12.672 17.517 22.537 1.00 97.62 660 LEU A N 1
ATOM 5086 C CA . LEU A 1 660 ? 12.895 16.072 22.637 1.00 97.62 660 LEU A CA 1
ATOM 5087 C C . LEU A 1 660 ? 13.490 15.667 23.990 1.00 97.62 660 LEU A C 1
ATOM 5089 O O . LEU A 1 660 ? 13.103 14.633 24.533 1.00 97.62 660 LEU A O 1
ATOM 5093 N N . HIS A 1 661 ? 14.391 16.472 24.555 1.00 97.75 661 HIS A N 1
ATOM 5094 C CA . HIS A 1 661 ? 14.896 16.264 25.910 1.00 97.75 661 HIS A CA 1
ATOM 5095 C C . HIS A 1 661 ? 13.815 16.472 26.969 1.00 97.75 661 HIS A C 1
ATOM 5097 O O . HIS A 1 661 ? 13.776 15.726 27.948 1.00 97.75 661 HIS A O 1
ATOM 5103 N N . GLU A 1 662 ? 12.917 17.441 26.784 1.00 96.25 662 GLU A N 1
ATOM 5104 C CA . GLU A 1 662 ? 11.775 17.616 27.678 1.00 96.25 662 GLU A CA 1
ATOM 5105 C C . GLU A 1 662 ? 10.859 16.397 27.657 1.00 96.25 662 GLU A C 1
ATOM 5107 O O . GLU A 1 662 ? 10.550 15.855 28.719 1.00 96.25 662 GLU A O 1
ATOM 5112 N N . TRP A 1 663 ? 10.515 15.923 26.461 1.00 96.00 663 TRP A N 1
ATOM 5113 C CA . TRP A 1 663 ? 9.749 14.701 26.272 1.00 96.00 663 TRP A CA 1
ATOM 5114 C C . TRP A 1 663 ? 10.443 13.485 26.890 1.00 96.00 663 TRP A C 1
ATOM 5116 O O . TRP A 1 663 ? 9.782 12.672 27.527 1.00 96.00 663 TRP A O 1
ATOM 5126 N N . ASP A 1 664 ? 11.765 13.348 26.759 1.00 96.00 664 ASP A N 1
ATOM 5127 C CA . ASP A 1 664 ? 12.499 12.185 27.273 1.00 96.00 664 ASP A CA 1
ATOM 5128 C C . ASP A 1 664 ? 12.503 12.091 28.808 1.00 96.00 664 ASP A C 1
ATOM 5130 O O . ASP A 1 664 ? 12.621 10.990 29.348 1.00 96.00 664 ASP A O 1
ATOM 5134 N N . ARG A 1 665 ? 12.324 13.213 29.523 1.00 93.81 665 ARG A N 1
ATOM 5135 C CA . ARG A 1 665 ? 12.228 13.213 30.995 1.00 93.81 665 ARG A CA 1
ATOM 5136 C C . ARG A 1 665 ? 10.989 12.476 31.502 1.00 93.81 665 ARG A C 1
ATOM 5138 O O . ARG A 1 665 ? 11.067 11.807 32.529 1.00 93.81 665 ARG A O 1
ATOM 5145 N N . GLU A 1 666 ? 9.867 12.605 30.799 1.00 86.06 666 GLU A N 1
ATOM 5146 C CA . GLU A 1 666 ? 8.562 12.095 31.251 1.00 86.06 666 GLU A CA 1
ATOM 5147 C C . GLU A 1 666 ? 8.027 10.952 30.373 1.00 86.06 666 GLU A C 1
ATOM 5149 O O . GLU A 1 666 ? 7.251 10.119 30.838 1.00 86.06 666 GLU A O 1
ATOM 5154 N N . ARG A 1 667 ? 8.477 10.879 29.113 1.00 88.25 667 ARG A N 1
ATOM 5155 C CA . ARG A 1 667 ? 8.062 9.942 28.055 1.00 88.25 667 ARG A CA 1
ATOM 5156 C C . ARG A 1 667 ? 6.548 9.694 28.034 1.00 88.25 667 ARG A C 1
ATOM 5158 O O . ARG A 1 667 ? 6.119 8.534 28.134 1.00 88.25 667 ARG A O 1
ATOM 5165 N N . PRO A 1 668 ? 5.731 10.752 27.866 1.00 86.81 668 PRO A N 1
ATOM 5166 C CA . PRO A 1 668 ? 4.292 10.601 27.713 1.00 86.81 668 PRO A CA 1
ATOM 5167 C C . PRO A 1 668 ? 3.997 9.613 26.583 1.00 86.81 668 PRO A C 1
ATOM 5169 O O . PRO A 1 668 ? 4.542 9.700 25.477 1.00 86.81 668 PRO A O 1
ATOM 5172 N N . SER A 1 669 ? 3.185 8.606 26.898 1.00 79.31 669 SER A N 1
ATOM 5173 C CA . SER A 1 669 ? 2.961 7.441 26.031 1.00 79.31 669 SER A CA 1
ATOM 5174 C C . SER A 1 669 ? 1.487 7.116 25.820 1.00 79.31 669 SER A C 1
ATOM 5176 O O . SER A 1 669 ? 1.169 6.207 25.051 1.00 79.31 669 SER A O 1
ATOM 5178 N N . ARG A 1 670 ? 0.580 7.837 26.486 1.00 85.38 670 ARG A N 1
ATOM 5179 C CA . ARG A 1 670 ? -0.862 7.592 26.431 1.00 85.38 670 ARG A CA 1
ATOM 5180 C C . ARG A 1 670 ? -1.612 8.919 26.406 1.00 85.38 670 ARG A C 1
ATOM 5182 O O . ARG A 1 670 ? -1.942 9.424 27.475 1.00 85.38 670 ARG A O 1
ATOM 5189 N N . PRO A 1 671 ? -1.910 9.454 25.213 1.00 91.88 671 PRO A N 1
ATOM 5190 C CA . PRO A 1 671 ? -2.706 10.660 25.137 1.00 91.88 671 PRO A CA 1
ATOM 5191 C C . PRO A 1 671 ? -4.117 10.387 25.661 1.00 91.88 671 PRO A C 1
ATOM 5193 O O . PRO A 1 671 ? -4.712 9.341 25.385 1.00 91.88 671 PRO A O 1
ATOM 5196 N N . PHE A 1 672 ? -4.642 11.354 26.396 1.00 94.12 672 PHE A N 1
ATOM 5197 C CA . PHE A 1 672 ? -6.011 11.417 26.867 1.00 94.12 672 PHE A CA 1
ATOM 5198 C C . PHE A 1 672 ? -6.736 12.542 26.130 1.00 94.12 672 PHE A C 1
ATOM 5200 O O . PHE A 1 672 ? -6.306 13.695 26.146 1.00 94.12 672 PHE A O 1
ATOM 5207 N N . ILE A 1 673 ? -7.824 12.189 25.452 1.00 96.31 673 ILE A N 1
ATOM 5208 C CA . ILE A 1 673 ? -8.621 13.096 24.643 1.00 96.31 673 ILE A CA 1
ATOM 5209 C C . ILE A 1 673 ? -10.036 13.146 25.208 1.00 96.31 673 ILE A C 1
ATOM 5211 O O . ILE A 1 673 ? -10.659 12.111 25.451 1.00 96.31 673 ILE A O 1
ATOM 5215 N N . THR A 1 674 ? -10.570 14.349 25.369 1.00 96.94 674 THR A N 1
ATOM 5216 C CA . THR A 1 674 ? -11.997 14.560 25.629 1.00 96.94 674 THR A CA 1
ATOM 5217 C C . THR A 1 674 ? -12.638 15.223 24.430 1.00 96.94 674 THR A C 1
ATOM 5219 O O . THR A 1 674 ? -12.061 16.153 23.873 1.00 96.94 674 THR A O 1
ATOM 5222 N N . ALA A 1 675 ? -13.832 14.777 24.061 1.00 97.12 675 ALA A N 1
ATOM 5223 C CA . ALA A 1 675 ? -14.631 15.389 23.014 1.00 97.12 675 ALA A CA 1
ATOM 5224 C C . ALA A 1 675 ? -15.915 15.975 23.604 1.00 97.12 675 ALA A C 1
ATOM 5226 O O . ALA A 1 675 ? -16.535 15.376 24.484 1.00 97.12 675 ALA A O 1
ATOM 5227 N N . HIS A 1 676 ? -16.311 17.128 23.082 1.00 96.75 676 HIS A N 1
ATOM 5228 C CA . HIS A 1 676 ? -17.530 17.845 23.430 1.00 96.75 676 HIS A CA 1
ATOM 5229 C C . HIS A 1 676 ? -18.243 18.312 22.151 1.00 96.75 676 HIS A C 1
ATOM 5231 O O . HIS A 1 676 ? -17.578 18.502 21.130 1.00 96.75 676 HIS A O 1
ATOM 5237 N N . PRO A 1 677 ? -19.570 18.525 22.167 1.00 95.94 677 PRO A N 1
ATOM 5238 C CA . PRO A 1 677 ? -20.274 19.165 21.058 1.00 95.94 677 PRO A CA 1
ATOM 5239 C C . PRO A 1 677 ? -19.696 20.547 20.708 1.00 95.94 677 PRO A C 1
ATOM 5241 O O . PRO A 1 677 ? -19.236 21.281 21.581 1.00 95.94 677 PRO A O 1
ATOM 5244 N N . ALA A 1 678 ? -19.777 20.949 19.435 1.00 94.50 678 ALA A N 1
ATOM 5245 C CA . ALA A 1 678 ? -19.238 22.230 18.951 1.00 94.50 678 ALA A CA 1
ATOM 5246 C C . ALA A 1 678 ? -19.712 23.477 19.731 1.00 94.50 678 ALA A C 1
ATOM 5248 O O . ALA A 1 678 ? -18.988 24.462 19.825 1.00 94.50 678 ALA A O 1
ATOM 5249 N N . GLY A 1 679 ? -20.922 23.441 20.303 1.00 92.94 679 GLY A N 1
ATOM 5250 C CA . GLY A 1 679 ? -21.503 24.553 21.065 1.00 92.94 679 GLY A CA 1
ATOM 5251 C C . GLY A 1 679 ? -21.051 24.666 22.527 1.00 92.94 679 GLY A C 1
ATOM 5252 O O . GLY A 1 679 ? -21.503 25.576 23.218 1.00 92.94 679 GLY A O 1
ATOM 5253 N N . THR A 1 680 ? -20.214 23.753 23.027 1.00 94.88 680 THR A N 1
ATOM 5254 C CA . THR A 1 680 ? -19.743 23.763 24.421 1.00 94.88 680 THR A CA 1
ATOM 5255 C C . THR A 1 680 ? -18.856 24.979 24.696 1.00 94.88 680 THR A C 1
ATOM 5257 O O . THR A 1 680 ? -17.956 25.286 23.914 1.00 94.88 680 THR A O 1
ATOM 5260 N N . LEU A 1 681 ? -19.094 25.674 25.815 1.00 94.69 681 LEU A N 1
ATOM 5261 C CA . LEU A 1 681 ? -18.347 26.876 26.198 1.00 94.69 681 LEU A CA 1
ATOM 5262 C C . LEU A 1 681 ? -16.932 26.531 26.682 1.00 94.69 681 LEU A C 1
ATOM 5264 O O . LEU A 1 681 ? -16.707 25.473 27.265 1.00 94.69 681 LEU A O 1
ATOM 5268 N N . ASP A 1 682 ? -15.989 27.460 26.516 1.00 92.50 682 ASP A N 1
ATOM 5269 C CA . ASP A 1 682 ? -14.579 27.284 26.904 1.00 92.50 682 ASP A CA 1
ATOM 5270 C C . ASP A 1 682 ? -14.377 26.880 28.370 1.00 92.50 682 ASP A C 1
ATOM 5272 O O . ASP A 1 682 ? -13.478 26.099 28.674 1.00 92.50 682 ASP A O 1
ATOM 5276 N N . GLU A 1 683 ? -15.217 27.397 29.268 1.00 92.50 683 GLU A N 1
ATOM 5277 C CA . GLU A 1 683 ? -15.183 27.124 30.713 1.00 92.50 683 GLU A CA 1
ATOM 5278 C C . GLU A 1 683 ? -15.586 25.682 31.059 1.00 92.50 683 GLU A C 1
ATOM 5280 O O . GLU A 1 683 ? -15.290 25.194 32.147 1.00 92.50 683 GLU A O 1
ATOM 5285 N N . GLN A 1 684 ? -16.275 25.005 30.137 1.00 90.12 684 GLN A N 1
ATOM 5286 C CA . GLN A 1 684 ? -16.762 23.634 30.294 1.00 90.12 684 GLN A CA 1
ATOM 5287 C C . GLN A 1 684 ? -15.806 22.604 29.678 1.00 90.12 684 GLN A C 1
ATOM 5289 O O . GLN A 1 684 ? -15.991 21.402 29.877 1.00 90.12 684 GLN A O 1
ATOM 5294 N N . LEU A 1 685 ? -14.803 23.055 28.918 1.00 92.31 685 LEU A N 1
ATOM 5295 C CA . LEU A 1 685 ? -13.816 22.177 28.304 1.00 92.31 685 LEU A CA 1
ATOM 5296 C C . LEU A 1 685 ? -12.764 21.736 29.318 1.00 92.31 685 LEU A C 1
ATOM 5298 O O . LEU A 1 685 ? -12.334 22.495 30.188 1.00 92.31 685 LEU A O 1
ATOM 5302 N N . SER A 1 686 ? -12.286 20.505 29.146 1.00 88.12 686 SER A N 1
ATOM 5303 C CA . SER A 1 686 ? -11.131 20.024 29.904 1.00 88.12 686 SER A CA 1
ATOM 5304 C C . SER A 1 686 ? -9.874 20.848 29.551 1.00 88.12 686 SER A C 1
ATOM 5306 O O . SER A 1 686 ? -9.763 21.318 28.412 1.00 88.12 686 SER A O 1
ATOM 5308 N N . PRO A 1 687 ? -8.912 21.023 30.479 1.00 89.56 687 PRO A N 1
ATOM 5309 C CA . PRO A 1 687 ? -7.621 21.646 30.182 1.00 89.56 687 PRO A CA 1
ATOM 5310 C C . PRO A 1 687 ? -6.790 20.808 29.203 1.00 89.56 687 PRO A C 1
ATOM 5312 O O . PRO A 1 687 ? -6.777 19.584 29.308 1.00 89.56 687 PRO A O 1
ATOM 5315 N N . GLY A 1 688 ? -6.062 21.460 28.295 1.00 92.31 688 GLY A N 1
ATOM 5316 C CA . GLY A 1 688 ? -5.165 20.811 27.334 1.00 92.31 688 GLY A CA 1
ATOM 5317 C C . GLY A 1 688 ? -5.131 21.530 25.986 1.00 92.31 688 GLY A C 1
ATOM 5318 O O . GLY A 1 688 ? -5.689 22.620 25.839 1.00 92.31 688 GLY A O 1
ATOM 5319 N N . TYR A 1 689 ? -4.476 20.916 25.002 1.00 94.06 689 TYR A N 1
ATOM 5320 C CA . TYR A 1 689 ? -4.416 21.433 23.636 1.00 94.06 689 TYR A CA 1
ATOM 5321 C C . TYR A 1 689 ? -5.786 21.308 22.964 1.00 94.06 689 TYR A C 1
ATOM 5323 O O . TYR A 1 689 ? -6.383 20.231 22.979 1.00 94.06 689 TYR A O 1
ATOM 5331 N N . ARG A 1 690 ? -6.294 22.404 22.396 1.00 94.44 690 ARG A N 1
ATOM 5332 C CA . ARG A 1 690 ? -7.659 22.486 21.861 1.00 94.44 690 ARG A CA 1
ATOM 5333 C C . ARG A 1 690 ? -7.678 22.300 20.350 1.00 94.44 690 ARG A C 1
ATOM 5335 O O . ARG A 1 690 ? -6.867 22.888 19.642 1.00 94.44 690 ARG A O 1
ATOM 5342 N N . ILE A 1 691 ? -8.649 21.528 19.874 1.00 93.94 691 ILE A N 1
ATOM 5343 C CA . ILE A 1 691 ? -8.957 21.355 18.455 1.00 93.94 691 ILE A CA 1
ATOM 5344 C C . ILE A 1 691 ? -10.444 21.650 18.282 1.00 93.94 691 ILE A C 1
ATOM 5346 O O . ILE A 1 691 ? -11.292 20.867 18.710 1.00 93.94 691 ILE A O 1
ATOM 5350 N N . ASP A 1 692 ? -10.754 22.780 17.656 1.00 93.94 692 ASP A N 1
ATOM 5351 C CA . ASP A 1 692 ? -12.126 23.227 17.427 1.00 93.94 692 ASP A CA 1
ATOM 5352 C C . ASP A 1 692 ? -12.559 22.904 15.991 1.00 93.94 692 ASP A C 1
ATOM 5354 O O . ASP A 1 692 ? -11.907 23.307 15.024 1.00 93.94 692 ASP A O 1
ATOM 5358 N N . ARG A 1 693 ? -13.661 22.160 15.847 1.00 93.00 693 ARG A N 1
ATOM 5359 C CA . ARG A 1 693 ? -14.243 21.741 14.564 1.00 93.00 693 ARG A CA 1
ATOM 5360 C C . ARG A 1 693 ? -15.752 22.043 14.524 1.00 93.00 693 ARG A C 1
ATOM 5362 O O . ARG A 1 693 ? -16.359 22.272 15.572 1.00 93.00 693 ARG A O 1
ATOM 5369 N N . PRO A 1 694 ? -16.387 22.052 13.335 1.00 92.75 694 PRO A N 1
ATOM 5370 C CA . PRO A 1 694 ? -17.814 22.363 13.203 1.00 92.75 694 PRO A CA 1
ATOM 5371 C C . PRO A 1 694 ? -18.769 21.455 13.999 1.00 92.75 694 PRO A C 1
ATOM 5373 O O . PRO A 1 694 ? -19.841 21.905 14.401 1.00 92.75 694 PRO A O 1
ATOM 5376 N N . GLY A 1 695 ? -18.416 20.185 14.198 1.00 92.94 695 GLY A N 1
ATOM 5377 C CA . GLY A 1 695 ? -19.210 19.170 14.889 1.00 92.94 695 GLY A CA 1
ATOM 5378 C C . GLY A 1 695 ? -18.791 18.940 16.340 1.00 92.94 695 GLY A C 1
ATOM 5379 O O . GLY A 1 695 ? -19.658 18.707 17.190 1.00 92.94 695 GLY A O 1
ATOM 5380 N N . ALA A 1 696 ? -17.498 19.067 16.647 1.00 95.44 696 ALA A N 1
ATOM 5381 C CA . ALA A 1 696 ? -16.971 18.836 17.986 1.00 95.44 696 ALA A CA 1
ATOM 5382 C C . ALA A 1 696 ? -15.789 19.738 18.370 1.00 95.44 696 ALA A C 1
ATOM 5384 O O . ALA A 1 696 ? -15.039 20.236 17.534 1.00 95.44 696 ALA A O 1
ATOM 5385 N N . ARG A 1 697 ? -15.591 19.882 19.682 1.00 96.81 697 ARG A N 1
ATOM 5386 C CA . ARG A 1 697 ? -14.402 20.472 20.304 1.00 96.81 697 ARG A CA 1
ATOM 5387 C C . ARG A 1 697 ? -13.644 19.368 21.029 1.00 96.81 697 ARG A C 1
ATOM 5389 O O . ARG A 1 697 ? -14.231 18.665 21.855 1.00 96.81 697 ARG A O 1
ATOM 5396 N N . LEU A 1 698 ? -12.364 19.191 20.715 1.00 96.81 698 LEU A N 1
ATOM 5397 C CA . LEU A 1 698 ? -11.499 18.199 21.351 1.00 96.81 698 LEU A CA 1
ATOM 5398 C C . LEU A 1 698 ? -10.468 18.886 22.245 1.00 96.81 698 LEU A C 1
ATOM 5400 O O . LEU A 1 698 ? -9.903 19.913 21.872 1.00 96.81 698 LEU A O 1
ATOM 5404 N N . THR A 1 699 ? -10.165 18.264 23.378 1.00 96.62 699 THR A N 1
ATOM 5405 C CA . THR A 1 699 ? -9.014 18.614 24.213 1.00 96.62 699 THR A CA 1
ATOM 5406 C C . THR A 1 699 ? -8.065 17.426 24.263 1.00 96.62 699 THR A C 1
ATOM 5408 O O . THR A 1 699 ? -8.510 16.320 24.558 1.00 96.62 699 THR A O 1
ATOM 5411 N N . VAL A 1 700 ? -6.774 17.650 24.021 1.00 95.69 700 VAL A N 1
ATOM 5412 C CA . VAL A 1 700 ? -5.710 16.638 24.075 1.00 95.69 700 VAL A CA 1
ATOM 5413 C C . VAL A 1 700 ? -4.755 16.933 25.233 1.00 95.69 700 VAL A C 1
ATOM 5415 O O . VAL A 1 700 ? -4.243 18.046 25.363 1.00 95.69 700 VAL A O 1
ATOM 5418 N N . VAL A 1 701 ? -4.477 15.911 26.040 1.00 92.12 701 VAL A N 1
ATOM 5419 C CA . VAL A 1 701 ? -3.443 15.894 27.084 1.00 92.12 701 VAL A CA 1
ATOM 5420 C C . VAL A 1 701 ? -2.535 14.700 26.802 1.00 92.12 701 VAL A C 1
ATOM 5422 O O . VAL A 1 701 ? -3.044 13.600 26.609 1.00 92.12 701 VAL A O 1
ATOM 5425 N N . CYS A 1 702 ? -1.221 14.905 26.716 1.00 86.75 702 CYS A N 1
ATOM 5426 C CA . CYS A 1 702 ? -0.262 13.847 26.376 1.00 86.75 702 CYS A CA 1
ATOM 5427 C C . CYS A 1 702 ? 0.460 13.287 27.597 1.00 86.75 702 CYS A C 1
ATOM 5429 O O . CYS A 1 702 ? 0.819 14.097 28.478 1.00 86.75 702 CYS A O 1
#

pLDDT: mean 86.03, std 17.08, range [22.36, 98.88]